Protein AF-0000000078445622 (afdb_homodimer)

Solvent-accessible surface area (backbone atoms only — not comparable to full-atom values): 24844 Å² total; per-residue (Å²): 116,81,70,74,83,64,74,78,65,43,43,39,70,50,73,40,59,38,67,41,79,63,67,77,79,57,74,56,74,80,61,60,66,52,62,42,64,60,40,79,42,28,37,35,41,32,41,44,65,86,71,59,53,62,67,59,52,44,52,42,26,67,37,76,79,29,70,64,46,72,61,64,56,69,71,56,43,52,44,37,54,70,38,30,54,37,38,38,28,18,38,26,93,38,89,82,48,63,80,60,54,72,48,28,37,32,33,27,36,30,30,76,33,41,42,31,38,48,48,78,62,47,58,42,74,82,55,51,95,49,54,55,68,46,49,52,38,39,54,48,41,32,57,44,65,24,42,66,87,78,70,83,65,60,54,72,74,43,75,36,29,72,54,17,26,37,35,37,34,74,26,85,42,70,68,55,38,50,48,50,24,64,41,48,68,30,42,82,34,29,45,38,57,47,47,87,96,40,84,85,35,46,29,37,27,34,34,28,75,29,82,43,36,35,63,66,47,47,54,47,47,51,50,50,48,48,55,51,66,74,92,117,82,70,74,80,64,72,78,64,45,43,36,66,49,74,41,60,37,67,41,80,60,67,78,77,58,74,56,74,78,63,60,68,53,61,43,64,61,41,80,40,28,36,35,38,32,42,44,66,87,70,61,54,63,66,60,52,43,51,42,26,67,36,77,83,30,71,64,46,75,63,62,57,67,70,56,44,51,43,36,56,68,38,29,54,37,38,36,29,19,37,25,92,38,90,83,47,62,78,61,55,72,49,27,36,33,33,26,36,31,29,77,34,41,42,31,39,48,47,77,62,48,58,42,74,84,55,52,95,48,54,55,68,46,49,52,38,38,55,49,43,32,58,43,64,24,43,67,88,78,70,78,63,58,57,73,75,45,78,35,30,71,53,18,26,38,35,38,34,74,27,86,42,71,68,57,38,51,47,49,24,63,41,49,67,29,40,81,35,31,44,38,57,47,44,86,96,39,85,85,35,46,29,38,28,35,33,27,74,30,82,44,37,35,62,66,48,47,53,47,46,50,51,51,47,48,55,51,65,74,93

Secondary structure (DSSP, 8-state):
-----S----EEEEEEEE-----TT--STTGGGS----EEEEEEEE--GGG--HHHHHHHHTSGGGTT-PPPPHHHHHHHHHTSEEEEEEEESSTT----SEEEEEEEEE-SSSEEEEEEEEE-GGGTTSSHHHHHHHHHHHHHH---TTSS--BSP----TT--EEEEEESSHHHHHHHHHHHT-EEEEEESPPTT-TT-SEEEEEEE-TT-HHHHHHHHHHHHHHHHT-/-----S-PPPEEEEEEEE-----TT--STTGGGS----EEEEEEEE--GGG--HHHHHHHHTSGGGTT-PPPPHHHHHHHHHTSEEEEEEEESSTT----SEEEEEEEEE-SSSEEEEEEEEE-GGGTTSSHHHHHHHHHHHHHH---TTSS--BS-----TT--EEEEEESSHHHHHHHHHHHT-EEEEEESPPTT-TT-SEEEEEEE-TT-HHHHHHHHHHHHHHHHT-

Sequence (462 aa):
MAAPTGSPPLTWRTSVSVPVPVPTDAKDTADINAAATPSEQHFICSSDSALIQLDALHDAMSSDLMWWAKPLSRPQLVAMVTNSLCLGVYTTDSADGAPQSMVGFGRLVTDRVTFAYLTDVYILPAYQRCGLGAWMMRCLRELCHGSEPGRTGSVPSTDGWPNLRSLWLVASTESAARMYMGALDAEEAARYRPQPGVPGSGMLLVEMPGPANSIRNHAKRNEEAKAAAGTMAAPTGSPPLTWRTSVSVPVPVPTDAKDTADINAAATPSEQHFICSSDSALIQLDALHDAMSSDLMWWAKPLSRPQLVAMVTNSLCLGVYTTDSADGAPQSMVGFGRLVTDRVTFAYLTDVYILPAYQRCGLGAWMMRCLRELCHGSEPGRTGSVPSTDGWPNLRSLWLVASTESAARMYMGALDAEEAARYRPQPGVPGSGMLLVEMPGPANSIRNHAKRNEEAKAAAGT

Nearest PDB structures (foldseek):
  6zqc-assembly1_JB  TM=6.398E-01  e=1.120E-03  Saccharomyces cerevisiae S288C
  5oql-assembly1_i  TM=5.569E-01  e=8.743E-03  Thermochaetoides thermophila DSM 1495
  9b0e-assembly1_A  TM=5.645E-01  e=8.743E-03  Thermochaetoides thermophila DSM 1495
  6rxt-assembly1_CR  TM=5.531E-01  e=5.358E-02  Thermochaetoides thermophila
  5wlc-assembly1_LX  TM=5.624E-01  e=1.168E+00  Saccharomyces cerevisiae BY4741

pLDDT: mean 83.36, std 19.72, range [19.7, 98.81]

InterPro domains:
  IPR000182 GNAT domain [PF00583] (101-144)
  IPR016181 Acyl-CoA N-acyltransferase [SSF55729] (56-146)
  IPR053144 Putative Acetyltransferase Butenolide Biosynthesis [PTHR43233] (41-144)

Organism: NCBI:txid1398154

Radius of gyration: 25.13 Å; Cα contacts (8 Å, |Δi|>4): 882; chains: 2; bounding box: 55×101×58 Å

Foldseek 3Di:
DPPPPDDDKWKAKDKFFFFDPDPPPPPPPVCVPVRRPGDIFMKMKMQDLVPDDLVVLQVCQVDVQCVVHHRDDPVVSVVVSVQWRKIWMATAPDRPGDGDDTQWIWIWNDPQAEETEIDDTGGHPSGPPGCVSLVNLLVVLCQACWDDPPDRPIPDTDNHHQNYAKYKYKAADPVVQVSNCVSNVKAFDDFAPADPPDPPRHITIIMRGHNNHCVVVVVVVVVVVVVVVVD/DPDPPDDDKWKAKDKFFFFDPDPPPPPPPVCVPVRSPGDIFMKMKMQDLVPDDLVVLQVCQVDVQCVVHHRDDPVVSVVVSVQWRKIWMATAPDRPGDGDDTQWIWIWNDPQAEETEIDDTGGHPSGPPGCVSLLNLLVVLCQACWDDPPDRRIPDTDNHHQNYAKYKYWAADPVVQVSNCVSNVKAFDDFAPADPPDPPRHITIIMRGHNNHCVVVVVVVVVVVVVVVVD

Structure (mmCIF, N/CA/C/O backbone):
data_AF-0000000078445622-model_v1
#
loop_
_entity.id
_entity.type
_entity.pdbx_description
1 polymer 'N-acetyltransferase domain-containing protein'
#
loop_
_atom_site.group_PDB
_atom_site.id
_atom_site.type_symbol
_atom_site.label_atom_id
_atom_site.label_alt_id
_atom_site.label_comp_id
_atom_site.label_asym_id
_atom_site.label_entity_id
_atom_site.label_seq_id
_atom_site.pdbx_PDB_ins_code
_atom_site.Cartn_x
_atom_site.Cartn_y
_atom_site.Cartn_z
_atom_site.occupancy
_atom_site.B_iso_or_equiv
_atom_site.auth_seq_id
_atom_site.auth_comp_id
_atom_site.auth_asym_id
_atom_site.auth_atom_id
_atom_site.pdbx_PDB_model_num
ATOM 1 N N . MET A 1 1 ? -26.484 -3.053 -2.352 1 20.03 1 MET A N 1
ATOM 2 C CA . MET A 1 1 ? -25.422 -2.098 -2.078 1 20.03 1 MET A CA 1
ATOM 3 C C . MET A 1 1 ? -24.391 -2.688 -1.114 1 20.03 1 MET A C 1
ATOM 5 O O . MET A 1 1 ? -24.75 -3.131 -0.021 1 20.03 1 MET A O 1
ATOM 9 N N . ALA A 1 2 ? -23.406 -3.398 -1.535 1 28.31 2 ALA A N 1
ATOM 10 C CA . ALA A 1 2 ? -22.484 -4.074 -0.625 1 28.31 2 ALA A CA 1
ATOM 11 C C . ALA A 1 2 ? -22.078 -3.152 0.518 1 28.31 2 ALA A C 1
ATOM 13 O O . ALA A 1 2 ? -21.781 -1.974 0.301 1 28.31 2 ALA A O 1
ATOM 14 N N . ALA A 1 3 ? -22.578 -3.277 1.639 1 32.19 3 ALA A N 1
ATOM 15 C CA . ALA A 1 3 ? -22.266 -2.514 2.844 1 32.19 3 ALA A CA 1
ATOM 16 C C . ALA A 1 3 ? -20.781 -2.182 2.914 1 32.19 3 ALA A C 1
ATOM 18 O O . ALA A 1 3 ? -19.938 -3.053 2.701 1 32.19 3 ALA A O 1
ATOM 19 N N . PRO A 1 4 ? -20.344 -0.931 2.686 1 39.84 4 PRO A N 1
ATOM 20 C CA . PRO A 1 4 ? -18.922 -0.578 2.793 1 39.84 4 PRO A CA 1
ATOM 21 C C . PRO A 1 4 ? -18.234 -1.229 3.996 1 39.84 4 PRO A C 1
ATOM 23 O O . PRO A 1 4 ? -18.75 -1.148 5.117 1 39.84 4 PRO A O 1
ATOM 26 N N . THR A 1 5 ? -17.828 -2.422 3.939 1 46.09 5 THR A N 1
ATOM 27 C CA . THR A 1 5 ? -17.141 -3.189 4.98 1 46.09 5 THR A CA 1
ATOM 28 C C . THR A 1 5 ? -16.312 -2.275 5.875 1 46.09 5 THR A C 1
ATOM 30 O O . THR A 1 5 ? -15.641 -2.742 6.793 1 46.09 5 THR A O 1
ATOM 33 N N . GLY A 1 6 ? -16.234 -1.034 5.469 1 58.5 6 GLY A N 1
ATOM 34 C CA . GLY A 1 6 ? -15.289 -0.307 6.305 1 58.5 6 GLY A CA 1
ATOM 35 C C . GLY A 1 6 ? -15.883 0.127 7.633 1 58.5 6 GLY A C 1
ATOM 36 O O . GLY A 1 6 ? -17.109 0.22 7.773 1 58.5 6 GLY A O 1
ATOM 37 N N . SER A 1 7 ? -15.227 -0.178 8.711 1 70.19 7 SER A N 1
ATOM 38 C CA . SER A 1 7 ? -15.523 0.306 10.055 1 70.19 7 SER A CA 1
ATOM 39 C C . SER A 1 7 ? -15.969 1.766 10.031 1 70.19 7 SER A C 1
ATOM 41 O O . SER A 1 7 ? -15.531 2.537 9.172 1 70.19 7 SER A O 1
ATOM 43 N N . PRO A 1 8 ? -17.016 2.105 10.852 1 82.12 8 PRO A N 1
ATOM 44 C CA . PRO A 1 8 ? -17.391 3.518 10.93 1 82.12 8 PRO A CA 1
ATOM 45 C C . PRO A 1 8 ? -16.188 4.438 11.141 1 82.12 8 PRO A C 1
ATOM 47 O O . PRO A 1 8 ? -15.195 4.031 11.742 1 82.12 8 PRO A O 1
ATOM 50 N N . PRO A 1 9 ? -16.406 5.633 10.641 1 88.69 9 PRO A N 1
ATOM 51 C CA . PRO A 1 9 ? -15.305 6.574 10.82 1 88.69 9 PRO A CA 1
ATOM 52 C C . PRO A 1 9 ? -15.031 6.906 12.281 1 88.69 9 PRO A C 1
ATOM 54 O O . PRO A 1 9 ? -15.961 6.914 13.102 1 88.69 9 PRO A O 1
ATOM 57 N N . LEU A 1 10 ? -13.797 7.18 12.586 1 89.19 10 LEU A N 1
ATOM 58 C CA . LEU A 1 10 ? -13.359 7.582 13.914 1 89.19 10 LEU A CA 1
ATOM 59 C C . LEU A 1 10 ? -13.078 9.078 13.961 1 89.19 10 LEU A C 1
ATOM 61 O O . LEU A 1 10 ? -12.719 9.68 12.945 1 89.19 10 LEU A O 1
ATOM 65 N N . THR A 1 11 ? -13.266 9.641 15.188 1 91.5 11 THR A N 1
ATOM 66 C CA . THR A 1 11 ? -12.992 11.055 15.43 1 91.5 11 THR A CA 1
ATOM 67 C C . THR A 1 11 ? -12.227 11.242 16.734 1 91.5 11 THR A C 1
ATOM 69 O O . THR A 1 11 ? -12.539 10.617 17.75 1 91.5 11 THR A O 1
ATOM 72 N N . TRP A 1 12 ? -11.203 12.109 16.656 1 91.5 12 TRP A N 1
ATOM 73 C CA . TRP A 1 12 ? -10.398 12.508 17.812 1 91.5 12 TRP A CA 1
ATOM 74 C C . TRP A 1 12 ? -10.406 14.016 17.984 1 91.5 12 TRP A C 1
ATOM 76 O O . TRP A 1 12 ? -10.594 14.766 17.016 1 91.5 12 TRP A O 1
ATOM 86 N N . ARG A 1 13 ? -10.211 14.445 19.219 1 92.81 13 ARG A N 1
ATOM 87 C CA . ARG A 1 13 ? -10.156 15.875 19.5 1 92.81 13 ARG A CA 1
ATOM 88 C C . ARG A 1 13 ? -8.961 16.219 20.391 1 92.81 13 ARG A C 1
ATOM 90 O O . ARG A 1 13 ? -8.547 15.398 21.219 1 92.81 13 ARG A O 1
ATOM 97 N N . THR A 1 14 ? -8.453 17.344 20.062 1 89.62 14 THR A N 1
ATOM 98 C CA . THR A 1 14 ? -7.363 17.828 20.906 1 89.62 14 THR A CA 1
ATOM 99 C C . THR A 1 14 ? -7.363 19.359 20.953 1 89.62 14 THR A C 1
ATOM 101 O O . THR A 1 14 ? -8.07 20.016 20.172 1 89.62 14 THR A O 1
ATOM 104 N N . SER A 1 15 ? -6.688 19.906 21.953 1 90.5 15 SER A N 1
ATOM 105 C CA . SER A 1 15 ? -6.426 21.328 22.078 1 90.5 15 SER A CA 1
ATOM 106 C C . SER A 1 15 ? -4.93 21.609 22.219 1 90.5 15 SER A C 1
ATOM 108 O O . SER A 1 15 ? -4.254 20.984 23.031 1 90.5 15 SER A O 1
ATOM 110 N N . VAL A 1 16 ? -4.52 22.453 21.281 1 88.5 16 VAL A N 1
ATOM 111 C CA . VAL A 1 16 ? -3.098 22.781 21.359 1 88.5 16 VAL A CA 1
ATOM 112 C C . VAL A 1 16 ? -2.904 24.297 21.266 1 88.5 16 VAL A C 1
ATOM 114 O O . VAL A 1 16 ? -3.789 25.016 20.797 1 88.5 16 VAL A O 1
ATOM 117 N N . SER A 1 17 ? -1.732 24.734 21.797 1 85 17 SER A N 1
ATOM 118 C CA . SER A 1 17 ? -1.34 26.141 21.656 1 85 17 SER A CA 1
ATOM 119 C C . SER A 1 17 ? -0.656 26.391 20.312 1 85 17 SER A C 1
ATOM 121 O O . SER A 1 17 ? 0.297 25.688 19.953 1 85 17 SER A O 1
ATOM 123 N N . VAL A 1 18 ? -1.195 27.312 19.516 1 82.12 18 VAL A N 1
ATOM 124 C CA . VAL A 1 18 ? -0.635 27.656 18.219 1 82.12 18 VAL A CA 1
ATOM 125 C C . VAL A 1 18 ? -0.08 29.078 18.266 1 82.12 18 VAL A C 1
ATOM 127 O O . VAL A 1 18 ? -0.711 29.984 18.812 1 82.12 18 VAL A O 1
ATOM 130 N N . PRO A 1 19 ? 1.238 29.188 17.703 1 74.25 19 PRO A N 1
ATOM 131 C CA . PRO A 1 19 ? 1.765 30.547 17.672 1 74.25 19 PRO A CA 1
ATOM 132 C C . PRO A 1 19 ? 0.974 31.453 16.734 1 74.25 19 PRO A C 1
ATOM 134 O O . PRO A 1 19 ? 0.541 31.016 15.664 1 74.25 19 PRO A O 1
ATOM 137 N N . VAL A 1 20 ? 0.354 32.469 17.109 1 59.59 20 VAL A N 1
ATOM 138 C CA . VAL A 1 20 ? -0.351 33.469 16.297 1 59.59 20 VAL A CA 1
ATOM 139 C C . VAL A 1 20 ? 0.657 34.312 15.531 1 59.59 20 VAL A C 1
ATOM 141 O O . VAL A 1 20 ? 1.602 34.844 16.125 1 59.59 20 VAL A O 1
ATOM 144 N N . PRO A 1 21 ? 0.614 34.062 14.211 1 55.78 21 PRO A N 1
ATOM 145 C CA . PRO A 1 21 ? 1.551 34.938 13.5 1 55.78 21 PRO A CA 1
ATOM 146 C C . PRO A 1 21 ? 1.381 36.406 13.875 1 55.78 21 PRO A C 1
ATOM 148 O O . PRO A 1 21 ? 0.253 36.875 14.047 1 55.78 21 PRO A O 1
ATOM 151 N N . VAL A 1 22 ? 2.451 37 14.32 1 49.94 22 VAL A N 1
ATOM 152 C CA . VAL A 1 22 ? 2.426 38.469 14.547 1 49.94 22 VAL A CA 1
ATOM 153 C C . VAL A 1 22 ? 2.197 39.188 13.227 1 49.94 22 VAL A C 1
ATOM 155 O O . VAL A 1 22 ? 2.898 38.938 12.242 1 49.94 22 VAL A O 1
ATOM 158 N N . PRO A 1 23 ? 1.017 39.688 13.062 1 48.44 23 PRO A N 1
ATOM 159 C CA . PRO A 1 23 ? 0.87 40.5 11.844 1 48.44 23 PRO A CA 1
ATOM 160 C C . PRO A 1 23 ? 2.016 41.5 11.648 1 48.44 23 PRO A C 1
ATOM 162 O O . PRO A 1 23 ? 2.441 42.156 12.609 1 48.44 23 PRO A O 1
ATOM 165 N N . THR A 1 24 ? 2.785 41.188 10.602 1 49.59 24 THR A N 1
ATOM 166 C CA . THR A 1 24 ? 3.932 42.031 10.258 1 49.59 24 THR A CA 1
ATOM 167 C C . THR A 1 24 ? 3.533 43.5 10.195 1 49.59 24 THR A C 1
ATOM 169 O O . THR A 1 24 ? 4.395 44.375 10.156 1 49.59 24 THR A O 1
ATOM 172 N N . ASP A 1 25 ? 2.324 43.656 9.812 1 48.09 25 ASP A N 1
ATOM 173 C CA . ASP A 1 25 ? 2.031 45.062 9.562 1 48.09 25 ASP A CA 1
ATOM 174 C C . ASP A 1 25 ? 1.999 45.875 10.859 1 48.09 25 ASP A C 1
ATOM 176 O O . ASP A 1 25 ? 1.513 47 10.891 1 48.09 25 ASP A O 1
ATOM 180 N N . ALA A 1 26 ? 2.383 45.25 12.023 1 49.47 26 ALA A N 1
ATOM 181 C CA . ALA A 1 26 ? 2.385 46.125 13.195 1 49.47 26 ALA A CA 1
ATOM 182 C C . ALA A 1 26 ? 3.49 47.188 13.102 1 49.47 26 ALA A C 1
ATOM 184 O O . ALA A 1 26 ? 4.676 46.844 13.055 1 49.47 26 ALA A O 1
ATOM 185 N N . LYS A 1 27 ? 3.24 48.281 12.484 1 50.56 27 LYS A N 1
ATOM 186 C CA . LYS A 1 27 ? 4.109 49.438 12.375 1 50.56 27 LYS A CA 1
ATOM 187 C C . LYS A 1 27 ? 4.789 49.75 13.703 1 50.56 27 LYS A C 1
ATOM 189 O O . LYS A 1 27 ? 5.75 50.531 13.758 1 50.56 27 LYS A O 1
ATOM 194 N N . ASP A 1 28 ? 3.977 49.938 14.789 1 45.69 28 ASP A N 1
ATOM 195 C CA . ASP A 1 28 ? 4.578 50.5 15.992 1 45.69 28 ASP A CA 1
ATOM 196 C C . ASP A 1 28 ? 5.484 49.5 16.688 1 45.69 28 ASP A C 1
ATOM 198 O O . ASP A 1 28 ? 5.102 48.344 16.859 1 45.69 28 ASP A O 1
ATOM 202 N N . THR A 1 29 ? 6.875 49.656 16.703 1 49.22 29 THR A N 1
ATOM 203 C CA . THR A 1 29 ? 8 48.938 17.297 1 49.22 29 THR A CA 1
ATOM 204 C C . THR A 1 29 ? 7.594 48.281 18.609 1 49.22 29 THR A C 1
ATOM 206 O O . THR A 1 29 ? 8.211 47.312 19.031 1 49.22 29 THR A O 1
ATOM 209 N N . ALA A 1 30 ? 6.914 49 19.484 1 48.5 30 ALA A N 1
ATOM 210 C CA . ALA A 1 30 ? 6.586 48.562 20.844 1 48.5 30 ALA A CA 1
ATOM 211 C C . ALA A 1 30 ? 5.711 47.312 20.812 1 48.5 30 ALA A C 1
ATOM 213 O O . ALA A 1 30 ? 5.793 46.469 21.703 1 48.5 30 ALA A O 1
ATOM 214 N N . ASP A 1 31 ? 4.84 47.219 19.812 1 44.5 31 ASP A N 1
ATOM 215 C CA . ASP A 1 31 ? 3.879 46.125 19.734 1 44.5 31 ASP A CA 1
ATOM 216 C C . ASP A 1 31 ? 4.5 44.906 19.078 1 44.5 31 ASP A C 1
ATOM 218 O O . ASP A 1 31 ? 3.828 43.875 18.875 1 44.5 31 ASP A O 1
ATOM 222 N N . ILE A 1 32 ? 5.613 45.094 18.453 1 46.06 32 ILE A N 1
ATOM 223 C CA . ILE A 1 32 ? 6.285 43.969 17.828 1 46.06 32 ILE A CA 1
ATOM 224 C C . ILE A 1 32 ? 6.613 42.906 18.891 1 46.06 32 ILE A C 1
ATOM 226 O O . ILE A 1 32 ? 6.973 41.781 18.562 1 46.06 32 ILE A O 1
ATOM 230 N N . ASN A 1 33 ? 7.055 43.438 20.016 1 45.03 33 ASN A N 1
ATOM 231 C CA . ASN A 1 33 ? 7.418 42.5 21.078 1 45.03 33 ASN A CA 1
ATOM 232 C C . ASN A 1 33 ? 6.215 41.688 21.531 1 45.03 33 ASN A C 1
ATOM 234 O O . ASN A 1 33 ? 6.305 40.938 22.516 1 45.03 33 ASN A O 1
ATOM 238 N N . ALA A 1 34 ? 5.031 42.188 21.25 1 42.41 34 ALA A N 1
ATOM 239 C CA . ALA A 1 34 ? 3.953 41.312 21.75 1 42.41 34 ALA A CA 1
ATOM 240 C C . ALA A 1 34 ? 4.066 39.906 21.172 1 42.41 34 ALA A C 1
ATOM 242 O O . ALA A 1 34 ? 3.91 39.719 19.969 1 42.41 34 ALA A O 1
ATOM 243 N N . ALA A 1 35 ? 4.98 39.219 21.516 1 47.94 35 ALA A N 1
ATOM 244 C CA . ALA A 1 35 ? 4.992 37.781 21.328 1 47.94 35 ALA A CA 1
ATOM 245 C C . ALA A 1 35 ? 3.58 37.25 21.094 1 47.94 35 ALA A C 1
ATOM 247 O O . ALA A 1 35 ? 2.676 37.5 21.906 1 47.94 35 ALA A O 1
ATOM 248 N N . ALA A 1 36 ? 3.096 37.188 19.891 1 52.59 36 ALA A N 1
ATOM 249 C CA . ALA A 1 36 ? 1.786 36.594 19.641 1 52.59 36 ALA A CA 1
ATOM 250 C C . ALA A 1 36 ? 1.465 35.531 20.672 1 52.59 36 ALA A C 1
ATOM 252 O O . ALA A 1 36 ? 2.279 34.625 20.922 1 52.59 36 ALA A O 1
ATOM 253 N N . THR A 1 37 ? 0.877 36 21.75 1 59.97 37 THR A N 1
ATOM 254 C CA . THR A 1 37 ? 0.436 35.094 22.797 1 59.97 37 THR A CA 1
ATOM 255 C C . THR A 1 37 ? -0.15 33.812 22.219 1 59.97 37 THR A C 1
ATOM 257 O O . THR A 1 37 ? -1.076 33.875 21.406 1 59.97 37 THR A O 1
ATOM 260 N N . PRO A 1 38 ? 0.609 32.75 22.328 1 68.19 38 PRO A N 1
ATOM 261 C CA . PRO A 1 38 ? 0.003 31.469 21.953 1 68.19 38 PRO A CA 1
ATOM 262 C C . PRO A 1 38 ? -1.448 31.344 22.422 1 68.19 38 PRO A C 1
ATOM 264 O O . PRO A 1 38 ? -1.807 31.859 23.484 1 68.19 38 PRO A O 1
ATOM 267 N N . SER A 1 39 ? -2.324 31.25 21.406 1 79.88 39 SER A N 1
ATOM 268 C CA . SER A 1 39 ? -3.717 31 21.75 1 79.88 39 SER A CA 1
ATOM 269 C C . SER A 1 39 ? -4.059 29.516 21.641 1 79.88 39 SER A C 1
ATOM 271 O O . SER A 1 39 ? -3.551 28.828 20.766 1 79.88 39 SER A O 1
ATOM 273 N N . GLU A 1 40 ? -4.758 29.094 22.625 1 87.31 40 GLU A N 1
ATOM 274 C CA . GLU A 1 40 ? -5.242 27.719 22.578 1 87.31 40 GLU A CA 1
ATOM 275 C C . GLU A 1 40 ? -6.277 27.516 21.484 1 87.31 40 GLU A C 1
ATOM 277 O O . GLU A 1 40 ? -7.238 28.297 21.391 1 87.31 40 GLU A O 1
ATOM 282 N N . GLN A 1 41 ? -5.957 26.609 20.625 1 92.25 41 GLN A N 1
ATOM 283 C CA . GLN A 1 41 ? -6.879 26.281 19.547 1 92.25 41 GLN A CA 1
ATOM 284 C C . GLN A 1 41 ? -7.293 24.812 19.609 1 92.25 41 GLN A C 1
ATOM 286 O O . GLN A 1 41 ? -6.543 23.969 20.109 1 92.25 41 GLN A O 1
ATOM 291 N N . HIS A 1 42 ? -8.586 24.609 19.156 1 94.62 42 HIS A N 1
ATOM 292 C CA . HIS A 1 42 ? -9.133 23.25 19.156 1 94.62 42 HIS A CA 1
ATOM 293 C C . HIS A 1 42 ? -9.062 22.641 17.766 1 94.62 42 HIS A C 1
ATOM 295 O O . HIS A 1 42 ? -9.281 23.312 16.766 1 94.62 42 HIS A O 1
ATOM 301 N N . PHE A 1 43 ? -8.805 21.297 17.812 1 95.69 43 PHE A N 1
ATOM 302 C CA . PHE A 1 43 ? -8.672 20.594 16.531 1 95.69 43 PHE A CA 1
ATOM 303 C C . PHE A 1 43 ? -9.406 19.266 16.578 1 95.69 43 PHE A C 1
ATOM 305 O O . PHE A 1 43 ? -9.594 18.688 17.641 1 95.69 43 PHE A O 1
ATOM 312 N N . ILE A 1 44 ? -9.828 18.844 15.352 1 95.81 44 ILE A N 1
ATOM 313 C CA . ILE A 1 44 ? -10.461 17.531 15.141 1 95.81 44 ILE A CA 1
ATOM 314 C C . ILE A 1 44 ? -9.633 16.719 14.141 1 95.81 44 ILE A C 1
ATOM 316 O O . ILE A 1 44 ? -9.172 17.25 13.125 1 95.81 44 ILE A O 1
ATOM 320 N N . CYS A 1 45 ? -9.336 15.5 14.5 1 96 45 CYS A N 1
ATOM 321 C CA . CYS A 1 45 ? -8.867 14.508 13.539 1 96 45 CYS A CA 1
ATOM 322 C C . CYS A 1 45 ? -9.969 13.523 13.18 1 96 45 CYS A C 1
ATOM 324 O O . CYS A 1 45 ? -10.641 12.992 14.07 1 96 45 CYS A O 1
ATOM 326 N N . SER A 1 46 ? -10.195 13.328 11.891 1 95.62 46 SER A N 1
ATOM 327 C CA . SER A 1 46 ? -11.297 12.453 11.5 1 95.62 46 SER A CA 1
ATOM 328 C C . SER A 1 46 ? -10.891 11.539 10.352 1 95.62 46 SER A C 1
ATOM 330 O O . SER A 1 46 ? -10.203 11.961 9.422 1 95.62 46 SER A O 1
ATOM 332 N N . SER A 1 47 ? -11.398 10.289 10.414 1 94.75 47 SER A N 1
ATOM 333 C CA . SER A 1 47 ? -11.188 9.344 9.32 1 94.75 47 SER A CA 1
ATOM 334 C C . SER A 1 47 ? -12.391 9.297 8.383 1 94.75 47 SER A C 1
ATOM 336 O O . SER A 1 47 ? -12.508 8.398 7.555 1 94.75 47 SER A O 1
ATOM 338 N N . ASP A 1 48 ? -13.32 10.242 8.539 1 94.44 48 ASP A N 1
ATOM 339 C CA . ASP A 1 48 ? -14.484 10.336 7.664 1 94.44 48 ASP A CA 1
ATOM 340 C C . ASP A 1 48 ? -14.125 10.953 6.32 1 94.44 48 ASP A C 1
ATOM 342 O O . ASP A 1 48 ? -13.875 12.156 6.23 1 94.44 48 ASP A O 1
ATOM 346 N N . SER A 1 49 ? -14.18 10.141 5.293 1 94.5 49 SER A N 1
ATOM 347 C CA . SER A 1 49 ? -13.773 10.594 3.967 1 94.5 49 SER A CA 1
ATOM 348 C C . SER A 1 49 ? -14.695 11.688 3.445 1 94.5 49 SER A C 1
ATOM 350 O O . SER A 1 49 ? -14.305 12.492 2.6 1 94.5 49 SER A O 1
ATOM 352 N N . ALA A 1 50 ? -15.859 11.75 3.939 1 94.75 50 ALA A N 1
ATOM 353 C CA . ALA A 1 50 ? -16.828 12.75 3.5 1 94.75 50 ALA A CA 1
ATOM 354 C C . ALA A 1 50 ? -16.406 14.148 3.936 1 94.75 50 ALA A C 1
ATOM 356 O O . ALA A 1 50 ? -16.875 15.148 3.389 1 94.75 50 ALA A O 1
ATOM 357 N N . LEU A 1 51 ? -15.562 14.227 4.93 1 97.06 51 LEU A N 1
ATOM 358 C CA . LEU A 1 51 ? -15.141 15.523 5.461 1 97.06 51 LEU A CA 1
ATOM 359 C C . LEU A 1 51 ? -13.945 16.062 4.684 1 97.06 51 LEU A C 1
ATOM 361 O O . LEU A 1 51 ? -13.586 17.234 4.816 1 97.06 51 LEU A O 1
ATOM 365 N N . ILE A 1 52 ? -13.328 15.242 3.814 1 98.5 52 ILE A N 1
ATOM 366 C CA . ILE A 1 52 ? -12.133 15.672 3.104 1 98.5 52 ILE A CA 1
ATOM 367 C C . ILE A 1 52 ? -12.469 16.828 2.162 1 98.5 52 ILE A C 1
ATOM 369 O O . ILE A 1 52 ? -13.406 16.719 1.362 1 98.5 52 ILE A O 1
ATOM 373 N N . GLN A 1 53 ? -11.766 17.875 2.359 1 98.69 53 GLN A N 1
ATOM 374 C CA . GLN A 1 53 ? -11.93 19.047 1.506 1 98.69 53 GLN A CA 1
ATOM 375 C C . GLN A 1 53 ? -11.031 18.969 0.276 1 98.69 53 GLN A C 1
ATOM 377 O O . GLN A 1 53 ? -9.875 19.375 0.318 1 98.69 53 GLN A O 1
ATOM 382 N N . LEU A 1 54 ? -11.633 18.578 -0.819 1 98.44 54 LEU A N 1
ATOM 383 C CA . LEU A 1 54 ? -10.898 18.219 -2.027 1 98.44 54 LEU A CA 1
ATOM 384 C C . LEU A 1 54 ? -10.141 19.422 -2.578 1 98.44 54 LEU A C 1
ATOM 386 O O . LEU A 1 54 ? -9.016 19.281 -3.078 1 98.44 54 LEU A O 1
ATOM 390 N N . ASP A 1 55 ? -10.727 20.594 -2.494 1 98.19 55 ASP A N 1
ATOM 391 C CA . ASP A 1 55 ? -10.047 21.781 -2.99 1 98.19 55 ASP A CA 1
ATOM 392 C C . ASP A 1 55 ? -8.789 22.078 -2.17 1 98.19 55 ASP A C 1
ATOM 394 O O . ASP A 1 55 ? -7.754 22.438 -2.725 1 98.19 55 ASP A O 1
ATOM 398 N N . ALA A 1 56 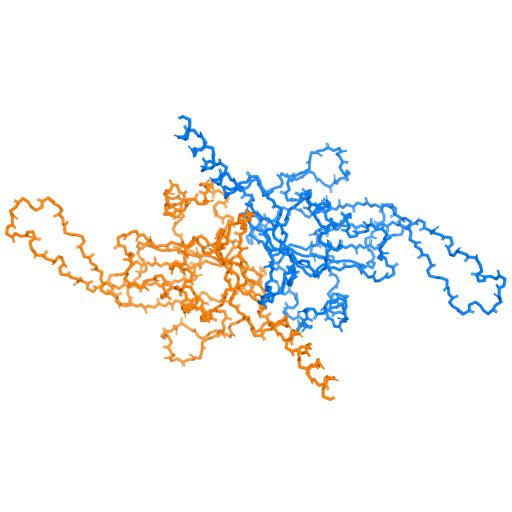? -8.891 21.938 -0.847 1 98 56 ALA A N 1
ATOM 399 C CA . ALA A 1 56 ? -7.738 22.141 0.021 1 98 56 ALA A CA 1
ATOM 400 C C . ALA A 1 56 ? -6.637 21.125 -0.276 1 98 56 ALA A C 1
ATOM 402 O O . ALA A 1 56 ? -5.453 21.469 -0.29 1 98 56 ALA A O 1
ATOM 403 N N . LEU A 1 57 ? -7.059 19.906 -0.489 1 98.25 57 LEU A N 1
ATOM 404 C CA . LEU A 1 57 ? -6.098 18.859 -0.824 1 98.25 57 LEU A CA 1
ATOM 405 C C . LEU A 1 57 ? -5.43 19.156 -2.166 1 98.25 57 LEU A C 1
ATOM 407 O O . LEU A 1 57 ? -4.211 19.016 -2.297 1 98.25 57 LEU A O 1
ATOM 411 N N . HIS A 1 58 ? -6.195 19.531 -3.121 1 98.06 58 HIS A N 1
ATOM 412 C CA . HIS A 1 58 ? -5.656 19.906 -4.426 1 98.06 58 HIS A CA 1
ATOM 413 C C . HIS A 1 58 ? -4.66 21.047 -4.305 1 98.06 58 HIS A C 1
ATOM 415 O O . HIS A 1 58 ? -3.598 21.031 -4.93 1 98.06 58 HIS A O 1
ATOM 421 N N . ASP A 1 59 ? -4.98 22.047 -3.535 1 97.38 59 ASP A N 1
ATOM 422 C CA . ASP A 1 59 ? -4.098 23.188 -3.311 1 97.38 59 ASP A CA 1
ATOM 423 C C . ASP A 1 59 ? -2.773 22.734 -2.693 1 97.38 59 ASP A C 1
ATOM 425 O O . ASP A 1 59 ? -1.708 23.219 -3.082 1 97.38 59 ASP A O 1
ATOM 429 N N . ALA A 1 60 ? -2.877 21.875 -1.712 1 96.81 60 ALA A N 1
ATOM 430 C CA . ALA A 1 60 ? -1.661 21.344 -1.094 1 96.81 60 ALA A CA 1
ATOM 431 C C . ALA A 1 60 ? -0.792 20.625 -2.117 1 96.81 60 ALA A C 1
ATOM 433 O O . ALA A 1 60 ? 0.422 20.828 -2.172 1 96.81 60 ALA A O 1
ATOM 434 N N . MET A 1 61 ? -1.438 19.828 -2.984 1 95.5 61 MET A N 1
ATOM 435 C CA . MET A 1 61 ? -0.713 19.078 -4.008 1 95.5 61 MET A CA 1
ATOM 436 C C . MET A 1 61 ? -0.088 20.016 -5.031 1 95.5 61 MET A C 1
ATOM 438 O O . MET A 1 61 ? 0.885 19.656 -5.695 1 95.5 61 MET A O 1
ATOM 442 N N . SER A 1 62 ? -0.601 21.172 -5.117 1 94.75 62 SER A N 1
ATOM 443 C CA . SER A 1 62 ? -0.125 22.156 -6.082 1 94.75 62 SER A CA 1
ATOM 444 C C . SER A 1 62 ? 0.945 23.062 -5.469 1 94.75 62 SER A C 1
ATOM 446 O O . SER A 1 62 ? 1.382 24.031 -6.094 1 94.75 62 SER A O 1
ATOM 448 N N . SER A 1 63 ? 1.354 22.781 -4.258 1 93.69 63 SER A N 1
ATOM 449 C CA . SER A 1 63 ? 2.322 23.609 -3.549 1 93.69 63 SER A CA 1
ATOM 450 C C . SER A 1 63 ? 3.59 22.828 -3.223 1 93.69 63 SER A C 1
ATOM 452 O O . SER A 1 63 ? 3.678 21.641 -3.512 1 93.69 63 SER A O 1
ATOM 454 N N . ASP A 1 64 ? 4.504 23.484 -2.568 1 91.25 64 ASP A N 1
ATOM 455 C CA . ASP A 1 64 ? 5.773 22.859 -2.197 1 91.25 64 ASP A CA 1
ATOM 456 C C . ASP A 1 64 ? 5.609 21.984 -0.958 1 91.25 64 ASP A C 1
ATOM 458 O O . ASP A 1 64 ? 6.516 21.219 -0.604 1 91.25 64 ASP A O 1
ATOM 462 N N . LEU A 1 65 ? 4.418 22.062 -0.362 1 90.88 65 LEU A N 1
ATOM 463 C CA . LEU A 1 65 ? 4.152 21.234 0.806 1 90.88 65 LEU A CA 1
ATOM 464 C C . LEU A 1 65 ? 4.254 19.75 0.454 1 90.88 65 LEU A C 1
ATOM 466 O O . LEU A 1 65 ? 4.688 18.953 1.277 1 90.88 65 LEU A O 1
ATOM 470 N N . MET A 1 66 ? 3.84 19.5 -0.823 1 92.75 66 MET A N 1
ATOM 471 C CA . MET A 1 66 ? 3.879 18.125 -1.325 1 92.75 66 MET A CA 1
ATOM 472 C C . MET A 1 66 ? 4.742 18.031 -2.58 1 92.75 66 MET A C 1
ATOM 474 O O . MET A 1 66 ? 4.246 17.672 -3.65 1 92.75 66 MET A O 1
ATOM 478 N N . TRP A 1 67 ? 5.977 18.266 -2.365 1 86.94 67 TRP A N 1
ATOM 479 C CA . TRP A 1 67 ? 6.934 18.375 -3.459 1 86.94 67 TRP A CA 1
ATOM 480 C C . TRP A 1 67 ? 6.98 17.078 -4.266 1 86.94 67 TRP A C 1
ATOM 482 O O . TRP A 1 67 ? 7.363 17.078 -5.438 1 86.94 67 TRP A O 1
ATOM 492 N N . TRP A 1 68 ? 6.574 16 -3.727 1 88.19 68 TRP A N 1
ATOM 493 C CA . TRP A 1 68 ? 6.664 14.703 -4.387 1 88.19 68 TRP A CA 1
ATOM 494 C C . TRP A 1 68 ? 5.438 14.445 -5.254 1 88.19 68 TRP A C 1
ATOM 496 O O . TRP A 1 68 ? 5.414 13.5 -6.047 1 88.19 68 TRP A O 1
ATOM 506 N N . ALA A 1 69 ? 4.434 15.258 -5.031 1 89.5 69 ALA A N 1
ATOM 507 C CA . ALA A 1 69 ? 3.15 14.977 -5.664 1 89.5 69 ALA A CA 1
ATOM 508 C C . ALA A 1 69 ? 2.855 15.977 -6.781 1 89.5 69 ALA A C 1
ATOM 510 O O . ALA A 1 69 ? 3.197 17.156 -6.672 1 89.5 69 ALA A O 1
ATOM 511 N N . LYS A 1 70 ? 2.191 15.484 -7.848 1 90.44 70 LYS A N 1
ATOM 512 C CA . LYS A 1 70 ? 1.57 16.344 -8.859 1 90.44 70 LYS A CA 1
ATOM 513 C C . LYS A 1 70 ? 0.068 16.469 -8.617 1 90.44 70 LYS A C 1
ATOM 515 O O . LYS A 1 70 ? -0.583 15.508 -8.195 1 90.44 70 LYS A O 1
ATOM 520 N N . PRO A 1 71 ? -0.401 17.688 -8.898 1 94.31 71 PRO A N 1
ATOM 521 C CA . PRO A 1 71 ? -1.852 17.812 -8.75 1 94.31 71 PRO A CA 1
ATOM 522 C C . PRO A 1 71 ? -2.625 16.859 -9.648 1 94.31 71 PRO A C 1
ATOM 524 O O . PRO A 1 71 ? -2.211 16.594 -10.781 1 94.31 71 PRO A O 1
ATOM 527 N N . LEU A 1 72 ? -3.697 16.406 -9.125 1 96.44 72 LEU A N 1
ATOM 528 C CA . LEU A 1 72 ? -4.547 15.453 -9.836 1 96.44 72 LEU A CA 1
ATOM 529 C C . LEU A 1 72 ? -5.789 16.141 -10.391 1 96.44 72 LEU A C 1
ATOM 531 O O . LEU A 1 72 ? -6.25 17.141 -9.828 1 96.44 72 LEU A O 1
ATOM 535 N N . SER A 1 73 ? -6.27 15.586 -11.547 1 96.5 73 SER A N 1
ATOM 536 C CA . SER A 1 73 ? -7.609 16 -11.953 1 96.5 73 SER A CA 1
ATOM 537 C C . SER A 1 73 ? -8.641 15.688 -10.875 1 96.5 73 SER A C 1
ATOM 539 O O . SER A 1 73 ? -8.406 14.836 -10.016 1 96.5 73 SER A O 1
ATOM 541 N N . ARG A 1 74 ? -9.75 16.359 -10.906 1 96.31 74 ARG A N 1
ATOM 542 C CA . ARG A 1 74 ? -10.75 16.203 -9.859 1 96.31 74 ARG A CA 1
ATOM 543 C C . ARG A 1 74 ? -11.234 14.758 -9.789 1 96.31 74 ARG A C 1
ATOM 545 O O . ARG A 1 74 ? -11.281 14.164 -8.703 1 96.31 74 ARG A O 1
ATOM 552 N N . PRO A 1 75 ? -11.539 14.094 -10.945 1 95.81 75 PRO A N 1
ATOM 553 C CA . PRO A 1 75 ? -11.977 12.703 -10.852 1 95.81 75 PRO A CA 1
ATOM 554 C C . PRO A 1 75 ? -10.914 11.789 -10.242 1 95.81 75 PRO A C 1
ATOM 556 O O . PRO A 1 75 ? -11.234 10.891 -9.469 1 95.81 75 PRO A O 1
ATOM 559 N N . GLN A 1 76 ? -9.672 12.023 -10.555 1 96.19 76 GLN A N 1
ATOM 560 C CA . GLN A 1 76 ? -8.586 11.219 -10.016 1 96.19 76 GLN A CA 1
ATOM 561 C C . GLN A 1 76 ? -8.383 11.492 -8.523 1 96.19 76 GLN A C 1
ATOM 563 O O . GLN A 1 76 ? -8.039 10.594 -7.762 1 96.19 76 GLN A O 1
ATOM 568 N N . LEU A 1 77 ? -8.562 12.742 -8.188 1 97.06 77 LEU A N 1
ATOM 569 C CA . LEU A 1 77 ? -8.469 13.109 -6.777 1 97.06 77 LEU A CA 1
ATOM 570 C C . LEU A 1 77 ? -9.562 12.422 -5.961 1 97.06 77 LEU A C 1
ATOM 572 O O . LEU A 1 77 ? -9.289 11.883 -4.883 1 97.06 77 LEU A O 1
ATOM 576 N N . VAL A 1 78 ? -10.758 12.406 -6.465 1 97.12 78 VAL A N 1
ATOM 577 C CA . VAL A 1 78 ? -11.875 11.727 -5.812 1 97.12 78 VAL A CA 1
ATOM 578 C C . VAL A 1 78 ? -11.578 10.234 -5.695 1 97.12 78 VAL A C 1
ATOM 580 O O . VAL A 1 78 ? -11.781 9.641 -4.637 1 97.12 78 VAL A O 1
ATOM 583 N N . ALA A 1 79 ? -11.062 9.625 -6.766 1 95.88 79 ALA A N 1
ATOM 584 C CA . ALA A 1 79 ? -10.727 8.203 -6.754 1 95.88 79 ALA A CA 1
ATOM 585 C C . ALA A 1 79 ? -9.664 7.895 -5.703 1 95.88 79 ALA A C 1
ATOM 587 O O . ALA A 1 79 ? -9.773 6.91 -4.969 1 95.88 79 ALA A O 1
ATOM 588 N N . MET A 1 80 ? -8.688 8.75 -5.656 1 96.94 80 MET A N 1
ATOM 589 C CA . MET A 1 80 ? -7.605 8.562 -4.695 1 96.94 80 MET A CA 1
ATOM 590 C C . MET A 1 80 ? -8.133 8.578 -3.266 1 96.94 80 MET A C 1
ATOM 592 O O . MET A 1 80 ? -7.809 7.699 -2.467 1 96.94 80 MET A O 1
ATOM 596 N N . VAL A 1 81 ? -8.984 9.562 -2.969 1 97.38 81 VAL A N 1
ATOM 597 C CA . VAL A 1 81 ? -9.539 9.711 -1.627 1 97.38 81 VAL A CA 1
ATOM 598 C C . VAL A 1 81 ? -10.461 8.539 -1.315 1 97.38 81 VAL A C 1
ATOM 600 O O . VAL A 1 81 ? -10.422 7.98 -0.216 1 97.38 81 VAL A O 1
ATOM 603 N N . THR A 1 82 ? -11.211 8.094 -2.285 1 95.38 82 THR A N 1
ATOM 604 C CA . THR A 1 82 ? -12.188 7.02 -2.113 1 95.38 82 THR A CA 1
ATOM 605 C C . THR A 1 82 ? -11.492 5.684 -1.878 1 95.38 82 THR A C 1
ATOM 607 O O . THR A 1 82 ? -11.969 4.855 -1.1 1 95.38 82 THR A O 1
ATOM 610 N N . ASN A 1 83 ? -10.391 5.48 -2.508 1 95.69 83 ASN A N 1
ATOM 611 C CA . ASN A 1 83 ? -9.711 4.188 -2.467 1 95.69 83 ASN A CA 1
ATOM 612 C C . ASN A 1 83 ? -8.664 4.141 -1.363 1 95.69 83 ASN A C 1
ATOM 614 O O . ASN A 1 83 ? -7.887 3.184 -1.278 1 95.69 83 ASN A O 1
ATOM 618 N N . SER A 1 84 ? -8.656 5.16 -0.546 1 97.56 84 SER A N 1
ATOM 619 C CA . SER A 1 84 ? -7.723 5.234 0.574 1 97.56 84 SER A CA 1
ATOM 620 C C . SER A 1 84 ? -8.461 5.387 1.898 1 97.56 84 SER A C 1
ATOM 622 O O . SER A 1 84 ? -9.672 5.629 1.917 1 97.56 84 SER A O 1
ATOM 624 N N . LEU A 1 85 ? -7.805 5.047 2.941 1 97.12 85 LEU A N 1
ATOM 625 C CA . LEU A 1 85 ? -8.234 5.5 4.258 1 97.12 85 LEU A CA 1
ATOM 626 C C . LEU A 1 85 ? -7.586 6.832 4.613 1 97.12 85 LEU A C 1
ATOM 628 O O . LEU A 1 85 ? -6.367 6.906 4.785 1 97.12 85 LEU A O 1
ATOM 632 N N . CYS A 1 86 ? -8.391 7.859 4.75 1 98.06 86 CYS A N 1
ATOM 633 C CA . CYS A 1 86 ? -7.859 9.211 4.906 1 98.06 86 CYS A CA 1
ATOM 634 C C . CYS A 1 86 ? -8.07 9.719 6.328 1 98.06 86 CYS A C 1
ATOM 636 O O . CYS A 1 86 ? -9.078 9.391 6.965 1 98.06 86 CYS A O 1
ATOM 638 N N . LEU A 1 87 ? -7.141 10.5 6.75 1 97.75 87 LEU A N 1
ATOM 639 C CA . LEU A 1 87 ? -7.281 11.32 7.949 1 97.75 87 LEU A CA 1
ATOM 640 C C . LEU A 1 87 ? -7.16 12.797 7.617 1 97.75 87 LEU A C 1
ATOM 642 O O . LEU A 1 87 ? -6.227 13.211 6.926 1 97.75 87 LEU A O 1
ATOM 646 N N . GLY A 1 88 ? -8.109 13.508 8.055 1 98.38 88 GLY A N 1
ATOM 647 C CA . GLY A 1 88 ? -8.062 14.961 8 1 98.38 88 GLY A CA 1
ATOM 648 C C . GLY A 1 88 ? -7.957 15.609 9.375 1 98.38 88 GLY A C 1
ATOM 649 O O . GLY A 1 88 ? -8.57 15.141 10.328 1 98.38 88 GLY A O 1
ATOM 650 N N . VAL A 1 89 ? -7.168 16.641 9.445 1 98.19 89 VAL A N 1
ATOM 651 C CA . VAL A 1 89 ? -7.102 17.484 10.633 1 98.19 89 VAL A CA 1
ATOM 652 C C . VAL A 1 89 ? -7.793 18.812 10.367 1 98.19 89 VAL A C 1
ATOM 654 O O . VAL A 1 89 ? -7.5 19.484 9.375 1 98.19 89 VAL A O 1
ATOM 657 N N . TYR A 1 90 ? -8.688 19.188 11.289 1 98.25 90 TYR A N 1
ATOM 658 C CA . TYR A 1 90 ? -9.539 20.359 11.07 1 98.25 90 TYR A CA 1
ATOM 659 C C . TYR A 1 90 ? -9.492 21.297 12.258 1 98.25 90 TYR A C 1
ATOM 661 O O . TYR A 1 90 ? -9.414 20.859 13.406 1 98.25 90 TYR A O 1
ATOM 669 N N . THR A 1 91 ? -9.609 22.578 11.938 1 97.06 91 THR A N 1
ATOM 670 C CA . THR A 1 91 ? -9.906 23.531 13 1 97.06 91 THR A CA 1
ATOM 671 C C . THR A 1 91 ? -11.359 23.422 13.438 1 97.06 91 THR A C 1
ATOM 673 O O . THR A 1 91 ? -12.195 22.891 12.703 1 97.06 91 THR A O 1
ATOM 676 N N . THR A 1 92 ? -11.578 23.734 14.672 1 96.12 92 THR A N 1
ATOM 677 C CA . THR A 1 92 ? -12.93 23.828 15.203 1 96.12 92 THR A CA 1
ATOM 678 C C . THR A 1 92 ? -13.031 24.953 16.234 1 96.12 92 THR A C 1
ATOM 680 O O . THR A 1 92 ? -12.031 25.312 16.859 1 96.12 92 THR A O 1
ATOM 683 N N . ASP A 1 93 ? -14.203 25.547 16.359 1 92.88 93 ASP A N 1
ATOM 684 C CA . ASP A 1 93 ? -14.398 26.75 17.172 1 92.88 93 ASP A CA 1
ATOM 685 C C . ASP A 1 93 ? -14.406 26.406 18.656 1 92.88 93 ASP A C 1
ATOM 687 O O . ASP A 1 93 ? -14.234 27.297 19.5 1 92.88 93 ASP A O 1
ATOM 691 N N . SER A 1 94 ? -14.695 25.219 18.969 1 90.56 94 SER A N 1
ATOM 692 C CA . SER A 1 94 ? -14.742 24.797 20.375 1 90.56 94 SER A CA 1
ATOM 693 C C . SER A 1 94 ? -14.375 23.328 20.516 1 90.56 94 SER A C 1
ATOM 695 O O . SER A 1 94 ? -14.242 22.609 19.516 1 90.56 94 SER A O 1
ATOM 697 N N . ALA A 1 95 ? -14.242 22.875 21.734 1 87.31 95 ALA A N 1
ATOM 698 C CA . ALA A 1 95 ? -13.852 21.516 22.047 1 87.31 95 ALA A CA 1
ATOM 699 C C . ALA A 1 95 ? -14.867 20.516 21.5 1 87.31 95 ALA A C 1
ATOM 701 O O . ALA A 1 95 ? -14.516 19.391 21.125 1 87.31 95 ALA A O 1
ATOM 702 N N . ASP A 1 96 ? -16.125 20.938 21.328 1 90 96 ASP A N 1
ATOM 703 C CA . ASP A 1 96 ? -17.172 20.047 20.844 1 90 96 ASP A CA 1
ATOM 704 C C . ASP A 1 96 ? -17.734 20.531 19.5 1 90 96 ASP A C 1
ATOM 706 O O . ASP A 1 96 ? -18.812 20.109 19.094 1 90 96 ASP A O 1
ATOM 710 N N . GLY A 1 97 ? -17 21.422 18.953 1 92.94 97 GLY A N 1
ATOM 711 C CA . GLY A 1 97 ? -17.469 22.016 17.719 1 92.94 97 GLY A CA 1
ATOM 712 C C . GLY A 1 97 ? -17.328 21.094 16.516 1 92.94 97 GLY A C 1
ATOM 713 O O . GLY A 1 97 ? -16.797 20 16.625 1 92.94 97 GLY A O 1
ATOM 714 N N . ALA A 1 98 ? -17.859 21.594 15.375 1 95.31 98 ALA A N 1
ATOM 715 C CA . ALA A 1 98 ? -17.812 20.859 14.109 1 95.31 98 ALA A CA 1
ATOM 716 C C . ALA A 1 98 ? -16.531 21.172 13.352 1 95.31 98 ALA A C 1
ATOM 718 O O . ALA A 1 98 ? -15.914 22.219 13.562 1 95.31 98 ALA A O 1
ATOM 719 N N . PRO A 1 99 ? -16.125 20.188 12.445 1 96.38 99 PRO A N 1
ATOM 720 C CA . PRO A 1 99 ? -14.961 20.484 11.609 1 96.38 99 PRO A CA 1
ATOM 721 C C . PRO A 1 99 ? -15.156 21.719 10.727 1 96.38 99 PRO A C 1
ATOM 723 O O . PRO A 1 99 ? -16.234 21.906 10.172 1 96.38 99 PRO A O 1
ATOM 726 N N . GLN A 1 100 ? -14.148 22.5 10.672 1 97.19 100 GLN A N 1
ATOM 727 C CA . GLN A 1 100 ? -14.148 23.672 9.805 1 97.19 100 GLN A CA 1
ATOM 728 C C . GLN A 1 100 ? -13.086 23.562 8.719 1 97.19 100 GLN A C 1
ATOM 730 O O . GLN A 1 100 ? -13.156 22.672 7.863 1 97.19 100 GLN A O 1
ATOM 735 N N . SER A 1 101 ? -11.984 24.266 8.812 1 97.81 101 SER A N 1
ATOM 736 C CA . SER A 1 101 ? -10.961 24.25 7.773 1 97.81 101 SER A CA 1
ATOM 737 C C . SER A 1 101 ? -10.023 23.062 7.949 1 97.81 101 SER A C 1
ATOM 739 O O . SER A 1 101 ? -9.57 22.781 9.062 1 97.81 101 SER A O 1
ATOM 741 N N . MET A 1 102 ? -9.773 22.359 6.812 1 98.62 102 MET A N 1
ATOM 742 C CA . MET A 1 102 ? -8.789 21.266 6.84 1 98.62 102 MET A CA 1
ATOM 743 C C . MET A 1 102 ? -7.371 21.828 6.832 1 98.62 102 MET A C 1
ATOM 745 O O . MET A 1 102 ? -6.961 22.484 5.871 1 98.62 102 MET A O 1
ATOM 749 N N . VAL A 1 103 ? -6.594 21.531 7.875 1 98 103 VAL A N 1
ATOM 750 C CA . VAL A 1 103 ? -5.266 22.125 8.016 1 98 103 VAL A CA 1
ATOM 751 C C . VAL A 1 103 ? -4.207 21.016 7.949 1 98 103 VAL A C 1
ATOM 753 O O . VAL A 1 103 ? -3.008 21.297 7.992 1 98 103 VAL A O 1
ATOM 756 N N . GLY A 1 104 ? -4.613 19.812 7.863 1 98.5 104 GLY A N 1
ATOM 757 C CA . GLY A 1 104 ? -3.742 18.656 7.746 1 98.5 104 GLY A CA 1
ATOM 758 C C . GLY A 1 104 ? -4.41 17.469 7.066 1 98.5 104 GLY A C 1
ATOM 759 O O . GLY A 1 104 ? -5.637 17.406 6.98 1 98.5 104 GLY A O 1
ATOM 760 N N . PHE A 1 105 ? -3.553 16.656 6.629 1 98.69 105 PHE A N 1
ATOM 761 C CA . PHE A 1 105 ? -4.027 15.508 5.871 1 98.69 105 PHE A CA 1
ATOM 762 C C . PHE A 1 105 ? -3.006 14.375 5.91 1 98.69 105 PHE A C 1
ATOM 764 O O . PHE A 1 105 ? -1.804 14.625 6.02 1 98.69 105 PHE A O 1
ATOM 771 N N . GLY A 1 106 ? -3.449 13.172 5.832 1 98.56 106 GLY A N 1
ATOM 772 C CA . GLY A 1 106 ? -2.711 11.945 5.602 1 98.56 106 GLY A CA 1
ATOM 773 C C . GLY A 1 106 ? -3.582 10.812 5.09 1 98.56 106 GLY A C 1
ATOM 774 O O . GLY A 1 106 ? -4.789 10.789 5.34 1 98.56 106 GLY A O 1
ATOM 775 N N . ARG A 1 107 ? -2.926 9.914 4.398 1 98.31 107 ARG A N 1
ATOM 776 C CA . ARG A 1 107 ? -3.754 8.812 3.926 1 98.31 107 ARG A CA 1
ATOM 777 C C . ARG A 1 107 ? -2.971 7.504 3.918 1 98.31 107 ARG A C 1
ATOM 779 O O . ARG A 1 107 ? -1.742 7.508 3.82 1 98.31 107 ARG A O 1
ATOM 786 N N . LEU A 1 108 ? -3.768 6.418 4.004 1 98.44 108 LEU A N 1
ATOM 787 C CA . LEU A 1 108 ? -3.26 5.055 3.9 1 98.44 108 LEU A CA 1
ATOM 788 C C . LEU A 1 108 ? -3.75 4.391 2.619 1 98.44 108 LEU A C 1
ATOM 790 O O . LEU A 1 108 ? -4.957 4.324 2.371 1 98.44 108 LEU A O 1
ATOM 794 N N . VAL A 1 109 ? -2.816 3.975 1.778 1 98.62 109 VAL A N 1
ATOM 795 C CA . VAL A 1 109 ? -3.139 2.936 0.805 1 98.62 109 VAL A CA 1
ATOM 796 C C . VAL A 1 109 ? -3.113 1.567 1.481 1 98.62 109 VAL A C 1
ATOM 798 O O . VAL A 1 109 ? -2.059 1.104 1.92 1 98.62 109 VAL A O 1
ATOM 801 N N . THR A 1 110 ? -4.277 0.94 1.58 1 98.25 110 THR A N 1
ATOM 802 C CA . THR A 1 110 ? -4.367 -0.195 2.492 1 98.25 110 THR A CA 1
ATOM 803 C C . THR A 1 110 ? -5.457 -1.164 2.045 1 98.25 110 THR A C 1
ATOM 805 O O . THR A 1 110 ? -6.406 -0.768 1.365 1 98.25 110 THR A O 1
ATOM 808 N N . ASP A 1 111 ? -5.242 -2.424 2.34 1 96.94 111 ASP A N 1
ATOM 809 C CA . ASP A 1 111 ? -6.301 -3.42 2.225 1 96.94 111 ASP A CA 1
ATOM 810 C C . ASP A 1 111 ? -7.098 -3.523 3.523 1 96.94 111 ASP A C 1
ATOM 812 O O . ASP A 1 111 ? -8.07 -4.281 3.604 1 96.94 111 ASP A O 1
ATOM 816 N N . ARG A 1 112 ? -6.664 -2.785 4.539 1 95.56 112 ARG A N 1
ATOM 817 C CA . ARG A 1 112 ? -7.305 -2.709 5.848 1 95.56 112 ARG A CA 1
ATOM 818 C C . ARG A 1 112 ? -7.227 -4.047 6.578 1 95.56 112 ARG A C 1
ATOM 820 O O . ARG A 1 112 ? -8.023 -4.32 7.477 1 95.56 112 ARG A O 1
ATOM 827 N N . VAL A 1 113 ? -6.324 -4.941 6.148 1 96.25 113 VAL A N 1
ATOM 828 C CA . VAL A 1 113 ? -6.176 -6.258 6.762 1 96.25 113 VAL A CA 1
ATOM 829 C C . VAL A 1 113 ? -4.707 -6.527 7.062 1 96.25 113 VAL A C 1
ATOM 831 O O . VAL A 1 113 ? -4.328 -6.719 8.219 1 96.25 113 VAL A O 1
ATOM 834 N N . THR A 1 114 ? -3.826 -6.391 6.031 1 97.12 114 THR A N 1
ATOM 835 C CA . THR A 1 114 ? -2.482 -6.93 6.195 1 97.12 114 THR A CA 1
ATOM 836 C C . THR A 1 114 ? -1.435 -5.832 6.035 1 97.12 114 THR A C 1
ATOM 838 O O . THR A 1 114 ? -0.324 -5.945 6.559 1 97.12 114 THR A O 1
ATOM 841 N N . PHE A 1 115 ? -1.778 -4.863 5.273 1 97.88 115 PHE A N 1
ATOM 842 C CA . PHE A 1 115 ? -0.739 -3.906 4.91 1 97.88 115 PHE A CA 1
ATOM 843 C C . PHE A 1 115 ? -1.318 -2.504 4.766 1 97.88 115 PHE A C 1
ATOM 845 O O . PHE A 1 115 ? -2.457 -2.34 4.324 1 97.88 115 PHE A O 1
ATOM 852 N N . ALA A 1 116 ? -0.482 -1.456 5.062 1 98.62 116 ALA A N 1
ATOM 853 C CA . ALA A 1 116 ? -0.812 -0.054 4.824 1 98.62 116 ALA A CA 1
ATOM 854 C C . ALA A 1 116 ? 0.433 0.744 4.441 1 98.62 116 ALA A C 1
ATOM 856 O O . ALA A 1 116 ? 1.508 0.537 5.012 1 98.62 116 ALA A O 1
ATOM 857 N N . TYR A 1 117 ? 0.277 1.561 3.492 1 98.81 117 TYR A N 1
ATOM 858 C CA . TYR A 1 117 ? 1.292 2.541 3.127 1 98.81 117 TYR A CA 1
ATOM 859 C C . TYR A 1 117 ? 0.818 3.957 3.432 1 98.81 117 TYR A C 1
ATOM 861 O O . TYR A 1 117 ? -0.15 4.438 2.834 1 98.81 117 TYR A O 1
ATOM 869 N N . LEU A 1 118 ? 1.461 4.613 4.371 1 98.75 118 LEU A N 1
ATOM 870 C CA . LEU A 1 118 ? 1.154 5.996 4.723 1 98.75 118 LEU A CA 1
ATOM 871 C C . LEU A 1 118 ? 1.869 6.965 3.787 1 98.75 118 LEU A C 1
ATOM 873 O O . LEU A 1 118 ? 3.09 6.891 3.621 1 98.75 118 LEU A O 1
ATOM 877 N N . THR A 1 119 ? 1.1 7.871 3.168 1 97.94 119 THR A N 1
ATOM 878 C CA . THR A 1 119 ? 1.674 8.828 2.225 1 97.94 119 THR A CA 1
ATOM 879 C C . THR A 1 119 ? 0.855 10.109 2.189 1 97.94 119 THR A C 1
ATOM 881 O O . THR A 1 119 ? -0.209 10.195 2.807 1 97.94 119 THR A O 1
ATOM 884 N N . ASP A 1 120 ? 1.43 11.172 1.666 1 97.69 120 ASP A N 1
ATOM 885 C CA . ASP A 1 120 ? 0.795 12.461 1.413 1 97.69 120 ASP A CA 1
ATOM 886 C C . ASP A 1 120 ? 0.431 13.156 2.721 1 97.69 120 ASP A C 1
ATOM 888 O O . ASP A 1 120 ? -0.645 13.75 2.836 1 97.69 120 ASP A O 1
ATOM 892 N N . VAL A 1 121 ? 1.271 13 3.646 1 98.12 121 VAL A N 1
ATOM 893 C CA . VAL A 1 121 ? 1.047 13.625 4.945 1 98.12 121 VAL A CA 1
ATOM 894 C C . VAL A 1 121 ? 1.499 15.086 4.906 1 98.12 121 VAL A C 1
ATOM 896 O O . VAL A 1 121 ? 2.607 15.383 4.453 1 98.12 121 VAL A O 1
ATOM 899 N N . TYR A 1 122 ? 0.616 15.992 5.395 1 97.62 122 TYR A N 1
ATOM 900 C CA . TYR A 1 122 ? 1.058 17.375 5.562 1 97.62 122 TYR A CA 1
ATOM 901 C C . TYR A 1 122 ? 0.281 18.062 6.68 1 97.62 122 TYR A C 1
ATOM 903 O O . TYR A 1 122 ? -0.803 17.609 7.059 1 97.62 122 TYR A O 1
ATOM 911 N N . ILE A 1 123 ? 0.85 19.031 7.273 1 97.31 123 ILE A N 1
ATOM 912 C CA . ILE A 1 123 ? 0.252 20.078 8.102 1 97.31 123 ILE A CA 1
ATOM 913 C C . ILE A 1 123 ? 0.558 21.453 7.508 1 97.31 123 ILE A C 1
ATOM 915 O O . ILE A 1 123 ? 1.692 21.719 7.105 1 97.31 123 ILE A O 1
ATOM 919 N N . LEU A 1 124 ? -0.446 22.297 7.41 1 96.88 124 LEU A N 1
ATOM 920 C CA . LEU A 1 124 ? -0.203 23.641 6.879 1 96.88 124 LEU A CA 1
ATOM 921 C C . LEU A 1 124 ? 0.852 24.359 7.707 1 96.88 124 LEU A C 1
ATOM 923 O O . LEU A 1 124 ? 0.894 24.219 8.93 1 96.88 124 LEU A O 1
ATOM 927 N N . PRO A 1 125 ? 1.563 25.188 7.07 1 94.69 125 PRO A N 1
ATOM 928 C CA . PRO A 1 125 ? 2.703 25.828 7.73 1 94.69 125 PRO A CA 1
ATOM 929 C C . PRO A 1 125 ? 2.303 26.578 9 1 94.69 125 PRO A C 1
ATOM 931 O O . PRO A 1 125 ? 3.002 26.5 10.008 1 94.69 125 PRO A O 1
ATOM 934 N N . ALA A 1 126 ? 1.218 27.266 9.023 1 91.81 126 ALA A N 1
ATOM 935 C CA . ALA A 1 126 ? 0.765 28.062 10.164 1 91.81 126 ALA A CA 1
ATOM 936 C C . ALA A 1 126 ? 0.521 27.188 11.383 1 91.81 126 ALA A C 1
ATOM 938 O O . ALA A 1 126 ? 0.485 27.688 12.516 1 91.81 126 ALA A O 1
ATOM 939 N N . TYR A 1 127 ? 0.418 25.875 11.148 1 94.25 127 TYR A N 1
ATOM 940 C CA . TYR A 1 127 ? 0.05 24.984 12.242 1 94.25 127 TYR A CA 1
ATOM 941 C C . TYR A 1 127 ? 1.151 23.969 12.5 1 94.25 127 TYR A C 1
ATOM 943 O O . TYR A 1 127 ? 0.936 22.969 13.211 1 94.25 127 TYR A O 1
ATOM 951 N N . GLN A 1 128 ? 2.266 24.109 11.891 1 92.69 128 GLN A N 1
ATOM 952 C CA . GLN A 1 128 ? 3.385 23.188 12.094 1 92.69 128 GLN A CA 1
ATOM 953 C C . GLN A 1 128 ? 4.121 23.516 13.391 1 92.69 128 GLN A C 1
ATOM 955 O O . GLN A 1 128 ? 3.955 24.594 13.961 1 92.69 128 GLN A O 1
ATOM 960 N N . ARG A 1 129 ? 4.805 22.5 13.875 1 90.12 129 ARG A N 1
ATOM 961 C CA . ARG A 1 129 ? 5.617 22.578 15.086 1 90.12 129 ARG A CA 1
ATOM 962 C C . ARG A 1 129 ? 4.75 22.812 16.312 1 90.12 129 ARG A C 1
ATOM 964 O O . ARG A 1 129 ? 5.188 23.438 17.281 1 90.12 129 ARG A O 1
ATOM 971 N N . CYS A 1 130 ? 3.486 22.438 16.219 1 91 130 CYS A N 1
ATOM 972 C CA . CYS A 1 130 ? 2.566 22.516 17.344 1 91 130 CYS A CA 1
ATOM 973 C C . CYS A 1 130 ? 2.141 21.125 17.812 1 91 130 CYS A C 1
ATOM 975 O O . CYS A 1 130 ? 1.237 20.984 18.641 1 91 130 CYS A O 1
ATOM 977 N N . GLY A 1 131 ? 2.686 20.109 17.188 1 93.75 131 GLY A N 1
ATOM 978 C CA . GLY A 1 131 ? 2.438 18.75 17.625 1 93.75 131 GLY A CA 1
ATOM 979 C C . GLY A 1 131 ? 1.313 18.078 16.859 1 93.75 131 GLY A C 1
ATOM 980 O O . GLY A 1 131 ? 0.98 16.922 17.125 1 93.75 131 GLY A O 1
ATOM 981 N N . LEU A 1 132 ? 0.718 18.734 15.906 1 95.94 132 LEU A N 1
ATOM 982 C CA . LEU A 1 132 ? -0.455 18.203 15.211 1 95.94 132 LEU A CA 1
ATOM 983 C C . LEU A 1 132 ? -0.086 17 14.352 1 95.94 132 LEU A C 1
ATOM 985 O O . LEU A 1 132 ? -0.878 16.062 14.211 1 95.94 132 LEU A O 1
ATOM 989 N N . GLY A 1 133 ? 1.098 17.047 13.781 1 96.69 133 GLY A N 1
ATOM 990 C CA . GLY A 1 133 ? 1.54 15.898 13 1 96.69 133 GLY A CA 1
ATOM 991 C C . GLY A 1 133 ? 1.693 14.633 13.82 1 96.69 133 GLY A C 1
ATOM 992 O O . GLY A 1 133 ? 1.178 13.578 13.453 1 96.69 133 GLY A O 1
ATOM 993 N N . ALA A 1 134 ? 2.363 14.773 14.898 1 95.81 134 ALA A N 1
ATOM 994 C CA . ALA A 1 134 ? 2.543 13.648 15.812 1 95.81 134 ALA A CA 1
ATOM 995 C C . ALA A 1 134 ? 1.201 13.156 16.344 1 95.81 134 ALA A C 1
ATOM 997 O O . ALA A 1 134 ? 0.98 11.953 16.469 1 95.81 134 ALA A O 1
ATOM 998 N N . TRP A 1 135 ? 0.386 14.078 16.672 1 94.62 135 TRP A N 1
ATOM 999 C CA . TRP A 1 135 ? -0.944 13.734 17.172 1 94.62 135 TRP A CA 1
ATOM 1000 C C . TRP A 1 135 ? -1.722 12.938 16.125 1 94.62 135 TRP A C 1
ATOM 1002 O O . TRP A 1 135 ? -2.35 11.93 16.438 1 94.62 135 TRP A O 1
ATOM 1012 N N . MET A 1 136 ? -1.689 13.352 14.867 1 96.38 136 MET A N 1
ATOM 1013 C CA . MET A 1 136 ? -2.344 12.625 13.781 1 96.38 136 MET A CA 1
ATOM 1014 C C . MET A 1 136 ? -1.829 11.195 13.688 1 96.38 136 MET A C 1
ATOM 1016 O O . MET A 1 136 ? -2.605 10.266 13.477 1 96.38 136 MET A O 1
ATOM 1020 N N . MET A 1 137 ? -0.529 11.016 13.883 1 96.5 137 MET A N 1
ATOM 1021 C CA . MET A 1 137 ? 0.066 9.68 13.844 1 96.5 137 MET A CA 1
ATOM 1022 C C . MET A 1 137 ? -0.435 8.82 15 1 96.5 137 MET A C 1
ATOM 1024 O O . MET A 1 137 ? -0.642 7.617 14.836 1 96.5 137 MET A O 1
ATOM 1028 N N . ARG A 1 138 ? -0.565 9.406 16.109 1 93 138 ARG A N 1
ATOM 1029 C CA . ARG A 1 138 ? -1.101 8.656 17.234 1 93 138 ARG A CA 1
ATOM 1030 C C . ARG A 1 138 ? -2.543 8.234 16.969 1 93 138 ARG A C 1
ATOM 1032 O O . ARG A 1 138 ? -2.947 7.129 17.344 1 93 138 ARG A O 1
ATOM 1039 N N . CYS A 1 139 ? -3.342 9.148 16.391 1 93.12 139 CYS A N 1
ATOM 1040 C CA . CYS A 1 139 ? -4.695 8.781 15.984 1 93.12 139 CYS A CA 1
ATOM 1041 C C . CYS A 1 139 ? -4.68 7.602 15.023 1 93.12 139 CYS A C 1
ATOM 1043 O O . CYS A 1 139 ? -5.445 6.652 15.188 1 93.12 139 CYS A O 1
ATOM 1045 N N . LEU A 1 140 ? -3.789 7.668 14.086 1 94.5 140 LEU A N 1
ATOM 1046 C CA . LEU A 1 140 ? -3.646 6.613 13.086 1 94.5 140 LEU A CA 1
ATOM 1047 C C . LEU A 1 140 ? -3.258 5.293 13.75 1 94.5 140 LEU A C 1
ATOM 1049 O O . LEU A 1 140 ? -3.785 4.238 13.391 1 94.5 140 LEU A O 1
ATOM 1053 N N . ARG A 1 141 ? -2.318 5.344 14.609 1 92.56 141 ARG A N 1
ATOM 1054 C CA . ARG A 1 141 ? -1.895 4.141 15.312 1 92.56 141 ARG A CA 1
ATOM 1055 C C . ARG A 1 141 ? -3.064 3.496 16.047 1 92.56 141 ARG A C 1
ATOM 1057 O O . ARG A 1 141 ? -3.203 2.271 16.047 1 92.56 141 ARG A O 1
ATOM 1064 N N . GLU A 1 142 ? -3.85 4.305 16.656 1 89.62 142 GLU A N 1
ATOM 1065 C CA . GLU A 1 142 ? -5.031 3.789 17.344 1 89.62 142 GLU A CA 1
ATOM 1066 C C . GLU A 1 142 ? -5.996 3.131 16.375 1 89.62 142 GLU A C 1
ATOM 1068 O O . GLU A 1 142 ? -6.602 2.102 16.672 1 89.62 142 GLU A O 1
ATOM 1073 N N . LEU A 1 143 ? -6.137 3.713 15.25 1 90.88 143 LEU A N 1
ATOM 1074 C CA . LEU A 1 143 ? -7.004 3.174 14.211 1 90.88 143 LEU A CA 1
ATOM 1075 C C . LEU A 1 143 ? -6.527 1.793 13.766 1 90.88 143 LEU A C 1
ATOM 1077 O O . LEU A 1 143 ? -7.336 0.876 13.602 1 90.88 143 LEU A O 1
ATOM 1081 N N . CYS A 1 144 ? -5.262 1.587 13.633 1 91.56 144 CYS A N 1
ATOM 1082 C CA . CYS A 1 144 ? -4.68 0.351 13.125 1 91.56 144 CYS A CA 1
ATOM 1083 C C . CYS A 1 144 ? -4.613 -0.712 14.211 1 91.56 144 CYS A C 1
ATOM 1085 O O . CYS A 1 144 ? -4.883 -1.887 13.961 1 91.56 144 CYS A O 1
ATOM 1087 N N . HIS A 1 145 ? -4.195 -0.333 15.391 1 88.06 145 HIS A N 1
ATOM 1088 C CA . HIS A 1 145 ? -3.912 -1.291 16.453 1 88.06 145 HIS A CA 1
ATOM 1089 C C . HIS A 1 145 ? -5.109 -1.458 17.375 1 88.06 145 HIS A C 1
ATOM 1091 O O . HIS A 1 145 ? -5.176 -2.418 18.156 1 88.06 145 HIS A O 1
ATOM 1097 N N . GLY A 1 146 ? -5.992 -0.697 17.203 1 81.12 146 GLY A N 1
ATOM 1098 C CA . GLY A 1 146 ? -7.102 -0.724 18.141 1 81.12 146 GLY A CA 1
ATOM 1099 C C . GLY A 1 146 ? -6.84 0.085 19.406 1 81.12 146 GLY A C 1
ATOM 1100 O O . GLY A 1 146 ? -5.699 0.472 19.672 1 81.12 146 GLY A O 1
ATOM 1101 N N . SER A 1 147 ? -7.852 0.705 19.938 1 67.19 147 SER A N 1
ATOM 1102 C CA . SER A 1 147 ? -7.754 1.474 21.172 1 67.19 147 SER A CA 1
ATOM 1103 C C . SER A 1 147 ? -8.609 0.859 22.281 1 67.19 147 SER A C 1
ATOM 1105 O O . SER A 1 147 ? -9.641 0.246 22 1 67.19 147 SER A O 1
ATOM 1107 N N . GLU A 1 148 ? -7.934 0.499 23.344 1 53.34 148 GLU A N 1
ATOM 1108 C CA . GLU A 1 148 ? -8.758 0.202 24.516 1 53.34 148 GLU A CA 1
ATOM 1109 C C . GLU A 1 148 ? -9.539 1.434 24.969 1 53.34 148 GLU A C 1
ATOM 1111 O O . GLU A 1 148 ? -9.062 2.562 24.828 1 53.34 148 GLU A O 1
ATOM 1116 N N . PRO A 1 149 ? -10.781 1.218 25.25 1 44.91 149 PRO A N 1
ATOM 1117 C CA . PRO A 1 149 ? -11.539 2.277 25.922 1 44.91 149 PRO A CA 1
ATOM 1118 C C . PRO A 1 149 ? -10.742 2.979 27.016 1 44.91 149 PRO A C 1
ATOM 1120 O O . PRO A 1 149 ? -10.039 2.322 27.781 1 44.91 149 PRO A O 1
ATOM 1123 N N . GLY A 1 150 ? -10.492 4.398 27.016 1 45.16 150 GLY A N 1
ATOM 1124 C CA . GLY A 1 150 ? -9.945 5.223 28.078 1 45.16 150 GLY A CA 1
ATOM 1125 C C . GLY A 1 150 ? -8.656 5.914 27.688 1 45.16 150 GLY A C 1
ATOM 1126 O O . GLY A 1 150 ? -8.195 6.82 28.391 1 45.16 150 GLY A O 1
ATOM 1127 N N . ARG A 1 151 ? -7.914 5.293 26.828 1 45.19 151 ARG A N 1
ATOM 1128 C CA . ARG A 1 151 ? -6.598 5.918 26.781 1 45.19 151 ARG A CA 1
ATOM 1129 C C . ARG A 1 151 ? -6.637 7.223 26 1 45.19 151 ARG A C 1
ATOM 1131 O O . ARG A 1 151 ? -6.086 8.234 26.438 1 45.19 151 ARG A O 1
ATOM 1138 N N . THR A 1 152 ? -6.707 7.18 24.672 1 49.72 152 THR A N 1
ATOM 1139 C CA . THR A 1 152 ? -6.434 8.398 23.922 1 49.72 152 THR A CA 1
ATOM 1140 C C . THR A 1 152 ? -7.727 9.164 23.641 1 49.72 152 THR A C 1
ATOM 1142 O O . THR A 1 152 ? -7.703 10.227 23.016 1 49.72 152 THR A O 1
ATOM 1145 N N . GLY A 1 153 ? -8.859 8.969 24.5 1 49.66 153 GLY A N 1
ATOM 1146 C CA . GLY A 1 153 ? -10.062 9.742 24.25 1 49.66 153 GLY A CA 1
ATOM 1147 C C . GLY A 1 153 ? -10.688 9.445 22.891 1 49.66 153 GLY A C 1
ATOM 1148 O O . GLY A 1 153 ? -11.43 10.273 22.359 1 49.66 153 GLY A O 1
ATOM 1149 N N . SER A 1 154 ? -10.117 8.5 22.234 1 52.22 154 SER A N 1
ATOM 1150 C CA . SER A 1 154 ? -10.773 8.195 20.969 1 52.22 154 SER A CA 1
ATOM 1151 C C . SER A 1 154 ? -12.203 7.715 21.188 1 52.22 154 SER A C 1
ATOM 1153 O O . SER A 1 154 ? -12.5 7.047 22.172 1 52.22 154 SER A O 1
ATOM 1155 N N . VAL A 1 155 ? -13.359 8.5 20.703 1 53.53 155 VAL A N 1
ATOM 1156 C CA . VAL A 1 155 ? -14.711 7.965 20.578 1 53.53 155 VAL A CA 1
ATOM 1157 C C . VAL A 1 155 ? -14.953 7.523 19.141 1 53.53 155 VAL A C 1
ATOM 1159 O O . VAL A 1 155 ? -14.773 8.312 18.203 1 53.53 155 VAL A O 1
ATOM 1162 N N . PRO A 1 156 ? -15.453 6.16 18.984 1 58.03 156 PRO A N 1
ATOM 1163 C CA . PRO A 1 156 ? -15.688 4.781 19.422 1 58.03 156 PRO A CA 1
ATOM 1164 C C . PRO A 1 156 ? -14.406 3.949 19.453 1 58.03 156 PRO A C 1
ATOM 1166 O O . PRO A 1 156 ? -13.383 4.367 18.906 1 58.03 156 PRO A O 1
ATOM 1169 N N . SER A 1 157 ? -14.602 2.879 20.156 1 58.44 157 SER A N 1
ATOM 1170 C CA . SER A 1 157 ? -13.594 1.82 20.234 1 58.44 157 SER A CA 1
ATOM 1171 C C . SER A 1 157 ? -13.461 1.1 18.891 1 58.44 157 SER A C 1
ATOM 1173 O O . SER A 1 157 ? -14.398 1.091 18.094 1 58.44 157 SER A O 1
ATOM 1175 N N . THR A 1 158 ? -12.281 0.839 18.469 1 68.06 158 THR A N 1
ATOM 1176 C CA . THR A 1 158 ? -12.031 0.016 17.297 1 68.06 158 THR A CA 1
ATOM 1177 C C . THR A 1 158 ? -11.164 -1.188 17.641 1 68.06 158 THR A C 1
ATOM 1179 O O . THR A 1 158 ? -10.312 -1.107 18.531 1 68.06 158 THR A O 1
ATOM 1182 N N . ASP A 1 159 ? -11.391 -2.305 16.984 1 79.56 159 ASP A N 1
ATOM 1183 C CA . ASP A 1 159 ? -10.609 -3.523 17.172 1 79.56 159 ASP A CA 1
ATOM 1184 C C . ASP A 1 159 ? -9.281 -3.451 16.406 1 79.56 159 ASP A C 1
ATOM 1186 O O . ASP A 1 159 ? -8.383 -4.266 16.641 1 79.56 159 ASP A O 1
ATOM 1190 N N . GLY A 1 160 ? -9.141 -2.387 15.625 1 88.69 160 GLY A N 1
ATOM 1191 C CA . GLY A 1 160 ? -7.938 -2.316 14.812 1 88.69 160 GLY A CA 1
ATOM 1192 C C . GLY A 1 160 ? -7.852 -3.422 13.781 1 88.69 160 GLY A C 1
ATOM 1193 O O . GLY A 1 160 ? -8.875 -3.939 13.328 1 88.69 160 GLY A O 1
ATOM 1194 N N . TRP A 1 161 ? -6.684 -3.658 13.289 1 93.31 161 TRP A N 1
ATOM 1195 C CA . TRP A 1 161 ? -6.414 -4.672 12.273 1 93.31 161 TRP A CA 1
ATOM 1196 C C . TRP A 1 161 ? -5.508 -5.766 12.828 1 93.31 161 TRP A C 1
ATOM 1198 O O . TRP A 1 161 ? -4.281 -5.684 12.711 1 93.31 161 TRP A O 1
ATOM 1208 N N . PRO A 1 162 ? -6.086 -6.801 13.367 1 92.56 162 PRO A N 1
ATOM 1209 C CA . PRO A 1 162 ? -5.293 -7.824 14.055 1 92.56 162 PRO A CA 1
ATOM 1210 C C . PRO A 1 162 ? -4.328 -8.547 13.117 1 92.56 162 PRO A C 1
ATOM 1212 O O . PRO A 1 162 ? -3.354 -9.148 13.57 1 92.56 162 PRO A O 1
ATOM 1215 N N . ASN A 1 163 ? -4.574 -8.539 11.781 1 95.19 163 ASN A N 1
ATOM 1216 C CA . ASN A 1 163 ? -3.736 -9.273 10.836 1 95.19 163 ASN A CA 1
ATOM 1217 C C . ASN A 1 163 ? -2.807 -8.336 10.07 1 95.19 163 ASN A C 1
ATOM 1219 O O . ASN A 1 163 ? -2.23 -8.719 9.047 1 95.19 163 ASN A O 1
ATOM 1223 N N . LEU A 1 164 ? -2.705 -7.055 10.594 1 96.06 164 LEU A N 1
ATOM 1224 C CA . LEU A 1 164 ? -1.765 -6.125 9.977 1 96.06 164 LEU A CA 1
ATOM 1225 C C . LEU A 1 164 ? -0.336 -6.648 10.086 1 96.06 164 LEU A C 1
ATOM 1227 O O . LEU A 1 164 ? 0.124 -6.996 11.172 1 96.06 164 LEU A O 1
ATOM 1231 N N . ARG A 1 165 ? 0.321 -6.746 8.945 1 96.38 165 ARG A N 1
ATOM 1232 C CA . ARG A 1 165 ? 1.718 -7.164 8.922 1 96.38 165 ARG A CA 1
ATOM 1233 C C . ARG A 1 165 ? 2.65 -5.977 9.109 1 96.38 165 ARG A C 1
ATOM 1235 O O . ARG A 1 165 ? 3.572 -6.027 9.93 1 96.38 165 ARG A O 1
ATOM 1242 N N . SER A 1 166 ? 2.389 -4.957 8.336 1 96.62 166 SER A N 1
ATOM 1243 C CA . SER A 1 166 ? 3.266 -3.793 8.398 1 96.62 166 SER A CA 1
ATOM 1244 C C . SER A 1 166 ? 2.562 -2.541 7.883 1 96.62 166 SER A C 1
ATOM 1246 O O . SER A 1 166 ? 1.695 -2.623 7.012 1 96.62 166 SER A O 1
ATOM 1248 N N . LEU A 1 167 ? 2.852 -1.437 8.461 1 98.12 167 LEU A N 1
ATOM 1249 C CA . LEU A 1 167 ? 2.602 -0.113 7.906 1 98.12 167 LEU A CA 1
ATOM 1250 C C . LEU A 1 167 ? 3.91 0.576 7.527 1 98.12 167 LEU A C 1
ATOM 1252 O O . LEU A 1 167 ? 4.832 0.652 8.344 1 98.12 167 LEU A O 1
ATOM 1256 N N . TRP A 1 168 ? 4.02 0.992 6.262 1 98.69 168 TRP A N 1
ATOM 1257 C CA . TRP A 1 168 ? 5.23 1.612 5.734 1 98.69 168 TRP A CA 1
ATOM 1258 C C . TRP A 1 168 ? 5.016 3.102 5.488 1 98.69 168 TRP A C 1
ATOM 1260 O O . TRP A 1 168 ? 3.889 3.545 5.266 1 98.69 168 TRP A O 1
ATOM 1270 N N . LEU A 1 169 ? 6.008 3.859 5.594 1 98.44 169 LEU A N 1
ATOM 1271 C CA . LEU A 1 169 ? 6.082 5.23 5.102 1 98.44 169 LEU A CA 1
ATOM 1272 C C . LEU A 1 169 ? 7.516 5.594 4.715 1 98.44 169 LEU A C 1
ATOM 1274 O O . LEU A 1 169 ? 8.461 4.934 5.148 1 98.44 169 LEU A O 1
ATOM 1278 N N . VAL A 1 170 ? 7.664 6.594 3.877 1 97.5 170 VAL A N 1
ATOM 1279 C CA . VAL A 1 170 ? 8.969 7.141 3.527 1 97.5 170 VAL A CA 1
ATOM 1280 C C . VAL A 1 170 ? 9.086 8.57 4.047 1 97.5 170 VAL A C 1
ATOM 1282 O O . VAL A 1 170 ? 8.211 9.406 3.799 1 97.5 170 VAL A O 1
ATOM 1285 N N . ALA A 1 171 ? 10.125 8.82 4.805 1 96.44 171 ALA A N 1
ATOM 1286 C CA . ALA A 1 171 ? 10.422 10.156 5.324 1 96.44 171 ALA A CA 1
ATOM 1287 C C . ALA A 1 171 ? 11.609 10.773 4.594 1 96.44 171 ALA A C 1
ATOM 1289 O O . ALA A 1 171 ? 12.641 10.117 4.406 1 96.44 171 ALA A O 1
ATOM 1290 N N . SER A 1 172 ? 11.523 12.023 4.258 1 92 172 SER A N 1
ATOM 1291 C CA . SER A 1 172 ? 12.547 12.688 3.449 1 92 172 SER A CA 1
ATOM 1292 C C . SER A 1 172 ? 13.688 13.195 4.32 1 92 172 SER A C 1
ATOM 1294 O O . SER A 1 172 ? 14.781 13.461 3.82 1 92 172 SER A O 1
ATOM 1296 N N . THR A 1 173 ? 13.414 13.422 5.609 1 92.75 173 THR A N 1
ATOM 1297 C CA . THR A 1 173 ? 14.438 13.938 6.516 1 92.75 173 THR A CA 1
ATOM 1298 C C . THR A 1 173 ? 14.547 13.062 7.762 1 92.75 173 THR A C 1
ATOM 1300 O O . THR A 1 173 ? 13.586 12.383 8.133 1 92.75 173 THR A O 1
ATOM 1303 N N . GLU A 1 174 ? 15.656 13.141 8.359 1 93.81 174 GLU A N 1
ATOM 1304 C CA . GLU A 1 174 ? 15.883 12.406 9.602 1 93.81 174 GLU A CA 1
ATOM 1305 C C . GLU A 1 174 ? 14.938 12.883 10.703 1 93.81 174 GLU A C 1
ATOM 1307 O O . GLU A 1 174 ? 14.453 12.078 11.508 1 93.81 174 GLU A O 1
ATOM 1312 N N . SER A 1 175 ? 14.766 14.164 10.734 1 93.38 175 SER A N 1
ATOM 1313 C CA . SER A 1 175 ? 13.883 14.727 11.742 1 93.38 175 SER A CA 1
ATOM 1314 C C . SER A 1 175 ? 12.461 14.219 11.586 1 93.38 175 SER A C 1
ATOM 1316 O O . SER A 1 175 ? 11.812 13.836 12.562 1 93.38 175 SER A O 1
ATOM 1318 N N . ALA A 1 176 ? 11.977 14.219 10.375 1 94.25 176 ALA A N 1
ATOM 1319 C CA . ALA A 1 176 ? 10.648 13.664 10.109 1 94.25 176 ALA A CA 1
ATOM 1320 C C . ALA A 1 176 ? 10.578 12.195 10.5 1 94.25 176 ALA A C 1
ATOM 1322 O O . ALA A 1 176 ? 9.617 11.758 11.133 1 94.25 176 ALA A O 1
ATOM 1323 N N . ALA A 1 177 ? 11.594 11.484 10.141 1 96.88 177 ALA A N 1
ATOM 1324 C CA . ALA A 1 177 ? 11.648 10.062 10.461 1 96.88 177 ALA A CA 1
ATOM 1325 C C . ALA A 1 177 ? 11.555 9.836 11.969 1 96.88 177 ALA A C 1
ATOM 1327 O O . ALA A 1 177 ? 10.828 8.945 12.43 1 96.88 177 ALA A O 1
ATOM 1328 N N . ARG A 1 178 ? 12.258 10.586 12.68 1 96.44 178 ARG A N 1
ATOM 1329 C CA . ARG A 1 178 ? 12.242 10.461 14.133 1 96.44 178 ARG A CA 1
ATOM 1330 C C . ARG A 1 178 ? 10.852 10.719 14.688 1 96.44 178 ARG A C 1
ATOM 1332 O O . ARG A 1 178 ? 10.391 10.008 15.586 1 96.44 178 ARG A O 1
ATOM 1339 N N . MET A 1 179 ? 10.211 11.656 14.188 1 95.94 179 MET A N 1
ATOM 1340 C CA . MET A 1 179 ? 8.852 11.961 14.625 1 95.94 179 MET A CA 1
ATOM 1341 C C . MET A 1 179 ? 7.918 10.781 14.359 1 95.94 179 MET A C 1
ATOM 1343 O O . MET A 1 179 ? 7.164 10.375 15.242 1 95.94 179 MET A O 1
ATOM 1347 N N . TYR A 1 180 ? 7.965 10.258 13.156 1 97.81 180 TYR A N 1
ATOM 1348 C CA . TYR A 1 180 ? 7.109 9.141 12.789 1 97.81 180 TYR A CA 1
ATOM 1349 C C . TYR A 1 180 ? 7.418 7.914 13.641 1 97.81 180 TYR A C 1
ATOM 1351 O O . TYR A 1 180 ? 6.504 7.238 14.125 1 97.81 180 TYR A O 1
ATOM 1359 N N . MET A 1 181 ? 8.695 7.676 13.805 1 97.75 181 MET A N 1
ATOM 1360 C CA . MET A 1 181 ? 9.102 6.508 14.578 1 97.75 181 MET A CA 1
ATOM 1361 C C . MET A 1 181 ? 8.625 6.621 16.031 1 97.75 181 MET A C 1
ATOM 1363 O O . MET A 1 181 ? 8.148 5.645 16.609 1 97.75 181 MET A O 1
ATOM 1367 N N . GLY A 1 182 ? 8.742 7.781 16.562 1 96.31 182 GLY A N 1
ATOM 1368 C CA . GLY A 1 182 ? 8.258 8 17.922 1 96.31 182 GLY A CA 1
ATOM 1369 C C . GLY A 1 182 ? 6.75 7.891 18.031 1 96.31 182 GLY A C 1
ATOM 1370 O O . GLY A 1 182 ? 6.242 7.172 18.906 1 96.31 182 GLY A O 1
ATOM 1371 N N . ALA A 1 183 ? 5.996 8.531 17.203 1 95.81 183 ALA A N 1
ATOM 1372 C CA . ALA A 1 183 ? 4.543 8.633 17.297 1 95.81 183 ALA A CA 1
ATOM 1373 C C . ALA A 1 183 ? 3.871 7.312 16.938 1 95.81 183 ALA A C 1
ATOM 1375 O O . ALA A 1 183 ? 2.809 6.984 17.469 1 95.81 183 ALA A O 1
ATOM 1376 N N . LEU A 1 184 ? 4.516 6.477 16.078 1 96 184 LEU A N 1
ATOM 1377 C CA . LEU A 1 184 ? 3.916 5.242 15.578 1 96 184 LEU A CA 1
ATOM 1378 C C . LEU A 1 184 ? 4.555 4.027 16.234 1 96 184 LEU A C 1
ATOM 1380 O O . LEU A 1 184 ? 4.148 2.891 15.977 1 96 184 LEU A O 1
ATOM 1384 N N . ASP A 1 185 ? 5.566 4.273 17.125 1 94.38 185 ASP A N 1
ATOM 1385 C CA . ASP A 1 185 ? 6.367 3.168 17.641 1 94.38 185 ASP A CA 1
ATOM 1386 C C . ASP A 1 185 ? 6.922 2.312 16.5 1 94.38 185 ASP A C 1
ATOM 1388 O O . ASP A 1 185 ? 6.75 1.091 16.5 1 94.38 185 ASP A O 1
ATOM 1392 N N . ALA A 1 186 ? 7.527 3.025 15.547 1 96.88 186 ALA A N 1
ATOM 1393 C CA . ALA A 1 186 ? 8.047 2.418 14.328 1 96.88 186 ALA A CA 1
ATOM 1394 C C . ALA A 1 186 ? 9.57 2.398 14.328 1 96.88 186 ALA A C 1
ATOM 1396 O O . ALA A 1 186 ? 10.203 2.867 15.273 1 96.88 186 ALA A O 1
ATOM 1397 N N . GLU A 1 187 ? 10.148 1.736 13.32 1 96.38 187 GLU A N 1
ATOM 1398 C CA . GLU A 1 187 ? 11.594 1.624 13.188 1 96.38 187 GLU A CA 1
ATOM 1399 C C . GLU A 1 187 ? 12.031 1.842 11.742 1 96.38 187 GLU A C 1
ATOM 1401 O O . GLU A 1 187 ? 11.227 1.712 10.812 1 96.38 187 GLU A O 1
ATOM 1406 N N . GLU A 1 188 ? 13.266 2.209 11.617 1 95.38 188 GLU A N 1
ATOM 1407 C CA . GLU A 1 188 ? 13.828 2.291 10.273 1 95.38 188 GLU A CA 1
ATOM 1408 C C . GLU A 1 188 ? 13.961 0.908 9.648 1 95.38 188 GLU A C 1
ATOM 1410 O O . GLU A 1 188 ? 14.492 -0.016 10.273 1 95.38 188 GLU A O 1
ATOM 1415 N N . ALA A 1 189 ? 13.477 0.782 8.43 1 95.88 189 ALA A N 1
ATOM 1416 C CA . ALA A 1 189 ? 13.5 -0.526 7.781 1 95.88 189 ALA A CA 1
ATOM 1417 C C . ALA A 1 189 ? 14.5 -0.553 6.629 1 95.88 189 ALA A C 1
ATOM 1419 O O . ALA A 1 189 ? 14.969 -1.622 6.234 1 95.88 189 ALA A O 1
ATOM 1420 N N . ALA A 1 190 ? 14.789 0.595 6.055 1 95.06 190 ALA A N 1
ATOM 1421 C CA . ALA A 1 190 ? 15.695 0.672 4.91 1 95.06 190 ALA A CA 1
ATOM 1422 C C . ALA A 1 190 ? 16.016 2.123 4.566 1 95.06 190 ALA A C 1
ATOM 1424 O O . ALA A 1 190 ? 15.32 3.043 4.996 1 95.06 190 ALA A O 1
ATOM 1425 N N . ARG A 1 191 ? 17.156 2.24 3.875 1 93.5 191 ARG A N 1
ATOM 1426 C CA . ARG A 1 191 ? 17.375 3.471 3.121 1 93.5 191 ARG A CA 1
ATOM 1427 C C . ARG A 1 191 ? 16.812 3.355 1.711 1 93.5 191 ARG A C 1
ATOM 1429 O O . ARG A 1 191 ? 17.172 2.451 0.959 1 93.5 191 ARG A O 1
ATOM 1436 N N . TYR A 1 192 ? 15.906 4.25 1.468 1 95.12 192 TYR A N 1
ATOM 1437 C CA . TYR A 1 192 ? 15.188 4.223 0.201 1 95.12 192 TYR A CA 1
ATOM 1438 C C . TYR A 1 192 ? 15.906 5.051 -0.856 1 95.12 192 TYR A C 1
ATOM 1440 O O . TYR A 1 192 ? 16.109 6.254 -0.683 1 95.12 192 TYR A O 1
ATOM 1448 N N . ARG A 1 193 ? 16.328 4.434 -1.996 1 91.62 193 ARG A N 1
ATOM 1449 C CA . ARG A 1 193 ? 17.047 5.004 -3.127 1 91.62 193 ARG A CA 1
ATOM 1450 C C . ARG A 1 193 ? 18.328 5.68 -2.666 1 91.62 193 ARG A C 1
ATOM 1452 O O . ARG A 1 193 ? 18.594 6.84 -3.002 1 91.62 193 ARG A O 1
ATOM 1459 N N . PRO A 1 194 ? 19.109 4.93 -1.992 1 88.56 194 PRO A N 1
ATOM 1460 C CA . PRO A 1 194 ? 20.406 5.496 -1.589 1 88.56 194 PRO A CA 1
ATOM 1461 C C . PRO A 1 194 ? 21.328 5.75 -2.771 1 88.56 194 PRO A C 1
ATOM 1463 O O . PRO A 1 194 ? 21.25 5.051 -3.787 1 88.56 194 PRO A O 1
ATOM 1466 N N . GLN A 1 195 ? 22.125 6.758 -2.654 1 86.06 195 GLN A N 1
ATOM 1467 C CA . GLN A 1 195 ? 23.141 7.012 -3.666 1 86.06 195 GLN A CA 1
ATOM 1468 C C . GLN A 1 195 ? 24.344 6.09 -3.477 1 86.06 195 GLN A C 1
ATOM 1470 O O . GLN A 1 195 ? 24.891 5.992 -2.377 1 86.06 195 GLN A O 1
ATOM 1475 N N . PRO A 1 196 ? 24.625 5.488 -4.586 1 82.06 196 PRO A N 1
ATOM 1476 C CA . PRO A 1 196 ? 25.766 4.59 -4.453 1 82.06 196 PRO A CA 1
ATOM 1477 C C . PRO A 1 196 ? 27.016 5.297 -3.916 1 82.06 196 PRO A C 1
ATOM 1479 O O . PRO A 1 196 ? 27.344 6.398 -4.367 1 82.06 196 PRO A O 1
ATOM 1482 N N . GLY A 1 197 ? 27.656 4.688 -2.914 1 79.69 197 GLY A N 1
ATOM 1483 C CA . GLY A 1 197 ? 28.906 5.195 -2.391 1 79.69 197 GLY A CA 1
ATOM 1484 C C . GLY A 1 197 ? 28.734 6.32 -1.389 1 79.69 197 GLY A C 1
ATOM 1485 O O . GLY A 1 197 ? 29.703 6.867 -0.875 1 79.69 197 GLY A O 1
ATOM 1486 N N . VAL A 1 198 ? 27.531 6.75 -1.174 1 86.38 198 VAL A N 1
ATOM 1487 C CA . VAL A 1 198 ? 27.266 7.84 -0.24 1 86.38 198 VAL A CA 1
ATOM 1488 C C . VAL A 1 198 ? 26.5 7.309 0.965 1 86.38 198 VAL A C 1
ATOM 1490 O O . VAL A 1 198 ? 25.266 7.176 0.914 1 86.38 198 VAL A O 1
ATOM 1493 N N . PRO A 1 199 ? 27.188 7.109 2.023 1 79.69 199 PRO A N 1
ATOM 1494 C CA . PRO A 1 199 ? 26.5 6.574 3.207 1 79.69 199 PRO A CA 1
ATOM 1495 C C . PRO A 1 199 ? 25.406 7.5 3.729 1 79.69 199 PRO A C 1
ATOM 1497 O O . PRO A 1 199 ? 25.562 8.719 3.717 1 79.69 199 PRO A O 1
ATOM 1500 N N . GLY A 1 200 ? 24.422 6.91 4.129 1 81.31 200 GLY A N 1
ATOM 1501 C CA . GLY A 1 200 ? 23.344 7.672 4.73 1 81.31 200 GLY A CA 1
ATOM 1502 C C . GLY A 1 200 ? 22.469 8.375 3.709 1 81.31 200 GLY A C 1
ATOM 1503 O O . GLY A 1 200 ? 21.531 9.078 4.07 1 81.31 200 GLY A O 1
ATOM 1504 N N . SER A 1 201 ? 22.891 8.219 2.447 1 88.06 201 SER A N 1
ATOM 1505 C CA . SER A 1 201 ? 22.078 8.852 1.406 1 88.06 201 SER A CA 1
ATOM 1506 C C . SER A 1 201 ? 20.75 8.141 1.229 1 88.06 201 SER A C 1
ATOM 1508 O O . SER A 1 201 ? 20.547 7.051 1.771 1 88.06 201 SER A O 1
ATOM 1510 N N . GLY A 1 202 ? 19.812 8.898 0.575 1 91.25 202 GLY A N 1
ATOM 1511 C CA . GLY A 1 202 ? 18.484 8.352 0.357 1 91.25 202 GLY A CA 1
ATOM 1512 C C . GLY A 1 202 ? 17.484 8.742 1.437 1 91.25 202 GLY A C 1
ATOM 1513 O O . GLY A 1 202 ? 17.875 9.305 2.463 1 91.25 202 GLY A O 1
ATOM 1514 N N . MET A 1 203 ? 16.297 8.414 1.223 1 95.25 203 MET A N 1
ATOM 1515 C CA . MET A 1 203 ? 15.242 8.664 2.199 1 95.25 203 MET A CA 1
ATOM 1516 C C . MET A 1 203 ? 15.078 7.477 3.143 1 95.25 203 MET A C 1
ATOM 1518 O O . MET A 1 203 ? 15.75 6.457 2.988 1 95.25 203 MET A O 1
ATOM 1522 N N . LEU A 1 204 ? 14.289 7.707 4.199 1 96.5 204 LEU A N 1
ATOM 1523 C CA . LEU A 1 204 ? 14.156 6.66 5.207 1 96.5 204 LEU A CA 1
ATOM 1524 C C . LEU A 1 204 ? 12.82 5.934 5.055 1 96.5 204 LEU A C 1
ATOM 1526 O O . LEU A 1 204 ? 11.758 6.547 5.164 1 96.5 204 LEU A O 1
ATOM 1530 N N . LEU A 1 205 ? 12.93 4.66 4.703 1 97.81 205 LEU A N 1
ATOM 1531 C CA . LEU A 1 205 ? 11.758 3.803 4.828 1 97.81 205 LEU A CA 1
ATOM 1532 C C . LEU A 1 205 ? 11.531 3.396 6.281 1 97.81 205 LEU A C 1
ATOM 1534 O O . LEU A 1 205 ? 12.383 2.738 6.883 1 97.81 205 LEU A O 1
ATOM 1538 N N . VAL A 1 206 ? 10.391 3.828 6.805 1 97.94 206 VAL A N 1
ATOM 1539 C CA . VAL A 1 206 ? 10.016 3.57 8.188 1 97.94 206 VAL A CA 1
ATOM 1540 C C . VAL A 1 206 ? 8.891 2.539 8.234 1 97.94 206 VAL A C 1
ATOM 1542 O O . VAL A 1 206 ? 7.957 2.592 7.426 1 97.94 206 VAL A O 1
ATOM 1545 N N . GLU A 1 207 ? 8.992 1.607 9.203 1 97.75 207 GLU A N 1
ATOM 1546 C CA . GLU A 1 207 ? 8.008 0.534 9.312 1 97.75 207 GLU A CA 1
ATOM 1547 C C . GLU A 1 207 ? 7.449 0.451 10.734 1 97.75 207 GLU A C 1
ATOM 1549 O O . GLU A 1 207 ? 8.203 0.4 11.703 1 97.75 207 GLU A O 1
ATOM 1554 N N . MET A 1 208 ? 6.141 0.51 10.82 1 96.81 208 MET A N 1
ATOM 1555 C CA . MET A 1 208 ? 5.434 0.075 12.023 1 96.81 208 MET A CA 1
ATOM 1556 C C . MET A 1 208 ? 5.016 -1.388 11.906 1 96.81 208 MET A C 1
ATOM 1558 O O . MET A 1 208 ? 4.105 -1.72 11.148 1 96.81 208 MET A O 1
ATOM 1562 N N . PRO A 1 209 ? 5.664 -2.254 12.703 1 94.12 209 PRO A N 1
ATOM 1563 C CA . PRO A 1 209 ? 5.23 -3.652 12.656 1 94.12 209 PRO A CA 1
ATOM 1564 C C . PRO A 1 209 ? 3.822 -3.854 13.211 1 94.12 209 PRO A C 1
ATOM 1566 O O . PRO A 1 209 ? 3.459 -3.242 14.219 1 94.12 209 PRO A O 1
ATOM 1569 N N . GLY A 1 210 ? 3.084 -4.664 12.398 1 92.75 210 GLY A N 1
ATOM 1570 C CA . GLY A 1 210 ? 1.766 -5.031 12.891 1 92.75 210 GLY A CA 1
ATOM 1571 C C . GLY A 1 210 ? 1.774 -6.285 13.742 1 92.75 210 GLY A C 1
ATOM 1572 O O . GLY A 1 210 ? 2.818 -6.918 13.914 1 92.75 210 GLY A O 1
ATOM 1573 N N . PRO A 1 211 ? 0.625 -6.605 14.336 1 89.06 211 PRO A N 1
ATOM 1574 C CA . PRO A 1 211 ? 0.52 -7.789 15.188 1 89.06 211 PRO A CA 1
ATOM 1575 C C . PRO A 1 211 ? 0.835 -9.086 14.445 1 89.06 211 PRO A C 1
ATOM 1577 O O . PRO A 1 211 ? 1.211 -10.086 15.062 1 89.06 211 PRO A O 1
ATOM 1580 N N . ALA A 1 212 ? 0.752 -9.125 13.109 1 89.94 212 ALA A N 1
ATOM 1581 C CA . ALA A 1 212 ? 0.945 -10.344 12.328 1 89.94 212 ALA A CA 1
ATOM 1582 C C . ALA A 1 212 ? 2.24 -10.273 11.523 1 89.94 212 ALA A C 1
ATOM 1584 O O . ALA A 1 212 ? 2.385 -10.969 10.516 1 89.94 212 ALA A O 1
ATOM 1585 N N . ASN A 1 213 ? 3.092 -9.43 11.945 1 87.56 213 ASN A N 1
ATOM 1586 C CA . ASN A 1 213 ? 4.363 -9.328 11.234 1 87.56 213 ASN A CA 1
ATOM 1587 C C . ASN A 1 213 ? 5.223 -10.57 11.438 1 87.56 213 ASN A C 1
ATOM 1589 O O . ASN A 1 213 ? 5.734 -10.805 12.531 1 87.56 213 ASN A O 1
ATOM 1593 N N . SER A 1 214 ? 5.348 -11.438 10.5 1 74.31 214 SER A N 1
ATOM 1594 C CA . SER A 1 214 ? 6.066 -12.703 10.609 1 74.31 214 SER A CA 1
ATOM 1595 C C . SER A 1 214 ? 7.539 -12.531 10.242 1 74.31 214 SER A C 1
ATOM 1597 O O . SER A 1 214 ? 8.391 -13.297 10.703 1 74.31 214 SER A O 1
ATOM 1599 N N . ILE A 1 215 ? 7.812 -11.617 9.383 1 65.56 215 ILE A N 1
ATOM 1600 C CA . ILE A 1 215 ? 9.195 -11.438 8.953 1 65.56 215 ILE A CA 1
ATOM 1601 C C . ILE A 1 215 ? 10.07 -11.109 10.164 1 65.56 215 ILE A C 1
ATOM 1603 O O . ILE A 1 215 ? 11.188 -11.625 10.281 1 65.56 215 ILE A O 1
ATOM 1607 N N . ARG A 1 216 ? 9.516 -10.383 11.016 1 59.12 216 ARG A N 1
ATOM 1608 C CA . ARG A 1 216 ? 10.219 -10.086 12.258 1 59.12 216 ARG A CA 1
ATOM 1609 C C . ARG A 1 216 ? 10.367 -11.336 13.117 1 59.12 216 ARG A C 1
ATOM 1611 O O . ARG A 1 216 ? 11.422 -11.57 13.703 1 59.12 216 ARG A O 1
ATOM 1618 N N . ASN A 1 217 ? 9.32 -12.109 12.906 1 55.41 217 ASN A N 1
ATOM 1619 C CA . ASN A 1 217 ? 9.32 -13.312 13.734 1 55.41 217 ASN A CA 1
ATOM 1620 C C . ASN A 1 217 ? 10.227 -14.398 13.156 1 55.41 217 ASN A C 1
ATOM 1622 O O . ASN A 1 217 ? 10.844 -15.156 13.906 1 55.41 217 ASN A O 1
ATOM 1626 N N . HIS A 1 218 ? 10.281 -14.406 11.867 1 53.88 218 HIS A N 1
ATOM 1627 C CA . HIS A 1 218 ? 11.141 -15.398 11.219 1 53.88 218 HIS A CA 1
ATOM 1628 C C . HIS A 1 218 ? 12.617 -15.078 11.445 1 53.88 218 HIS A C 1
ATOM 1630 O O . HIS A 1 218 ? 13.414 -15.977 11.734 1 53.88 218 HIS A O 1
ATOM 1636 N N . ALA A 1 219 ? 12.969 -13.859 11.297 1 50.38 219 ALA A N 1
ATOM 1637 C CA . ALA A 1 219 ? 14.344 -13.445 11.578 1 50.38 219 ALA A CA 1
ATOM 1638 C C . ALA A 1 219 ? 14.734 -13.797 13.016 1 50.38 219 ALA A C 1
ATOM 1640 O O . ALA A 1 219 ? 15.836 -14.289 13.266 1 50.38 219 ALA A O 1
ATOM 1641 N N . LYS A 1 220 ? 13.781 -13.594 13.891 1 49.25 220 LYS A N 1
ATOM 1642 C CA . LYS A 1 220 ? 14.055 -13.938 15.281 1 49.25 220 LYS A CA 1
ATOM 1643 C C . LYS A 1 220 ? 14.211 -15.445 15.461 1 49.25 220 LYS A C 1
ATOM 1645 O O . LYS A 1 220 ? 15.094 -15.898 16.203 1 49.25 220 LYS A O 1
ATOM 1650 N N . ARG A 1 221 ? 13.32 -16.094 14.688 1 47 221 ARG A N 1
ATOM 1651 C CA . ARG A 1 221 ? 13.367 -17.547 14.789 1 47 221 ARG A CA 1
ATOM 1652 C C . ARG A 1 221 ? 14.664 -18.094 14.219 1 47 221 ARG A C 1
ATOM 1654 O O . ARG A 1 221 ? 15.242 -19.031 14.766 1 47 221 ARG A O 1
ATOM 1661 N N . ASN A 1 222 ? 15.031 -17.484 13.156 1 48.62 222 ASN A N 1
ATOM 1662 C CA . ASN A 1 222 ? 16.297 -17.938 12.57 1 48.62 222 ASN A CA 1
ATOM 1663 C C . ASN A 1 222 ? 17.484 -17.594 13.477 1 48.62 222 ASN A C 1
ATOM 1665 O O . ASN A 1 222 ? 18.406 -18.391 13.609 1 48.62 222 ASN A O 1
ATOM 1669 N N . GLU A 1 223 ? 17.438 -16.438 14.023 1 48.06 223 GLU A N 1
ATOM 1670 C CA . GLU A 1 223 ? 18.484 -16.062 14.984 1 48.06 223 GLU A CA 1
ATOM 1671 C C . GLU A 1 223 ? 18.469 -17 16.188 1 48.06 223 GLU A C 1
ATOM 1673 O O . GLU A 1 223 ? 19.531 -17.406 16.672 1 48.06 223 GLU A O 1
ATOM 1678 N N . GLU A 1 224 ? 17.297 -17.203 16.641 1 46.69 224 GLU A N 1
ATOM 1679 C CA . GLU A 1 224 ? 17.156 -18.078 17.797 1 46.69 224 GLU A CA 1
ATOM 1680 C C . GLU A 1 224 ? 17.578 -19.5 17.469 1 46.69 224 GLU A C 1
ATOM 1682 O O . GLU A 1 224 ? 18.219 -20.172 18.266 1 46.69 224 GLU A O 1
ATOM 1687 N N . ALA A 1 225 ? 17.281 -19.984 16.344 1 45.34 225 ALA A N 1
ATOM 1688 C CA . ALA A 1 225 ? 17.688 -21.312 15.883 1 45.34 225 ALA A CA 1
ATOM 1689 C C . ALA A 1 225 ? 19.188 -21.391 15.703 1 45.34 225 ALA A C 1
ATOM 1691 O O . ALA A 1 225 ? 19.812 -22.391 16.078 1 45.34 225 ALA A O 1
ATOM 1692 N N . LYS A 1 226 ? 19.797 -20.453 15.141 1 46.84 226 LYS A N 1
ATOM 1693 C CA . LYS A 1 226 ? 21.266 -20.422 15.039 1 46.84 226 LYS A CA 1
ATOM 1694 C C . LYS A 1 226 ? 21.906 -20.406 16.422 1 46.84 226 LYS A C 1
ATOM 1696 O O . LYS A 1 226 ? 22.906 -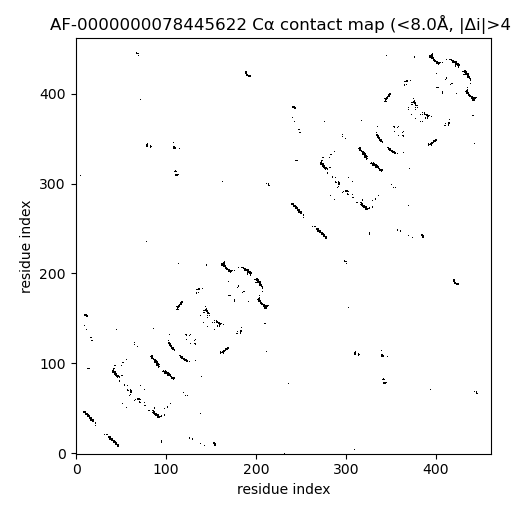21.094 16.641 1 46.84 226 LYS A O 1
ATOM 1701 N N . ALA A 1 227 ? 21.344 -19.562 17.234 1 48.5 227 ALA A N 1
ATOM 1702 C CA . ALA A 1 227 ? 21.875 -19.5 18.594 1 48.5 227 ALA A CA 1
ATOM 1703 C C . ALA A 1 227 ? 21.766 -20.859 19.297 1 48.5 227 ALA A C 1
ATOM 1705 O O . ALA A 1 227 ? 22.672 -21.281 20 1 48.5 227 ALA A O 1
ATOM 1706 N N . ALA A 1 228 ? 20.812 -21.531 18.984 1 45.47 228 ALA A N 1
ATOM 1707 C CA . ALA A 1 228 ? 20.578 -22.859 19.578 1 45.47 228 ALA A CA 1
ATOM 1708 C C . ALA A 1 228 ? 21.484 -23.906 18.922 1 45.47 228 ALA A C 1
ATOM 1710 O O . ALA A 1 228 ? 21.953 -24.828 19.578 1 45.47 228 ALA A O 1
ATOM 1711 N N . ALA A 1 229 ? 21.641 -23.797 17.719 1 47.94 229 ALA A N 1
ATOM 1712 C CA . ALA A 1 229 ? 22.516 -24.75 17.047 1 47.94 229 ALA A CA 1
ATOM 1713 C C . ALA A 1 229 ? 23.969 -24.5 17.406 1 47.94 229 ALA A C 1
ATOM 1715 O O . ALA A 1 229 ? 24.812 -25.406 17.297 1 47.94 229 ALA A O 1
ATOM 1716 N N . GLY A 1 230 ? 24.25 -23.234 17.531 1 44.5 230 GLY A N 1
ATOM 1717 C CA . GLY A 1 230 ? 25.594 -22.938 17.984 1 44.5 230 GLY A CA 1
ATOM 1718 C C . GLY A 1 230 ? 25.859 -23.359 19.422 1 44.5 230 GLY A C 1
ATOM 1719 O O . GLY A 1 230 ? 26.969 -23.172 19.938 1 44.5 230 GLY A O 1
ATOM 1720 N N . THR A 1 231 ? 24.828 -23.594 20.141 1 38.88 231 THR A N 1
ATOM 1721 C CA . THR A 1 231 ? 25.125 -24.172 21.438 1 38.88 231 THR A CA 1
ATOM 1722 C C . THR A 1 231 ? 25.156 -25.688 21.359 1 38.88 231 THR A C 1
ATOM 1724 O O . THR A 1 231 ? 24.391 -26.297 20.609 1 38.88 231 THR A O 1
ATOM 1727 N N . MET B 1 1 ? -26.453 3.059 -6.156 1 19.7 1 MET B N 1
ATOM 1728 C CA . MET B 1 1 ? -25.359 2.096 -6.023 1 19.7 1 MET B CA 1
ATOM 1729 C C . MET B 1 1 ? -24.078 2.646 -6.617 1 19.7 1 MET B C 1
ATOM 1731 O O . MET B 1 1 ? -24.047 3.043 -7.785 1 19.7 1 MET B O 1
ATOM 1735 N N . ALA B 1 2 ? -23.234 3.291 -5.863 1 27.52 2 ALA B N 1
ATOM 1736 C CA . ALA B 1 2 ? -22.047 3.93 -6.441 1 27.52 2 ALA B CA 1
ATOM 1737 C C . ALA B 1 2 ? -21.344 2.996 -7.418 1 27.52 2 ALA B C 1
ATOM 1739 O O . ALA B 1 2 ? -21.188 1.805 -7.141 1 27.52 2 ALA B O 1
ATOM 1740 N N . ALA B 1 3 ? -21.453 3.129 -8.625 1 32.22 3 ALA B N 1
ATOM 1741 C CA . ALA B 1 3 ? -20.812 2.35 -9.68 1 32.22 3 ALA 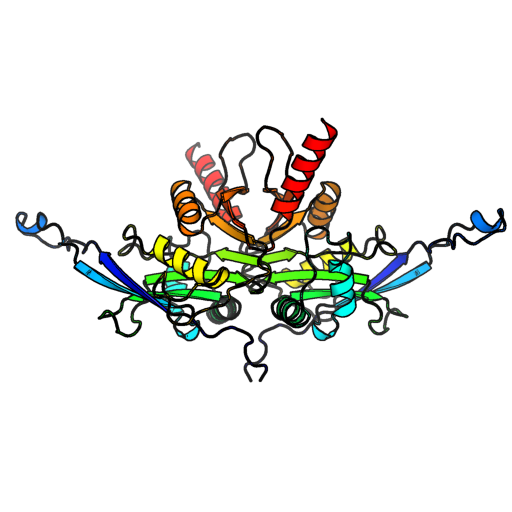B CA 1
ATOM 1742 C C . ALA B 1 3 ? -19.391 1.959 -9.281 1 32.22 3 ALA B C 1
ATOM 1744 O O . ALA B 1 3 ? -18.609 2.801 -8.828 1 32.22 3 ALA B O 1
ATOM 1745 N N . PRO B 1 4 ? -19.094 0.684 -8.945 1 39.28 4 PRO B N 1
ATOM 1746 C CA . PRO B 1 4 ? -17.734 0.283 -8.586 1 39.28 4 PRO B CA 1
ATOM 1747 C C . PRO B 1 4 ? -16.672 0.881 -9.516 1 39.28 4 PRO B C 1
ATOM 1749 O O . PRO B 1 4 ? -16.797 0.774 -10.734 1 39.28 4 PRO B O 1
ATOM 1752 N N . THR B 1 5 ? -16.219 2.029 -9.328 1 45.41 5 THR B N 1
ATOM 1753 C CA . THR B 1 5 ? -15.25 2.781 -10.125 1 45.41 5 THR B CA 1
ATOM 1754 C C . THR B 1 5 ? -14.211 1.85 -10.727 1 45.41 5 THR B C 1
ATOM 1756 O O . THR B 1 5 ? -13.289 2.303 -11.406 1 45.41 5 THR B O 1
ATOM 1759 N N . GLY B 1 6 ? -14.234 0.613 -10.305 1 57.75 6 GLY B N 1
ATOM 1760 C CA . GLY B 1 6 ? -13.094 -0.113 -10.828 1 57.75 6 GLY B CA 1
ATOM 1761 C C . GLY B 1 6 ? -13.281 -0.562 -12.266 1 57.75 6 GLY B C 1
ATOM 1762 O O . GLY B 1 6 ? -14.414 -0.677 -12.742 1 57.75 6 GLY B O 1
ATOM 1763 N N . SER B 1 7 ? -12.352 -0.233 -13.117 1 69.88 7 SER B N 1
ATOM 1764 C CA . SER B 1 7 ? -12.258 -0.728 -14.484 1 69.88 7 SER B CA 1
ATOM 1765 C C . SER B 1 7 ? -12.664 -2.197 -14.57 1 69.88 7 SER B C 1
ATOM 1767 O O . SER B 1 7 ? -12.461 -2.957 -13.617 1 69.88 7 SER B O 1
ATOM 1769 N N . PRO B 1 8 ? -13.445 -2.551 -15.633 1 82.12 8 PRO B N 1
ATOM 1770 C CA . PRO B 1 8 ? -13.773 -3.971 -15.797 1 82.12 8 PRO B CA 1
ATOM 1771 C C . PRO B 1 8 ? -12.539 -4.871 -15.68 1 82.12 8 PRO B C 1
ATOM 1773 O O . PRO B 1 8 ? -11.43 -4.449 -16 1 82.12 8 PRO B O 1
ATOM 1776 N N . PRO B 1 9 ? -12.859 -6.066 -15.242 1 88.81 9 PRO B N 1
ATOM 1777 C CA . PRO B 1 9 ? -11.727 -6.992 -15.117 1 88.81 9 PRO B CA 1
ATOM 1778 C C . PRO B 1 9 ? -11.078 -7.32 -16.453 1 88.81 9 PRO B C 1
ATOM 1780 O O . PRO B 1 9 ? -11.758 -7.344 -17.484 1 88.81 9 PRO B O 1
ATOM 1783 N N . LEU B 1 10 ? -9.805 -7.551 -16.438 1 89.38 10 LEU B N 1
ATOM 1784 C CA . LEU B 1 10 ? -9.023 -7.941 -17.594 1 89.38 10 LEU B CA 1
ATOM 1785 C C . LEU B 1 10 ? -8.719 -9.438 -17.562 1 89.38 10 LEU B C 1
ATOM 1787 O O . LEU B 1 10 ? -8.633 -10.039 -16.5 1 89.38 10 LEU B O 1
ATOM 1791 N N . THR B 1 11 ? -8.57 -10.008 -18.797 1 91.69 11 THR B N 1
ATOM 1792 C CA . THR B 1 11 ? -8.219 -11.414 -18.953 1 91.69 11 THR B CA 1
ATOM 1793 C C . THR B 1 11 ? -7.133 -11.594 -20 1 91.69 11 THR B C 1
ATOM 1795 O O . THR B 1 11 ? -7.18 -10.969 -21.062 1 91.69 11 THR B O 1
ATOM 1798 N N . TRP B 1 12 ? -6.16 -12.438 -19.656 1 91.62 12 TRP B N 1
ATOM 1799 C CA . TRP B 1 12 ? -5.074 -12.82 -20.562 1 91.62 12 TRP B CA 1
ATOM 1800 C C . TRP B 1 12 ? -5.012 -14.336 -20.719 1 91.62 12 TRP B C 1
ATOM 1802 O O . TRP B 1 12 ? -5.434 -15.078 -19.844 1 91.62 12 TRP B O 1
ATOM 1812 N N . ARG B 1 13 ? -4.492 -14.758 -21.859 1 93.06 13 ARG B N 1
ATOM 1813 C CA . ARG B 1 13 ? -4.344 -16.188 -22.125 1 93.06 13 ARG B CA 1
ATOM 1814 C C . ARG B 1 13 ? -2.951 -16.5 -22.656 1 93.06 13 ARG B C 1
ATOM 1816 O O . ARG B 1 13 ? -2.344 -15.68 -23.344 1 93.06 13 ARG B O 1
ATOM 1823 N N . THR B 1 14 ? -2.531 -17.641 -22.219 1 89.94 14 THR B N 1
ATOM 1824 C CA . THR B 1 14 ? -1.251 -18.109 -22.734 1 89.94 14 THR B CA 1
ATOM 1825 C C . THR B 1 14 ? -1.218 -19.641 -22.781 1 89.94 14 THR B C 1
ATOM 1827 O O . THR B 1 14 ? -2.086 -20.297 -22.203 1 89.94 14 THR B O 1
ATOM 1830 N N . SER B 1 15 ? -0.299 -20.172 -23.562 1 90.75 15 SER B N 1
ATOM 1831 C CA . SER B 1 15 ? 0.008 -21.594 -23.609 1 90.75 15 SER B CA 1
ATOM 1832 C C . SER B 1 15 ? 1.491 -21.859 -23.359 1 90.75 15 SER B C 1
ATOM 1834 O O . SER B 1 15 ? 2.348 -21.219 -23.969 1 90.75 15 SER B O 1
ATOM 1836 N N . VAL B 1 16 ? 1.666 -22.703 -22.344 1 88.69 16 VAL B N 1
ATOM 1837 C CA . VAL B 1 16 ? 3.061 -23 -22.031 1 88.69 16 VAL B CA 1
ATOM 1838 C C . VAL B 1 16 ? 3.246 -24.516 -21.891 1 88.69 16 VAL B C 1
ATOM 1840 O O . VAL B 1 16 ? 2.279 -25.25 -21.656 1 88.69 16 VAL B O 1
ATOM 1843 N N . SER B 1 17 ? 4.523 -24.938 -22.094 1 85.31 17 SER B N 1
ATOM 1844 C CA . SER B 1 17 ? 4.887 -26.328 -21.844 1 85.31 17 SER B CA 1
ATOM 1845 C C . SER B 1 17 ? 5.199 -26.578 -20.375 1 85.31 17 SER B C 1
ATOM 1847 O O . SER B 1 17 ? 6.02 -25.859 -19.781 1 85.31 17 SER B O 1
ATOM 1849 N N . VAL B 1 18 ? 4.469 -27.5 -19.75 1 82.38 18 VAL B N 1
ATOM 1850 C CA . VAL B 1 18 ? 4.676 -27.844 -18.344 1 82.38 18 VAL B CA 1
ATOM 1851 C C . VAL B 1 18 ? 5.234 -29.25 -18.234 1 82.38 18 VAL B C 1
ATOM 1853 O O . VAL B 1 18 ? 4.777 -30.172 -18.922 1 82.38 18 VAL B O 1
ATOM 1856 N N . PRO B 1 19 ? 6.363 -29.344 -17.359 1 74.31 19 PRO B N 1
ATOM 1857 C CA . PRO B 1 19 ? 6.875 -30.703 -17.172 1 74.31 19 PRO B CA 1
ATOM 1858 C C . PRO B 1 19 ? 5.875 -31.625 -16.453 1 74.31 19 PRO B C 1
ATOM 1860 O O . PRO B 1 19 ? 5.18 -31.188 -15.539 1 74.31 19 PRO B O 1
ATOM 1863 N N . VAL B 1 20 ? 5.375 -32.656 -16.984 1 59.53 20 VAL B N 1
ATOM 1864 C CA . VAL B 1 20 ? 4.492 -33.625 -16.359 1 59.53 20 VAL B CA 1
ATOM 1865 C C . VAL B 1 20 ? 5.285 -34.469 -15.367 1 59.53 20 VAL B C 1
ATOM 1867 O O . VAL B 1 20 ? 6.352 -35 -15.703 1 59.53 20 VAL B O 1
ATOM 1870 N N . PRO B 1 21 ? 4.906 -34.219 -14.094 1 55.62 21 PRO B N 1
ATOM 1871 C CA . PRO B 1 21 ? 5.645 -35.094 -13.164 1 55.62 21 PRO B CA 1
ATOM 1872 C C . PRO B 1 21 ? 5.598 -36.562 -13.57 1 55.62 21 PRO B C 1
ATOM 1874 O O . PRO B 1 21 ? 4.559 -37.031 -14.016 1 55.62 21 PRO B O 1
ATOM 1877 N N . VAL B 1 22 ? 6.746 -37.156 -13.727 1 50.03 22 VAL B N 1
ATOM 1878 C CA . VAL B 1 22 ? 6.801 -38.594 -13.961 1 50.03 22 VAL B CA 1
ATOM 1879 C C . VAL B 1 22 ? 6.25 -39.344 -12.742 1 50.03 22 VAL B C 1
ATOM 1881 O O . VAL B 1 22 ? 6.66 -39.094 -11.609 1 50.03 22 VAL B O 1
ATOM 1884 N N . PRO B 1 23 ? 5.078 -39.875 -12.875 1 48.72 23 PRO B N 1
ATOM 1885 C CA . PRO B 1 23 ? 4.633 -40.688 -11.734 1 48.72 23 PRO B CA 1
ATOM 1886 C C . PRO B 1 23 ? 5.707 -41.625 -11.242 1 48.72 23 PRO B C 1
ATOM 1888 O O . PRO B 1 23 ? 6.379 -42.281 -12.047 1 48.72 23 PRO B O 1
ATOM 1891 N N . THR B 1 24 ? 6.18 -41.344 -10.039 1 49.69 24 THR B N 1
ATOM 1892 C CA . THR B 1 24 ? 7.211 -42.125 -9.398 1 49.69 24 THR B CA 1
ATOM 1893 C C . THR B 1 24 ? 6.84 -43.625 -9.43 1 49.69 24 THR B C 1
ATOM 1895 O O . THR B 1 24 ? 7.684 -44.469 -9.18 1 49.69 24 THR B O 1
ATOM 1898 N N . ASP B 1 25 ? 5.586 -43.844 -9.375 1 48.47 25 ASP B N 1
ATOM 1899 C CA . ASP B 1 25 ? 5.258 -45.25 -9.203 1 48.47 25 ASP B CA 1
ATOM 1900 C C . ASP B 1 25 ? 5.578 -46.062 -10.461 1 48.47 25 ASP B C 1
ATOM 1902 O O . ASP B 1 25 ? 5.141 -47.219 -10.609 1 48.47 25 ASP B O 1
ATOM 1906 N N . ALA B 1 26 ? 6.215 -45.438 -11.469 1 49.88 26 ALA B N 1
ATOM 1907 C CA . ALA B 1 26 ? 6.531 -46.312 -12.602 1 49.88 26 ALA B CA 1
ATOM 1908 C C . ALA B 1 26 ? 7.59 -47.344 -12.227 1 49.88 26 ALA B C 1
ATOM 1910 O O . ALA B 1 26 ? 8.719 -47 -11.875 1 49.88 26 ALA B O 1
ATOM 1911 N N . LYS B 1 27 ? 7.191 -48.438 -11.68 1 50.84 27 LYS B N 1
ATOM 1912 C CA . LYS B 1 27 ? 8.016 -49.625 -11.344 1 50.84 27 LYS B CA 1
ATOM 1913 C C . LYS B 1 27 ? 9.023 -49.906 -12.445 1 50.84 27 LYS B C 1
ATOM 1915 O O . LYS B 1 27 ? 9.969 -50.688 -12.234 1 50.84 27 LYS B O 1
ATOM 1920 N N . ASP B 1 28 ? 8.539 -50.094 -13.695 1 46.28 28 ASP B N 1
ATOM 1921 C CA . ASP B 1 28 ? 9.453 -50.656 -14.695 1 46.28 28 ASP B CA 1
ATOM 1922 C C . ASP B 1 28 ? 10.5 -49.625 -15.109 1 46.28 28 ASP B C 1
ATOM 1924 O O . ASP B 1 28 ? 10.164 -48.469 -15.391 1 46.28 28 ASP B O 1
ATOM 1928 N N . THR B 1 29 ? 11.828 -49.781 -14.758 1 49.19 29 THR B N 1
ATOM 1929 C CA . THR B 1 29 ? 13.062 -49.062 -15.023 1 49.19 29 THR B CA 1
ATOM 1930 C C . THR B 1 29 ? 13.008 -48.406 -16.391 1 49.19 29 THR B C 1
ATOM 1932 O O . THR B 1 29 ? 13.688 -47.406 -16.625 1 49.19 29 THR B O 1
ATOM 1935 N N . ALA B 1 30 ? 12.609 -49.156 -17.438 1 47.19 30 ALA B N 1
ATOM 1936 C CA . ALA B 1 30 ? 12.648 -48.688 -18.828 1 47.19 30 ALA B CA 1
ATOM 1937 C C . ALA B 1 30 ? 11.781 -47.438 -19.016 1 47.19 30 ALA B C 1
ATOM 1939 O O . ALA B 1 30 ? 12.094 -46.562 -19.828 1 47.19 30 ALA B O 1
ATOM 1940 N N . ASP B 1 31 ? 10.672 -47.375 -18.281 1 44.56 31 ASP B N 1
ATOM 1941 C CA . ASP B 1 31 ? 9.719 -46.281 -18.469 1 44.56 31 ASP B CA 1
ATOM 1942 C C . ASP B 1 31 ? 10.133 -45.062 -17.688 1 44.56 31 ASP B C 1
ATOM 1944 O O . ASP B 1 31 ? 9.422 -44.031 -17.672 1 44.56 31 ASP B O 1
ATOM 1948 N N . ILE B 1 32 ? 11.055 -45.219 -16.797 1 46.22 32 ILE B N 1
ATOM 1949 C CA . ILE B 1 32 ? 11.523 -44.062 -16.031 1 46.22 32 ILE B CA 1
ATOM 1950 C C . ILE B 1 32 ? 12.102 -43.031 -16.984 1 46.22 32 ILE B C 1
ATOM 1952 O O . ILE B 1 32 ? 12.32 -41.875 -16.578 1 46.22 32 ILE B O 1
ATOM 1956 N N . ASN B 1 33 ? 12.812 -43.531 -17.969 1 45.22 33 ASN B N 1
ATOM 1957 C CA . ASN B 1 33 ? 13.43 -42.594 -18.891 1 45.22 33 ASN B CA 1
ATOM 1958 C C . ASN B 1 33 ? 12.383 -41.781 -19.656 1 45.22 33 ASN B C 1
ATOM 1960 O O . ASN B 1 33 ? 12.711 -41.062 -20.594 1 45.22 33 ASN B O 1
ATOM 1964 N N . ALA B 1 34 ? 11.141 -42.281 -19.688 1 43.28 34 ALA B N 1
ATOM 1965 C CA . ALA B 1 34 ? 10.203 -41.438 -20.422 1 43.28 34 ALA B CA 1
ATOM 1966 C C . ALA B 1 34 ? 10.141 -40.031 -19.828 1 43.28 34 ALA B C 1
ATOM 1968 O O . ALA B 1 34 ? 9.641 -39.844 -18.703 1 43.28 34 ALA B O 1
ATOM 1969 N N . ALA B 1 35 ? 11.141 -39.312 -19.938 1 47.56 35 ALA B N 1
ATOM 1970 C CA . ALA B 1 35 ? 11.078 -37.875 -19.734 1 47.56 35 ALA B CA 1
ATOM 1971 C C . ALA B 1 35 ? 9.656 -37.344 -19.891 1 47.56 35 ALA B C 1
ATOM 1973 O O . ALA B 1 35 ? 8.992 -37.625 -20.891 1 47.56 35 ALA B O 1
ATOM 1974 N N . ALA B 1 36 ? 8.852 -37.281 -18.844 1 52.75 36 ALA B N 1
ATOM 1975 C CA . ALA B 1 36 ? 7.512 -36.719 -18.938 1 52.75 36 ALA B CA 1
ATOM 1976 C C . ALA B 1 36 ? 7.441 -35.688 -20.062 1 52.75 36 ALA B C 1
ATOM 1978 O O . ALA B 1 36 ? 8.281 -34.781 -20.125 1 52.75 36 ALA B O 1
ATOM 1979 N N . THR B 1 37 ? 7.191 -36.156 -21.234 1 60.53 37 THR B N 1
ATOM 1980 C CA . THR B 1 37 ? 7.023 -35.281 -22.391 1 60.53 37 THR B CA 1
ATOM 1981 C C . THR B 1 37 ? 6.289 -34 -21.984 1 60.53 37 THR B C 1
ATOM 1983 O O . THR B 1 37 ? 5.184 -34.062 -21.453 1 60.53 37 THR B O 1
ATOM 1986 N N . PRO B 1 38 ? 7.027 -32.906 -21.922 1 68.62 38 PRO B N 1
ATOM 1987 C CA . PRO B 1 38 ? 6.324 -31.641 -21.734 1 68.62 38 PRO B CA 1
ATOM 1988 C C . PRO B 1 38 ? 5.043 -31.547 -22.562 1 68.62 38 PRO B C 1
ATOM 1990 O O . PRO B 1 38 ? 4.988 -32.062 -23.688 1 68.62 38 PRO B O 1
ATOM 1993 N N . SER B 1 39 ? 3.939 -31.469 -21.828 1 80.25 39 SER B N 1
ATOM 1994 C CA . SER B 1 39 ? 2.686 -31.234 -22.531 1 80.25 39 SER B CA 1
ATOM 1995 C C . SER B 1 39 ? 2.303 -29.766 -22.516 1 80.25 39 SER B C 1
ATOM 1997 O O . SER B 1 39 ? 2.551 -29.062 -21.531 1 80.25 39 SER B O 1
ATOM 1999 N N . GLU B 1 40 ? 1.89 -29.344 -23.656 1 87.56 40 GLU B N 1
ATOM 2000 C CA . GLU B 1 40 ? 1.39 -27.969 -23.75 1 87.56 40 GLU B CA 1
ATOM 2001 C C . GLU B 1 40 ? 0.099 -27.797 -22.953 1 87.56 40 GLU B C 1
ATOM 2003 O O . GLU B 1 40 ? -0.84 -28.578 -23.109 1 87.56 40 GLU B O 1
ATOM 2008 N N . GLN B 1 41 ? 0.173 -26.875 -22.047 1 92.38 41 GLN B N 1
ATOM 2009 C CA . GLN B 1 41 ? -1.005 -26.562 -21.25 1 92.38 41 GLN B CA 1
ATOM 2010 C C . GLN B 1 41 ? -1.413 -25.109 -21.422 1 92.38 41 GLN B C 1
ATOM 2012 O O . GLN B 1 41 ? -0.575 -24.25 -21.734 1 92.38 41 GLN B O 1
ATOM 2017 N N . HIS B 1 42 ? -2.781 -24.906 -21.328 1 94.69 42 HIS B N 1
ATOM 2018 C CA . HIS B 1 42 ? -3.334 -23.562 -21.484 1 94.69 42 HIS B CA 1
ATOM 2019 C C . HIS B 1 42 ? -3.645 -22.938 -20.125 1 94.69 42 HIS B C 1
ATOM 2021 O O . HIS B 1 42 ? -4.113 -23.625 -19.203 1 94.69 42 HIS B O 1
ATOM 2027 N N . PHE B 1 43 ? -3.404 -21.594 -20.109 1 95.75 43 PHE B N 1
ATOM 2028 C CA . PHE B 1 43 ? -3.619 -20.891 -18.844 1 95.75 43 PHE B CA 1
ATOM 2029 C C . PHE B 1 43 ? -4.336 -19.578 -19.078 1 95.75 43 PHE B C 1
ATOM 2031 O O . PHE B 1 43 ? -4.246 -19 -20.156 1 95.75 43 PHE B O 1
ATOM 2038 N N . ILE B 1 44 ? -5.078 -19.156 -18.016 1 95.81 44 ILE B N 1
ATOM 2039 C CA . ILE B 1 44 ? -5.758 -17.859 -17.984 1 95.81 44 ILE B CA 1
ATOM 2040 C C . ILE B 1 44 ? -5.234 -17.031 -16.812 1 95.81 44 ILE B C 1
ATOM 2042 O O . ILE B 1 44 ? -5.047 -17.562 -15.703 1 95.81 44 ILE B O 1
ATOM 2046 N N . CYS B 1 45 ? -4.879 -15.812 -17.078 1 96.06 45 CYS B N 1
ATOM 2047 C CA . CYS B 1 45 ? -4.684 -14.812 -16.031 1 96.06 45 CYS B CA 1
ATOM 2048 C C . CYS B 1 45 ? -5.855 -13.844 -15.977 1 96.06 45 CYS B C 1
ATOM 2050 O O . CYS B 1 45 ? -6.277 -13.32 -17 1 96.06 45 CYS B O 1
ATOM 2052 N N . SER B 1 46 ? -6.414 -13.648 -14.789 1 95.62 46 SER B N 1
ATOM 2053 C CA . SER B 1 46 ? -7.594 -12.789 -14.703 1 95.62 46 SER B CA 1
ATOM 2054 C C . SER B 1 46 ? -7.516 -11.867 -13.484 1 95.62 46 SER B C 1
ATOM 2056 O O . SER B 1 46 ? -7.086 -12.289 -12.414 1 95.62 46 SER B O 1
ATOM 2058 N N . SER B 1 47 ? -8.016 -10.633 -13.68 1 94.88 47 SER B N 1
ATOM 2059 C CA . SER B 1 47 ? -8.109 -9.695 -12.57 1 94.88 47 SER B CA 1
ATOM 2060 C C . SER B 1 47 ? -9.516 -9.672 -11.992 1 94.88 47 SER B C 1
ATOM 2062 O O . SER B 1 47 ? -9.859 -8.773 -11.219 1 94.88 47 SER B O 1
ATOM 2064 N N . ASP B 1 48 ? -10.359 -10.617 -12.367 1 94.44 48 ASP B N 1
ATOM 2065 C CA . ASP B 1 48 ? -11.719 -10.727 -11.836 1 94.44 48 ASP B CA 1
ATOM 2066 C C . ASP B 1 48 ? -11.711 -11.344 -10.438 1 94.44 48 ASP B C 1
ATOM 2068 O O . ASP B 1 48 ? -11.477 -12.539 -10.281 1 94.44 48 ASP B O 1
ATOM 2072 N N . SER B 1 49 ? -12.047 -10.531 -9.477 1 94.44 49 SER B N 1
ATOM 2073 C CA . SER B 1 49 ? -11.992 -10.977 -8.094 1 94.44 49 SER B CA 1
ATOM 2074 C C . SER B 1 49 ? -13 -12.086 -7.828 1 94.44 49 SER B C 1
ATOM 2076 O O . SER B 1 49 ? -12.828 -12.883 -6.906 1 94.44 49 SER B O 1
ATOM 2078 N N . ALA B 1 50 ? -13.992 -12.164 -8.609 1 94.81 50 ALA B N 1
ATOM 2079 C CA . ALA B 1 50 ? -15.023 -13.188 -8.438 1 94.81 50 ALA B CA 1
ATOM 2080 C C . ALA B 1 50 ? -14.484 -14.578 -8.742 1 94.81 50 ALA B C 1
ATOM 2082 O O . ALA B 1 50 ? -15.07 -15.578 -8.328 1 94.81 50 ALA B O 1
ATOM 2083 N N . LEU B 1 51 ? -13.414 -14.641 -9.477 1 97.12 51 LEU B N 1
ATOM 2084 C CA . LEU B 1 51 ? -12.844 -15.922 -9.875 1 97.12 51 LEU B CA 1
ATOM 2085 C C . LEU B 1 51 ? -11.883 -16.453 -8.805 1 97.12 51 LEU B C 1
ATOM 2087 O O . LEU B 1 51 ? -11.492 -17.609 -8.844 1 97.12 51 LEU B O 1
ATOM 2091 N N . ILE B 1 52 ? -11.531 -15.625 -7.816 1 98.5 52 ILE B N 1
ATOM 2092 C CA . ILE B 1 52 ? -10.555 -16.031 -6.816 1 98.5 52 ILE B CA 1
ATOM 2093 C C . ILE B 1 52 ? -11.109 -17.203 -5.992 1 98.5 52 ILE B C 1
ATOM 2095 O O . ILE B 1 52 ? -12.219 -17.109 -5.465 1 98.5 52 ILE B O 1
ATOM 2099 N N . GLN B 1 53 ? -10.367 -18.219 -5.988 1 98.69 53 GLN B N 1
ATOM 2100 C CA . GLN B 1 53 ? -10.742 -19.391 -5.207 1 98.69 53 GLN B CA 1
ATOM 2101 C C . GLN B 1 53 ? -10.195 -19.297 -3.783 1 98.69 53 GLN B C 1
ATOM 2103 O O . GLN B 1 53 ? -9.062 -19.703 -3.52 1 98.69 53 GLN B O 1
ATOM 2108 N N . LEU B 1 54 ? -11.062 -18.938 -2.893 1 98.44 54 LEU B N 1
ATOM 2109 C CA . LEU B 1 54 ? -10.68 -18.562 -1.533 1 98.44 54 LEU B CA 1
ATOM 2110 C C . LEU B 1 54 ? -10.078 -19.766 -0.8 1 98.44 54 LEU B C 1
ATOM 2112 O O . LEU B 1 54 ? -9.133 -19.609 -0.022 1 98.44 54 LEU B O 1
ATOM 2116 N N . ASP B 1 55 ? -10.609 -20.938 -1.036 1 98.19 55 ASP B N 1
ATOM 2117 C CA . ASP B 1 55 ? -10.062 -22.125 -0.374 1 98.19 55 ASP B CA 1
ATOM 2118 C C . ASP B 1 55 ? -8.633 -22.406 -0.833 1 98.19 55 ASP B C 1
ATOM 2120 O O . ASP B 1 55 ? -7.773 -22.75 -0.022 1 98.19 55 ASP B O 1
ATOM 2124 N N . ALA B 1 56 ? -8.383 -22.266 -2.131 1 98 56 ALA B N 1
ATOM 2125 C CA . ALA B 1 56 ? -7.035 -22.453 -2.662 1 98 56 ALA B CA 1
ATOM 2126 C C . ALA B 1 56 ? -6.07 -21.422 -2.088 1 98 56 ALA B C 1
ATOM 2128 O O . ALA B 1 56 ? -4.926 -21.75 -1.765 1 98 56 ALA B O 1
ATOM 2129 N N . LEU B 1 57 ? -6.543 -20.219 -1.993 1 98.25 57 LEU B N 1
ATOM 2130 C CA . LEU B 1 57 ? -5.719 -19.156 -1.421 1 98.25 57 LEU B CA 1
ATOM 2131 C C . LEU B 1 57 ? -5.426 -19.422 0.051 1 98.25 57 LEU B C 1
ATOM 2133 O O . LEU B 1 57 ? -4.285 -19.281 0.499 1 98.25 57 LEU B O 1
ATOM 2137 N N . HIS B 1 58 ? -6.414 -19.828 0.777 1 98.12 58 HIS B N 1
ATOM 2138 C CA . HIS B 1 58 ? -6.23 -20.188 2.178 1 98.12 58 HIS B CA 1
ATOM 2139 C C . HIS B 1 58 ? -5.219 -21.328 2.322 1 98.12 58 HIS B C 1
ATOM 2141 O O . HIS B 1 58 ? -4.359 -21.281 3.207 1 98.12 58 HIS B O 1
ATOM 2147 N N . ASP B 1 59 ? -5.324 -22.312 1.491 1 97.38 59 ASP B N 1
ATOM 2148 C CA . ASP B 1 59 ? -4.395 -23.453 1.509 1 97.38 59 ASP B CA 1
ATOM 2149 C C . ASP B 1 59 ? -2.963 -22.984 1.26 1 97.38 59 ASP B C 1
ATOM 2151 O O . ASP B 1 59 ? -2.029 -23.453 1.916 1 97.38 59 ASP B O 1
ATOM 2155 N N . ALA B 1 60 ? -2.805 -22.125 0.29 1 96.88 60 ALA B N 1
ATOM 2156 C CA . ALA B 1 60 ? -1.477 -21.578 0.012 1 96.88 60 ALA B CA 1
ATOM 2157 C C . ALA B 1 60 ? -0.917 -20.844 1.227 1 96.88 60 ALA B C 1
ATOM 2159 O O . ALA B 1 60 ? 0.243 -21.047 1.598 1 96.88 60 ALA B O 1
ATOM 2160 N N . MET B 1 61 ? -1.778 -20.047 1.891 1 95.56 61 MET B N 1
ATOM 2161 C CA . MET B 1 61 ? -1.356 -19.297 3.064 1 95.56 61 MET B CA 1
ATOM 2162 C C . MET B 1 61 ? -1.01 -20.219 4.219 1 95.56 61 MET B C 1
ATOM 2164 O O . MET B 1 61 ? -0.248 -19.859 5.117 1 95.56 61 MET B O 1
ATOM 2168 N N . SER B 1 62 ? -1.515 -21.375 4.168 1 94.75 62 SER B N 1
ATOM 2169 C CA . SER B 1 62 ? -1.295 -22.359 5.227 1 94.75 62 SER B CA 1
ATOM 2170 C C . SER B 1 62 ? -0.086 -23.234 4.922 1 94.75 62 SER B C 1
ATOM 2172 O O . SER B 1 62 ? 0.193 -24.203 5.648 1 94.75 62 SER B O 1
ATOM 2174 N N . SER B 1 63 ? 0.618 -22.969 3.865 1 93.75 63 SER B N 1
ATOM 2175 C CA . SER B 1 63 ? 1.751 -23.781 3.438 1 93.75 63 SER B CA 1
ATOM 2176 C C . SER B 1 63 ? 3.047 -22.984 3.455 1 93.75 63 SER B C 1
ATOM 2178 O O . SER B 1 63 ? 3.037 -21.781 3.752 1 93.75 63 SER B O 1
ATOM 2180 N N . ASP B 1 64 ? 4.113 -23.609 3.07 1 91.25 64 ASP B N 1
ATOM 2181 C CA . ASP B 1 64 ? 5.426 -22.969 3.045 1 91.25 64 ASP B CA 1
ATOM 2182 C C . ASP B 1 64 ? 5.582 -22.094 1.802 1 91.25 64 ASP B C 1
ATOM 2184 O O . ASP B 1 64 ? 6.539 -21.328 1.697 1 91.25 64 ASP B O 1
ATOM 2188 N N . LEU B 1 65 ? 4.594 -22.203 0.913 1 90.94 65 LEU B N 1
ATOM 2189 C CA . LEU B 1 65 ? 4.637 -21.375 -0.289 1 90.94 65 LEU B CA 1
ATOM 2190 C C . LEU B 1 65 ? 4.621 -19.906 0.07 1 90.94 65 LEU B C 1
ATOM 2192 O O . LEU B 1 65 ? 5.242 -19.078 -0.616 1 90.94 65 LEU B O 1
ATOM 2196 N N . MET B 1 66 ? 3.883 -19.656 1.189 1 92.81 66 MET B N 1
ATOM 2197 C CA . MET B 1 66 ? 3.764 -18.281 1.675 1 92.81 66 MET B CA 1
ATOM 2198 C C . MET B 1 66 ? 4.262 -18.156 3.111 1 92.81 66 MET B C 1
ATOM 2200 O O . MET B 1 66 ? 3.5 -17.812 4.012 1 92.81 66 MET B O 1
ATOM 2204 N N . TRP B 1 67 ? 5.512 -18.391 3.232 1 86.94 67 TRP B N 1
ATOM 2205 C CA . TRP B 1 67 ? 6.148 -18.469 4.543 1 86.94 67 TRP B CA 1
ATOM 2206 C C . TRP B 1 67 ? 5.961 -17.172 5.324 1 86.94 67 TRP B C 1
ATOM 2208 O O . TRP B 1 67 ? 6.023 -17.172 6.555 1 86.94 67 TRP B O 1
ATOM 2218 N N . TRP B 1 68 ? 5.703 -16.094 4.699 1 87.94 68 TRP B N 1
ATOM 2219 C CA . TRP B 1 68 ? 5.598 -14.797 5.355 1 87.94 68 TRP B CA 1
ATOM 2220 C C . TRP B 1 68 ? 4.184 -14.555 5.867 1 87.94 68 TRP B C 1
ATOM 2222 O O . TRP B 1 68 ? 3.939 -13.617 6.625 1 87.94 68 TRP B O 1
ATOM 2232 N N . ALA B 1 69 ? 3.277 -15.398 5.398 1 89.5 69 ALA B N 1
ATOM 2233 C CA . ALA B 1 69 ? 1.868 -15.133 5.672 1 89.5 69 ALA B CA 1
ATOM 2234 C C . ALA B 1 69 ? 1.304 -16.141 6.668 1 89.5 69 ALA B C 1
ATOM 2236 O O . ALA B 1 69 ? 1.673 -17.312 6.645 1 89.5 69 ALA B O 1
ATOM 2237 N N . LYS B 1 70 ? 0.387 -15.664 7.52 1 90.44 70 LYS B N 1
ATOM 2238 C CA . LYS B 1 70 ? -0.468 -16.531 8.328 1 90.44 70 LYS B CA 1
ATOM 2239 C C . LYS B 1 70 ? -1.852 -16.672 7.703 1 90.44 70 LYS B C 1
ATOM 2241 O O . LYS B 1 70 ? -2.381 -15.719 7.125 1 90.44 70 LYS B O 1
ATOM 2246 N N . PRO B 1 71 ? -2.367 -17.906 7.859 1 94.38 71 PRO B N 1
ATOM 2247 C CA . PRO B 1 71 ? -3.725 -18.047 7.328 1 94.38 71 PRO B CA 1
ATOM 2248 C C . PRO B 1 71 ? -4.723 -17.109 7.992 1 94.38 71 PRO B C 1
ATOM 2250 O O . PRO B 1 71 ? -4.629 -16.844 9.195 1 94.38 71 PRO B O 1
ATOM 2253 N N . LEU B 1 72 ? -5.613 -16.656 7.207 1 96.5 72 LEU B N 1
ATOM 2254 C CA . LEU B 1 72 ? -6.637 -15.727 7.672 1 96.5 72 LEU B CA 1
ATOM 2255 C C . LEU B 1 72 ? -7.969 -16.438 7.879 1 96.5 72 LEU B C 1
ATOM 2257 O O . LEU B 1 72 ? -8.25 -17.438 7.219 1 96.5 72 LEU B O 1
ATOM 2261 N N . SER B 1 73 ? -8.758 -15.891 8.867 1 96.44 73 SER B N 1
ATOM 2262 C CA . SER B 1 73 ? -10.148 -16.328 8.906 1 96.44 73 SER B CA 1
ATOM 2263 C C . SER B 1 73 ? -10.859 -16.031 7.594 1 96.44 73 SER B C 1
ATOM 2265 O O . SER B 1 73 ? -10.422 -15.172 6.824 1 96.44 73 SER B O 1
ATOM 2267 N N . ARG B 1 74 ? -11.93 -16.719 7.328 1 96.31 74 ARG B N 1
ATOM 2268 C CA . ARG B 1 74 ? -12.625 -16.578 6.055 1 96.31 74 ARG B CA 1
ATOM 2269 C C . ARG B 1 74 ? -13.102 -15.133 5.859 1 96.31 74 ARG B C 1
ATOM 2271 O O . ARG B 1 74 ? -12.875 -14.547 4.801 1 96.31 74 ARG B O 1
ATOM 2278 N N . PRO B 1 75 ? -13.703 -14.484 6.898 1 95.81 75 PRO B N 1
ATOM 2279 C CA . PRO B 1 75 ? -14.117 -13.094 6.691 1 95.81 75 PRO B CA 1
ATOM 2280 C C . PRO B 1 75 ? -12.945 -12.164 6.387 1 95.81 75 PRO B C 1
ATOM 2282 O O . PRO B 1 75 ? -13.07 -11.266 5.551 1 95.81 75 PRO B O 1
ATOM 2285 N N . GLN B 1 76 ? -11.828 -12.383 7.016 1 96.12 76 GLN B N 1
ATOM 2286 C CA . GLN B 1 76 ? -10.648 -11.555 6.773 1 96.12 76 GLN B CA 1
ATOM 2287 C C . GLN B 1 76 ? -10.062 -11.82 5.391 1 96.12 76 GLN B C 1
ATOM 2289 O O . GLN B 1 76 ? -9.547 -10.906 4.742 1 96.12 76 GLN B O 1
ATOM 2294 N N . LEU B 1 77 ? -10.125 -13.07 5.016 1 97.06 77 LEU B N 1
ATOM 2295 C CA . LEU B 1 77 ? -9.656 -13.43 3.68 1 97.06 77 LEU B CA 1
ATOM 2296 C C . LEU B 1 77 ? -10.508 -12.758 2.607 1 97.06 77 LEU B C 1
ATOM 2298 O O . LEU B 1 77 ? -9.977 -12.219 1.635 1 97.06 77 LEU B O 1
ATOM 2302 N N . VAL B 1 78 ? -11.797 -12.766 2.773 1 97.12 78 VAL B N 1
ATOM 2303 C CA . VAL B 1 78 ? -12.711 -12.102 1.851 1 97.12 78 VAL B CA 1
ATOM 2304 C C . VAL B 1 78 ? -12.414 -10.609 1.812 1 97.12 78 VAL B C 1
ATOM 2306 O O . VAL B 1 78 ? -12.352 -10.008 0.736 1 97.12 78 VAL B O 1
ATOM 2309 N N . ALA B 1 79 ? -12.211 -9.984 2.982 1 95.75 79 ALA B N 1
ATOM 2310 C CA . ALA B 1 79 ? -11.906 -8.562 3.059 1 95.75 79 ALA B CA 1
ATOM 2311 C C . ALA B 1 79 ? -10.609 -8.234 2.322 1 95.75 79 ALA B C 1
ATOM 2313 O O . ALA B 1 79 ? -10.531 -7.254 1.585 1 95.75 79 ALA B O 1
ATOM 2314 N N . MET B 1 80 ? -9.641 -9.078 2.533 1 96.88 80 MET B N 1
ATOM 2315 C CA . MET B 1 80 ? -8.344 -8.875 1.892 1 96.88 80 MET B CA 1
ATOM 2316 C C . MET B 1 80 ? -8.484 -8.891 0.373 1 96.88 80 MET B C 1
ATOM 2318 O O . MET B 1 80 ? -7.969 -8.008 -0.312 1 96.88 80 MET B O 1
ATOM 2322 N N . VAL B 1 81 ? -9.203 -9.883 -0.132 1 97.38 81 VAL B N 1
ATOM 2323 C CA . VAL B 1 81 ? -9.383 -10.039 -1.571 1 97.38 81 VAL B CA 1
ATOM 2324 C C . VAL B 1 81 ? -10.203 -8.875 -2.117 1 97.38 81 VAL B C 1
ATOM 2326 O O . VAL B 1 81 ? -9.883 -8.32 -3.17 1 97.38 81 VAL B O 1
ATOM 2329 N N . THR B 1 82 ? -11.195 -8.445 -1.38 1 95.44 82 THR B N 1
ATOM 2330 C CA . THR B 1 82 ? -12.102 -7.391 -1.804 1 95.44 82 THR B CA 1
ATOM 2331 C C . THR B 1 82 ? -11.383 -6.043 -1.851 1 95.44 82 THR B C 1
ATOM 2333 O O . THR B 1 82 ? -11.648 -5.223 -2.73 1 95.44 82 THR B O 1
ATOM 2336 N N . ASN B 1 83 ? -10.5 -5.828 -0.952 1 95.69 83 ASN B N 1
ATOM 2337 C CA . ASN B 1 83 ? -9.859 -4.523 -0.816 1 95.69 83 ASN B CA 1
ATOM 2338 C C . ASN B 1 83 ? -8.555 -4.457 -1.604 1 95.69 83 ASN B C 1
ATOM 2340 O O . ASN B 1 83 ? -7.801 -3.488 -1.485 1 95.69 83 ASN B O 1
ATOM 2344 N N . SER B 1 84 ? -8.328 -5.48 -2.389 1 97.56 84 SER B N 1
ATOM 2345 C CA . SER B 1 84 ? -7.129 -5.539 -3.223 1 97.56 84 SER B CA 1
ATOM 2346 C C . SER B 1 84 ? -7.488 -5.703 -4.695 1 97.56 84 SER B C 1
ATOM 2348 O O . SER B 1 84 ? -8.648 -5.961 -5.031 1 97.56 84 SER B O 1
ATOM 2350 N N . LEU B 1 85 ? -6.582 -5.344 -5.535 1 97.12 85 LEU B N 1
ATOM 2351 C CA . LEU B 1 85 ? -6.648 -5.805 -6.918 1 97.12 85 LEU B CA 1
ATOM 2352 C C . LEU B 1 85 ? -5.906 -7.125 -7.086 1 97.12 85 LEU B C 1
ATOM 2354 O O . LEU B 1 85 ? -4.684 -7.18 -6.93 1 97.12 85 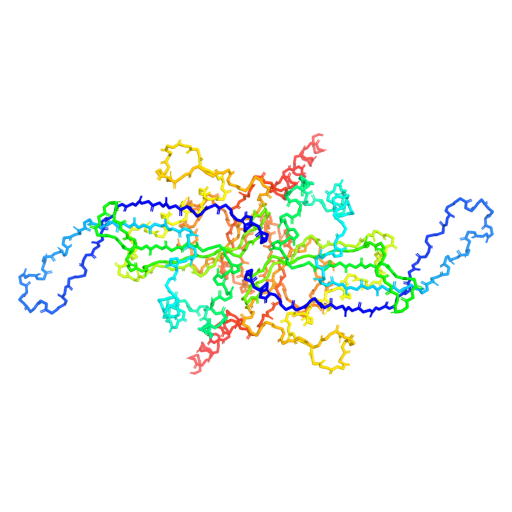LEU B O 1
ATOM 2358 N N . CYS B 1 86 ? -6.625 -8.164 -7.43 1 98.12 86 CYS B N 1
ATOM 2359 C CA . CYS B 1 86 ? -6.047 -9.508 -7.441 1 98.12 86 CYS B CA 1
ATOM 2360 C C . CYS B 1 86 ? -5.875 -10.016 -8.867 1 98.12 86 CYS B C 1
ATOM 2362 O O . CYS B 1 86 ? -6.68 -9.695 -9.742 1 98.12 86 CYS B O 1
ATOM 2364 N N . LEU B 1 87 ? -4.855 -10.781 -9.031 1 97.75 87 LEU B N 1
ATOM 2365 C CA . LEU B 1 87 ? -4.668 -11.594 -10.227 1 97.75 87 LEU B CA 1
ATOM 2366 C C . LEU B 1 87 ? -4.617 -13.078 -9.867 1 97.75 87 LEU B C 1
ATOM 2368 O O . LEU B 1 87 ? -3.889 -13.477 -8.953 1 97.75 87 LEU B O 1
ATOM 2372 N N . GLY B 1 88 ? -5.41 -13.812 -10.539 1 98.44 88 GLY B N 1
ATOM 2373 C CA . GLY B 1 88 ? -5.348 -15.266 -10.469 1 98.44 88 GLY B CA 1
ATOM 2374 C C . GLY B 1 88 ? -4.879 -15.906 -11.766 1 98.44 88 GLY B C 1
ATOM 2375 O O . GLY B 1 88 ? -5.227 -15.445 -12.852 1 98.44 88 GLY B O 1
ATOM 2376 N N . VAL B 1 89 ? -4.086 -16.922 -11.633 1 98.19 89 VAL B N 1
ATOM 2377 C CA . VAL B 1 89 ? -3.695 -17.75 -12.758 1 98.19 89 VAL B CA 1
ATOM 2378 C C . VAL B 1 89 ? -4.414 -19.094 -12.68 1 98.19 89 VAL B C 1
ATOM 2380 O O . VAL B 1 89 ? -4.379 -19.766 -11.641 1 98.19 89 VAL B O 1
ATOM 2383 N N . TYR B 1 90 ? -5.023 -19.5 -13.797 1 98.25 90 TYR B N 1
ATOM 2384 C CA . TYR B 1 90 ? -5.887 -20.672 -13.805 1 98.25 90 TYR B CA 1
ATOM 2385 C C . TYR B 1 90 ? -5.512 -21.609 -14.945 1 98.25 90 TYR B C 1
ATOM 2387 O O . TYR B 1 90 ? -5.141 -21.172 -16.031 1 98.25 90 TYR B O 1
ATOM 2395 N N . THR B 1 91 ? -5.684 -22.891 -14.656 1 97.06 91 THR B N 1
ATOM 2396 C CA . THR B 1 91 ? -5.68 -23.844 -15.758 1 97.06 91 THR B CA 1
ATOM 2397 C C . THR B 1 91 ? -6.969 -23.75 -16.562 1 97.06 91 THR B C 1
ATOM 2399 O O . THR B 1 91 ? -7.977 -23.234 -16.078 1 97.06 91 THR B O 1
ATOM 2402 N N . THR B 1 92 ? -6.859 -24.078 -17.812 1 96.12 92 THR B N 1
ATOM 2403 C CA . THR B 1 92 ? -8.023 -24.188 -18.672 1 96.12 92 THR B CA 1
ATOM 2404 C C . THR B 1 92 ? -7.832 -25.312 -19.688 1 96.12 92 THR B C 1
ATOM 2406 O O . THR B 1 92 ? -6.703 -25.656 -20.047 1 96.12 92 THR B O 1
ATOM 2409 N N . ASP B 1 93 ? -8.914 -25.922 -20.125 1 93 93 ASP B N 1
ATOM 2410 C CA . ASP B 1 93 ? -8.867 -27.125 -20.953 1 93 93 ASP B CA 1
ATOM 2411 C C . ASP B 1 93 ? -8.492 -26.797 -22.391 1 93 93 ASP B C 1
ATOM 2413 O O . ASP B 1 93 ? -8.094 -27.672 -23.156 1 93 93 ASP B O 1
ATOM 2417 N N . SER B 1 94 ? -8.703 -25.594 -22.766 1 90.69 94 SER B N 1
ATOM 2418 C CA . SER B 1 94 ? -8.391 -25.172 -24.125 1 90.69 94 SER B CA 1
ATOM 2419 C C . SER B 1 94 ? -8.023 -23.703 -24.172 1 90.69 94 SER B C 1
ATOM 2421 O O . SER B 1 94 ? -8.172 -22.984 -23.188 1 90.69 94 SER B O 1
ATOM 2423 N N . ALA B 1 95 ? -7.582 -23.25 -25.328 1 87.38 95 ALA B N 1
ATOM 2424 C CA . ALA B 1 95 ? -7.148 -21.875 -25.531 1 87.38 95 ALA B CA 1
ATOM 2425 C C . ALA B 1 95 ? -8.289 -20.891 -25.266 1 87.38 95 ALA B C 1
ATOM 2427 O O . ALA B 1 95 ? -8.055 -19.766 -24.844 1 87.38 95 ALA B O 1
ATOM 2428 N N . ASP B 1 96 ? -9.539 -21.344 -25.422 1 89.94 96 ASP B N 1
ATOM 2429 C CA . ASP B 1 96 ? -10.695 -20.469 -25.234 1 89.94 96 ASP B CA 1
ATOM 2430 C C . ASP B 1 96 ? -11.578 -20.953 -24.094 1 89.94 96 ASP B C 1
ATOM 2432 O O . ASP B 1 96 ? -12.734 -20.547 -23.969 1 89.94 96 ASP B O 1
ATOM 2436 N N . GLY B 1 97 ? -11 -21.844 -23.359 1 92.88 97 GLY B N 1
ATOM 2437 C CA . GLY B 1 97 ? -11.773 -22.453 -22.281 1 92.88 97 GLY B CA 1
ATOM 2438 C C . GLY B 1 97 ? -11.969 -21.531 -21.094 1 92.88 97 GLY B C 1
ATOM 2439 O O . GLY B 1 97 ? -11.43 -20.422 -21.062 1 92.88 97 GLY B O 1
ATOM 2440 N N . ALA B 1 98 ? -12.781 -22.031 -20.141 1 95.31 98 ALA B N 1
ATOM 2441 C CA . ALA B 1 98 ? -13.062 -21.297 -18.906 1 95.31 98 ALA B CA 1
ATOM 2442 C C . ALA B 1 98 ? -12.023 -21.594 -17.844 1 95.31 98 ALA B C 1
ATOM 2444 O O . ALA B 1 98 ? -11.359 -22.625 -17.891 1 95.31 98 ALA B O 1
ATOM 2445 N N . PRO B 1 99 ? -11.898 -20.609 -16.875 1 96.38 99 PRO B N 1
ATOM 2446 C CA . PRO B 1 99 ? -10.984 -20.875 -15.758 1 96.38 99 PRO B CA 1
ATOM 2447 C C . PRO B 1 99 ? -11.383 -22.109 -14.961 1 96.38 99 PRO B C 1
ATOM 2449 O O . PRO B 1 99 ? -12.57 -22.328 -14.703 1 96.38 99 PRO B O 1
ATOM 2452 N N . GLN B 1 100 ? -10.414 -22.891 -14.633 1 97.19 100 GLN B N 1
ATOM 2453 C CA . GLN B 1 100 ? -10.617 -24.062 -13.797 1 97.19 100 GLN B CA 1
ATOM 2454 C C . GLN B 1 100 ? -9.875 -23.922 -12.469 1 97.19 100 GLN B C 1
ATOM 2456 O O . GLN B 1 100 ? -10.18 -23.031 -11.672 1 97.19 100 GLN B O 1
ATOM 2461 N N . SER B 1 101 ? -8.797 -24.625 -12.266 1 97.81 101 SER B N 1
ATOM 2462 C CA . SER B 1 101 ? -8.086 -24.594 -10.992 1 97.81 101 SER B CA 1
ATOM 2463 C C . SER B 1 101 ? -7.148 -23.391 -10.914 1 97.81 101 SER B C 1
ATOM 2465 O O . SER B 1 101 ? -6.426 -23.094 -11.867 1 97.81 101 SER B O 1
ATOM 2467 N N . MET B 1 102 ? -7.211 -22.688 -9.758 1 98.62 102 MET B N 1
ATOM 2468 C CA . MET B 1 102 ? -6.27 -21.594 -9.531 1 98.62 102 MET B CA 1
ATOM 2469 C C . MET B 1 102 ? -4.895 -22.125 -9.148 1 98.62 102 MET B C 1
ATOM 2471 O O . MET B 1 102 ? -4.742 -22.781 -8.117 1 98.62 102 MET B O 1
ATOM 2475 N N . VAL B 1 103 ? -3.871 -21.812 -9.945 1 98 103 VAL B N 1
ATOM 2476 C CA . VAL B 1 103 ? -2.541 -22.375 -9.734 1 98 103 VAL B CA 1
ATOM 2477 C C . VAL B 1 103 ? -1.556 -21.266 -9.391 1 98 103 VAL B C 1
ATOM 2479 O O . VAL B 1 103 ? -0.383 -21.531 -9.109 1 98 103 VAL B O 1
ATOM 2482 N N . GLY B 1 104 ? -1.988 -20.062 -9.422 1 98.5 104 GLY B N 1
ATOM 2483 C CA . GLY B 1 104 ? -1.196 -18.891 -9.078 1 98.5 104 GLY B CA 1
ATOM 2484 C C . GLY B 1 104 ? -2.035 -17.734 -8.594 1 98.5 104 GLY B C 1
ATOM 2485 O O . GLY B 1 104 ? -3.242 -17.688 -8.844 1 98.5 104 GLY B O 1
ATOM 2486 N N . PHE B 1 105 ? -1.338 -16.906 -7.945 1 98.69 105 PHE B N 1
ATOM 2487 C CA . PHE B 1 105 ? -2.012 -15.758 -7.344 1 98.69 105 PHE B CA 1
ATOM 2488 C C . PHE B 1 105 ? -1.034 -14.609 -7.113 1 98.69 105 PHE B C 1
ATOM 2490 O O . PHE B 1 105 ? 0.158 -14.844 -6.898 1 98.69 105 PHE B O 1
ATOM 2497 N N . GLY B 1 106 ? -1.506 -13.414 -7.16 1 98.56 106 GLY B N 1
ATOM 2498 C CA . GLY B 1 106 ? -0.872 -12.172 -6.75 1 98.56 106 GLY B CA 1
ATOM 2499 C C . GLY B 1 106 ? -1.863 -11.055 -6.488 1 98.56 106 GLY B C 1
ATOM 2500 O O . GLY B 1 106 ? -2.963 -11.055 -7.047 1 98.56 106 GLY B O 1
ATOM 2501 N N . ARG B 1 107 ? -1.416 -10.141 -5.66 1 98.31 107 ARG B N 1
ATOM 2502 C CA . ARG B 1 107 ? -2.355 -9.055 -5.426 1 98.31 107 ARG B CA 1
ATOM 2503 C C . ARG B 1 107 ? -1.621 -7.73 -5.215 1 98.31 107 ARG B C 1
ATOM 2505 O O . ARG B 1 107 ? -0.461 -7.723 -4.801 1 98.31 107 ARG B O 1
ATOM 2512 N N . LEU B 1 108 ? -2.387 -6.656 -5.504 1 98.44 108 LEU B N 1
ATOM 2513 C CA . LEU B 1 108 ? -1.945 -5.285 -5.273 1 98.44 108 LEU B CA 1
ATOM 2514 C C . LEU B 1 108 ? -2.764 -4.633 -4.164 1 98.44 108 LEU B C 1
ATOM 2516 O O . LEU B 1 108 ? -3.994 -4.586 -4.238 1 98.44 108 LEU B O 1
ATOM 2520 N N . VAL B 1 109 ? -2.09 -4.203 -3.117 1 98.56 109 VAL B N 1
ATOM 2521 C CA . VAL B 1 109 ? -2.672 -3.174 -2.262 1 98.56 109 VAL B CA 1
ATOM 2522 C C . VAL B 1 109 ? -2.492 -1.802 -2.908 1 98.56 109 VAL B C 1
ATOM 2524 O O . VAL B 1 109 ? -1.367 -1.317 -3.049 1 98.56 109 VAL B O 1
ATOM 2527 N N . THR B 1 110 ? -3.6 -1.189 -3.307 1 98.25 110 THR B N 1
ATOM 2528 C CA . THR B 1 110 ? -3.463 -0.055 -4.211 1 98.25 110 THR B CA 1
ATOM 2529 C C . THR B 1 110 ? -4.648 0.895 -4.074 1 98.25 110 THR B C 1
ATOM 2531 O O . THR B 1 110 ? -5.738 0.482 -3.666 1 98.25 110 THR B O 1
ATOM 2534 N N . ASP B 1 111 ? -4.379 2.158 -4.301 1 96.94 111 ASP B N 1
ATOM 2535 C CA . ASP B 1 111 ? -5.449 3.135 -4.469 1 96.94 111 ASP B CA 1
ATOM 2536 C C . ASP B 1 111 ? -5.879 3.23 -5.934 1 96.94 111 ASP B C 1
ATOM 2538 O O . ASP B 1 111 ? -6.809 3.969 -6.266 1 96.94 111 ASP B O 1
ATOM 2542 N N . ARG B 1 112 ? -5.18 2.498 -6.797 1 95.62 112 ARG B N 1
ATOM 2543 C CA . ARG B 1 112 ? -5.449 2.416 -8.227 1 95.62 112 ARG B CA 1
ATOM 2544 C C . ARG B 1 112 ? -5.199 3.756 -8.914 1 95.62 112 ARG B C 1
ATOM 2546 O O . ARG B 1 112 ? -5.73 4.016 -9.992 1 95.62 112 ARG B O 1
ATOM 2553 N N . VAL B 1 113 ? -4.473 4.672 -8.258 1 96.31 113 VAL B N 1
ATOM 2554 C CA . VAL B 1 113 ? -4.195 5.992 -8.805 1 96.31 113 VAL B CA 1
ATOM 2555 C C . VAL B 1 113 ? -2.697 6.285 -8.711 1 96.31 113 VAL B C 1
ATOM 2557 O O . VAL B 1 113 ? -2.033 6.488 -9.734 1 96.31 113 VAL B O 1
ATOM 2560 N N . THR B 1 114 ? -2.119 6.152 -7.496 1 97.25 114 THR B N 1
ATOM 2561 C CA . THR B 1 114 ? -0.788 6.715 -7.301 1 97.25 114 THR B CA 1
ATOM 2562 C C . THR B 1 114 ? 0.199 5.633 -6.871 1 97.25 114 THR B C 1
ATOM 2564 O O . THR B 1 114 ? 1.404 5.762 -7.098 1 97.25 114 THR B O 1
ATOM 2567 N N . PHE B 1 115 ? -0.312 4.656 -6.211 1 97.94 115 PHE B N 1
ATOM 2568 C CA . PHE B 1 115 ? 0.61 3.717 -5.586 1 97.94 115 PHE B CA 1
ATOM 2569 C C . PHE B 1 115 ? 0.036 2.305 -5.602 1 97.94 115 PHE B C 1
ATOM 2571 O O . PHE B 1 115 ? -1.177 2.121 -5.477 1 97.94 115 PHE B O 1
ATOM 2578 N N . ALA B 1 116 ? 0.937 1.278 -5.676 1 98.62 116 ALA B N 1
ATOM 2579 C CA . ALA B 1 116 ? 0.578 -0.13 -5.527 1 98.62 116 ALA B CA 1
ATOM 2580 C C . ALA B 1 116 ? 1.69 -0.911 -4.836 1 98.62 116 ALA B C 1
ATOM 2582 O O . ALA B 1 116 ? 2.873 -0.685 -5.098 1 98.62 116 ALA B O 1
ATOM 2583 N N . TYR B 1 117 ? 1.301 -1.742 -3.953 1 98.81 117 TYR B N 1
ATOM 2584 C CA . TYR B 1 117 ? 2.197 -2.709 -3.33 1 98.81 117 TYR B CA 1
ATOM 2585 C C . TYR B 1 117 ? 1.843 -4.129 -3.746 1 98.81 117 TYR B C 1
ATOM 2587 O O . TYR B 1 117 ? 0.758 -4.625 -3.432 1 98.81 117 TYR B O 1
ATOM 2595 N N . LEU B 1 118 ? 2.727 -4.773 -4.477 1 98.75 118 LEU B N 1
ATOM 2596 C CA . LEU B 1 118 ? 2.543 -6.156 -4.895 1 98.75 118 LEU B CA 1
ATOM 2597 C C . LEU B 1 118 ? 3.002 -7.117 -3.803 1 98.75 118 LEU B C 1
ATOM 2599 O O . LEU B 1 118 ? 4.133 -7.02 -3.318 1 98.75 118 LEU B O 1
ATOM 2603 N N . THR B 1 119 ? 2.113 -8.047 -3.414 1 97.88 119 THR B N 1
ATOM 2604 C CA . THR B 1 119 ? 2.436 -8.992 -2.355 1 97.88 119 THR B CA 1
ATOM 2605 C C . THR B 1 119 ? 1.653 -10.297 -2.537 1 97.88 119 THR B C 1
ATOM 2607 O O . THR B 1 119 ? 0.792 -10.391 -3.412 1 97.88 119 THR B O 1
ATOM 2610 N N . ASP B 1 120 ? 2.078 -11.336 -1.874 1 97.69 120 ASP B N 1
ATOM 2611 C CA . ASP B 1 120 ? 1.416 -12.633 -1.794 1 97.69 120 ASP B CA 1
ATOM 2612 C C . ASP B 1 120 ? 1.42 -13.336 -3.148 1 97.69 120 ASP B C 1
ATOM 2614 O O . ASP B 1 120 ? 0.422 -13.945 -3.543 1 97.69 120 ASP B O 1
ATOM 2618 N N . VAL B 1 121 ? 2.469 -13.172 -3.818 1 98.12 121 VAL B N 1
ATOM 2619 C CA . VAL B 1 121 ? 2.605 -13.797 -5.129 1 98.12 121 VAL B CA 1
ATOM 2620 C C . VAL B 1 121 ? 3.055 -15.242 -4.969 1 98.12 121 VAL B C 1
ATOM 2622 O O . VAL B 1 121 ? 4.008 -15.523 -4.238 1 98.12 121 VAL B O 1
ATOM 2625 N N . TYR B 1 122 ? 2.35 -16.156 -5.668 1 97.62 122 TYR B N 1
ATOM 2626 C CA . TYR B 1 122 ? 2.844 -17.531 -5.715 1 97.62 122 TYR B CA 1
ATOM 2627 C C . TYR B 1 122 ? 2.396 -18.234 -6.992 1 97.62 122 TYR B C 1
ATOM 2629 O O . TYR B 1 122 ? 1.444 -17.797 -7.645 1 97.62 122 TYR B O 1
ATOM 2637 N N . ILE B 1 123 ? 3.119 -19.203 -7.41 1 97.31 123 ILE B N 1
ATOM 2638 C CA . ILE B 1 123 ? 2.777 -20.25 -8.367 1 97.31 123 ILE B CA 1
ATOM 2639 C C . ILE B 1 123 ? 2.938 -21.625 -7.711 1 97.31 123 ILE B C 1
ATOM 2641 O O . ILE B 1 123 ? 3.932 -21.875 -7.027 1 97.31 123 ILE B O 1
ATOM 2645 N N . LEU B 1 124 ? 1.944 -22.484 -7.871 1 96.94 124 LEU B N 1
ATOM 2646 C CA . LEU B 1 124 ? 2.062 -23.812 -7.297 1 96.94 124 LEU B CA 1
ATOM 2647 C C . LEU B 1 124 ? 3.307 -24.531 -7.82 1 96.94 124 LEU B C 1
ATOM 2649 O O . LEU B 1 124 ? 3.666 -24.375 -8.992 1 96.94 124 LEU B O 1
ATOM 2653 N N . PRO B 1 125 ? 3.842 -25.344 -7.008 1 94.75 125 PRO B N 1
ATOM 2654 C CA . PRO B 1 125 ? 5.125 -25.969 -7.348 1 94.75 125 PRO B CA 1
ATOM 2655 C C . PRO B 1 125 ? 5.082 -26.719 -8.672 1 94.75 125 PRO B C 1
ATOM 2657 O O . PRO B 1 125 ? 6.02 -26.625 -9.469 1 94.75 125 PRO B O 1
ATOM 2660 N N . ALA B 1 126 ? 4.055 -27.422 -8.977 1 91.88 126 ALA B N 1
ATOM 2661 C CA . ALA B 1 126 ? 3.926 -28.219 -10.195 1 91.88 126 ALA B CA 1
ATOM 2662 C C . ALA B 1 126 ? 3.996 -27.344 -11.438 1 91.88 126 ALA B C 1
ATOM 2664 O O . ALA B 1 126 ? 4.262 -27.844 -12.539 1 91.88 126 ALA B O 1
ATOM 2665 N N . TYR B 1 127 ? 3.818 -26.047 -11.242 1 94.31 127 TYR B N 1
ATOM 2666 C CA . TYR B 1 127 ? 3.736 -25.156 -12.398 1 94.31 127 TYR B CA 1
ATOM 2667 C C . TYR B 1 127 ? 4.855 -24.109 -12.367 1 94.31 127 TYR B C 1
ATOM 2669 O O . TYR B 1 127 ? 4.816 -23.125 -13.109 1 94.31 127 TYR B O 1
ATOM 2677 N N . GLN B 1 128 ? 5.773 -24.25 -11.477 1 92.75 128 GLN B N 1
ATOM 2678 C CA . GLN B 1 128 ? 6.891 -23.312 -11.383 1 92.75 128 GLN B CA 1
ATOM 2679 C C . GLN B 1 128 ? 7.949 -23.625 -12.438 1 92.75 128 GLN B C 1
ATOM 2681 O O . GLN B 1 128 ? 7.961 -24.703 -13.023 1 92.75 128 GLN B O 1
ATOM 2686 N N . ARG B 1 129 ? 8.719 -22.594 -12.734 1 90.19 129 ARG B N 1
ATOM 2687 C CA . ARG B 1 129 ? 9.828 -22.656 -13.68 1 90.19 129 ARG B CA 1
ATOM 2688 C C . ARG B 1 129 ? 9.32 -22.906 -15.102 1 90.19 129 ARG B C 1
ATOM 2690 O O . ARG B 1 129 ? 10.008 -23.516 -15.914 1 90.19 129 ARG B O 1
ATOM 2697 N N . CYS B 1 130 ? 8.062 -22.547 -15.336 1 91.19 130 CYS B N 1
ATOM 2698 C CA . CYS B 1 130 ? 7.477 -22.641 -16.672 1 91.19 130 CYS B CA 1
ATOM 2699 C C . CYS B 1 130 ? 7.164 -21.25 -17.219 1 91.19 130 CYS B C 1
ATOM 2701 O O . CYS B 1 130 ? 6.504 -21.125 -18.266 1 91.19 130 CYS B O 1
ATOM 2703 N N . GLY B 1 131 ? 7.512 -20.234 -16.5 1 93.88 131 GLY B N 1
ATOM 2704 C CA . GLY B 1 131 ? 7.367 -18.875 -16.984 1 93.88 131 GLY B CA 1
ATOM 2705 C C . GLY B 1 131 ? 6.07 -18.219 -16.531 1 93.88 131 GLY B C 1
ATOM 2706 O O . GLY B 1 131 ? 5.801 -17.062 -16.891 1 93.88 131 GLY B O 1
ATOM 2707 N N . LEU B 1 132 ? 5.254 -18.875 -15.773 1 96 132 LEU B N 1
ATOM 2708 C CA . LEU B 1 132 ? 3.934 -18.375 -15.414 1 96 132 LEU B CA 1
ATOM 2709 C C . LEU B 1 132 ? 4.043 -17.172 -14.492 1 96 132 LEU B C 1
ATOM 2711 O O . LEU B 1 132 ? 3.227 -16.25 -14.562 1 96 132 LEU B O 1
ATOM 2715 N N . GLY B 1 133 ? 5.039 -17.203 -13.625 1 96.75 133 GLY B N 1
ATOM 2716 C CA . GLY B 1 133 ? 5.242 -16.047 -12.758 1 96.75 133 GLY B CA 1
ATOM 2717 C C . GLY B 1 133 ? 5.59 -14.781 -13.516 1 96.75 133 GLY B C 1
ATOM 2718 O O . GLY B 1 133 ? 4.977 -13.734 -13.297 1 96.75 133 GLY B O 1
ATOM 2719 N N . ALA B 1 134 ? 6.52 -14.914 -14.383 1 95.94 134 ALA B N 1
ATOM 2720 C CA . ALA B 1 134 ? 6.914 -13.781 -15.211 1 95.94 134 ALA B CA 1
ATOM 2721 C C . ALA B 1 134 ? 5.754 -13.305 -16.078 1 95.94 134 ALA B C 1
ATOM 2723 O O . ALA B 1 134 ? 5.555 -12.102 -16.266 1 95.94 134 ALA B O 1
ATOM 2724 N N . TRP B 1 135 ? 5.059 -14.227 -16.609 1 94.75 135 TRP B N 1
ATOM 2725 C CA . TRP B 1 135 ? 3.9 -13.898 -17.438 1 94.75 135 TRP B CA 1
ATOM 2726 C C . TRP B 1 135 ? 2.863 -13.125 -16.641 1 94.75 135 TRP B C 1
ATOM 2728 O O . TRP B 1 135 ? 2.326 -12.125 -17.109 1 94.75 135 TRP B O 1
ATOM 2738 N N . MET B 1 136 ? 2.57 -13.531 -15.414 1 96.5 136 MET B N 1
ATOM 2739 C CA . MET B 1 136 ? 1.642 -12.82 -14.539 1 96.5 136 MET B CA 1
ATOM 2740 C C . MET B 1 136 ? 2.094 -11.383 -14.32 1 96.5 136 MET B C 1
ATOM 2742 O O . MET B 1 136 ? 1.274 -10.469 -14.32 1 96.5 136 MET B O 1
ATOM 2746 N N . MET B 1 137 ? 3.395 -11.188 -14.172 1 96.5 137 MET B N 1
ATOM 2747 C CA . MET B 1 137 ? 3.938 -9.844 -13.977 1 96.5 137 MET B CA 1
ATOM 2748 C C . MET B 1 137 ? 3.744 -8.992 -15.227 1 96.5 137 MET B C 1
ATOM 2750 O O . MET B 1 137 ? 3.486 -7.793 -15.133 1 96.5 137 MET B O 1
ATOM 2754 N N . ARG B 1 138 ? 3.924 -9.578 -16.328 1 93.19 138 ARG B N 1
ATOM 2755 C CA . ARG B 1 138 ? 3.691 -8.836 -17.562 1 93.19 138 ARG B CA 1
ATOM 2756 C C . ARG B 1 138 ? 2.225 -8.438 -17.688 1 93.19 138 ARG B C 1
ATOM 2758 O O . ARG B 1 138 ? 1.915 -7.34 -18.156 1 93.19 138 ARG B O 1
ATOM 2765 N N . CYS B 1 139 ? 1.306 -9.359 -17.328 1 93.25 139 CYS B N 1
ATOM 2766 C CA . CYS B 1 139 ? -0.112 -9.016 -17.297 1 93.25 139 CYS B CA 1
ATOM 2767 C C . CYS B 1 139 ? -0.366 -7.836 -16.359 1 93.25 139 CYS B C 1
ATOM 2769 O O . CYS B 1 139 ? -1.078 -6.898 -16.719 1 93.25 139 CYS B O 1
ATOM 2771 N N . LEU B 1 140 ? 0.256 -7.891 -15.227 1 94.56 140 LEU B N 1
ATOM 2772 C CA . LEU B 1 140 ? 0.113 -6.836 -14.227 1 94.56 140 LEU B CA 1
ATOM 2773 C C . LEU B 1 140 ? 0.644 -5.508 -14.766 1 94.56 140 LEU B C 1
ATOM 2775 O O . LEU B 1 140 ? 0.025 -4.461 -14.562 1 94.56 140 LEU B O 1
ATOM 2779 N N . ARG B 1 141 ? 1.774 -5.547 -15.352 1 92.69 141 ARG B N 1
ATOM 2780 C CA . ARG B 1 141 ? 2.354 -4.336 -15.922 1 92.69 141 ARG B CA 1
ATOM 2781 C C . ARG B 1 141 ? 1.41 -3.707 -16.938 1 92.69 141 ARG B C 1
ATOM 2783 O O . ARG B 1 141 ? 1.262 -2.482 -16.984 1 92.69 141 ARG B O 1
ATOM 2790 N N . GLU B 1 142 ? 0.824 -4.52 -17.75 1 89.88 142 GLU B N 1
ATOM 2791 C CA . GLU B 1 142 ? -0.143 -4.023 -18.719 1 89.88 142 GLU B CA 1
ATOM 2792 C C . GLU B 1 142 ? -1.341 -3.377 -18.031 1 89.88 142 GLU B C 1
ATOM 2794 O O . GLU B 1 142 ? -1.853 -2.354 -18.5 1 89.88 142 GLU B O 1
ATOM 2799 N N . LEU B 1 143 ? -1.763 -3.963 -16.984 1 91.06 143 LEU B N 1
ATOM 2800 C CA . LEU B 1 143 ? -2.881 -3.436 -16.219 1 91.06 143 LEU B CA 1
ATOM 2801 C C . LEU B 1 143 ? -2.559 -2.049 -15.664 1 91.06 143 LEU B C 1
ATOM 2803 O O . LEU B 1 143 ? -3.395 -1.144 -15.727 1 91.06 143 LEU B O 1
ATOM 2807 N N . CYS B 1 144 ? -1.378 -1.828 -15.203 1 91.75 144 CYS B N 1
ATOM 2808 C CA . CYS B 1 144 ? -0.97 -0.585 -14.562 1 91.75 144 CYS B CA 1
ATOM 2809 C C . CYS B 1 144 ? -0.625 0.479 -15.594 1 91.75 144 CYS B C 1
ATOM 2811 O O . CYS B 1 144 ? -0.969 1.65 -15.43 1 91.75 144 CYS B O 1
ATOM 2813 N N . HIS B 1 145 ? 0.096 0.108 -16.625 1 88.31 145 HIS B N 1
ATOM 2814 C CA . HIS B 1 145 ? 0.643 1.07 -17.578 1 88.31 145 HIS B CA 1
ATOM 2815 C C . HIS B 1 145 ? -0.264 1.219 -18.797 1 88.31 145 HIS B C 1
ATOM 2817 O O . HIS B 1 145 ? -0.129 2.176 -19.562 1 88.31 145 HIS B O 1
ATOM 2823 N N . GLY B 1 146 ? -1.147 0.442 -18.859 1 81.38 146 GLY B N 1
ATOM 2824 C CA . GLY B 1 146 ? -1.966 0.456 -20.062 1 81.38 146 GLY B CA 1
ATOM 2825 C C . GLY B 1 146 ? -1.373 -0.358 -21.188 1 81.38 146 GLY B C 1
ATOM 2826 O O . GLY B 1 146 ? -0.204 -0.747 -21.141 1 81.38 146 GLY B O 1
ATOM 2827 N N . SER B 1 147 ? -2.197 -0.98 -21.984 1 67.38 147 SER B N 1
ATOM 2828 C CA . SER B 1 147 ? -1.759 -1.763 -23.141 1 67.38 147 SER B CA 1
ATOM 2829 C C . SER B 1 147 ? -2.27 -1.16 -24.438 1 67.38 147 SER B C 1
ATOM 2831 O O . SER B 1 147 ? -3.332 -0.536 -24.469 1 67.38 147 SER B O 1
ATOM 2833 N N . GLU B 1 148 ? -1.307 -0.829 -25.297 1 53.44 148 GLU B N 1
ATOM 2834 C CA . GLU B 1 148 ? -1.776 -0.583 -26.656 1 53.44 148 GLU B CA 1
ATOM 2835 C C . GLU B 1 148 ? -2.391 -1.84 -27.266 1 53.44 148 GLU B C 1
ATOM 2837 O O . GLU B 1 148 ? -1.97 -2.955 -26.953 1 53.44 148 GLU B O 1
ATOM 2842 N N . PRO B 1 149 ? -3.482 -1.672 -27.922 1 45.72 149 PRO B N 1
ATOM 2843 C CA . PRO B 1 149 ? -4.039 -2.764 -28.719 1 45.72 149 PRO B CA 1
ATOM 2844 C C . PRO B 1 149 ? -2.967 -3.529 -29.5 1 45.72 149 PRO B C 1
ATOM 2846 O O . PRO B 1 149 ? -2.039 -2.922 -30.047 1 45.72 149 PRO B O 1
ATOM 2849 N N . GLY B 1 150 ? -2.727 -4.957 -29.344 1 45.31 150 GLY B N 1
ATOM 2850 C CA . GLY B 1 150 ? -1.934 -5.84 -30.188 1 45.31 150 GLY B CA 1
ATOM 2851 C C . GLY B 1 150 ? -0.819 -6.539 -29.438 1 45.31 150 GLY B C 1
ATOM 2852 O O . GLY B 1 150 ? -0.209 -7.48 -29.953 1 45.31 150 GLY B O 1
ATOM 2853 N N . ARG B 1 151 ? -0.355 -5.918 -28.422 1 45.59 151 ARG B N 1
ATOM 2854 C CA . ARG B 1 151 ? 0.907 -6.527 -28 1 45.59 151 ARG B CA 1
ATOM 2855 C C . ARG B 1 151 ? 0.669 -7.809 -27.219 1 45.59 151 ARG B C 1
ATOM 2857 O O . ARG B 1 151 ? 1.352 -8.812 -27.438 1 45.59 151 ARG B O 1
ATOM 2864 N N . THR B 1 152 ? 0.171 -7.719 -25.984 1 49.72 152 THR B N 1
ATOM 2865 C CA . THR B 1 152 ? 0.229 -8.914 -25.156 1 49.72 152 THR B CA 1
ATOM 2866 C C . THR B 1 152 ? -1.078 -9.695 -25.234 1 49.72 152 THR B C 1
ATOM 2868 O O . THR B 1 152 ? -1.258 -10.695 -24.531 1 49.72 152 THR B O 1
ATOM 2871 N N . GLY B 1 153 ? -1.889 -9.578 -26.406 1 49.28 153 GLY B N 1
ATOM 2872 C CA . GLY B 1 153 ? -3.113 -10.359 -26.5 1 49.28 153 GLY B CA 1
ATOM 2873 C C . GLY B 1 153 ? -4.125 -10.023 -25.422 1 49.28 153 GLY B C 1
ATOM 2874 O O . GLY B 1 153 ? -4.988 -10.844 -25.094 1 49.28 153 GLY B O 1
ATOM 2875 N N . SER B 1 154 ? -3.779 -9.031 -24.625 1 52.25 154 SER B N 1
ATOM 2876 C CA . SER B 1 154 ? -4.797 -8.68 -23.641 1 52.25 154 SER B CA 1
ATOM 2877 C C . SER B 1 154 ? -6.09 -8.242 -24.312 1 52.25 154 SER B C 1
ATOM 2879 O O . SER B 1 154 ? -6.066 -7.656 -25.391 1 52.25 154 SER B O 1
ATOM 2881 N N . VAL B 1 155 ? -7.293 -9.094 -24.094 1 53.47 155 VAL B N 1
ATOM 2882 C CA . VAL B 1 155 ? -8.602 -8.555 -24.453 1 53.47 155 VAL B CA 1
ATOM 2883 C C . VAL B 1 155 ? -9.227 -7.875 -23.234 1 53.47 155 VAL B C 1
ATOM 2885 O O . VAL B 1 155 ? -9.367 -8.492 -22.172 1 53.47 155 VAL B O 1
ATOM 2888 N N . PRO B 1 156 ? -9.648 -6.508 -23.422 1 59.16 156 PRO B N 1
ATOM 2889 C CA . PRO B 1 156 ? -9.875 -5.078 -23.672 1 59.16 156 PRO B CA 1
ATOM 2890 C C . PRO B 1 156 ? -8.656 -4.223 -23.328 1 59.16 156 PRO B C 1
ATOM 2892 O O . PRO B 1 156 ? -7.766 -4.668 -22.594 1 59.16 156 PRO B O 1
ATOM 2895 N N . SER B 1 157 ? -8.672 -3.162 -23.969 1 59.44 157 SER B N 1
ATOM 2896 C CA . SER B 1 157 ? -7.699 -2.098 -23.766 1 59.44 157 SER B CA 1
ATOM 2897 C C . SER B 1 157 ? -7.926 -1.389 -22.438 1 59.44 157 SER B C 1
ATOM 2899 O O . SER B 1 157 ? -9.039 -1.387 -21.906 1 59.44 157 SER B O 1
ATOM 2901 N N . THR B 1 158 ? -6.91 -1.157 -21.703 1 68.62 158 THR B N 1
ATOM 2902 C CA . THR B 1 158 ? -6.984 -0.331 -20.5 1 68.62 158 THR B CA 1
ATOM 2903 C C . THR B 1 158 ? -6.062 0.88 -20.625 1 68.62 158 THR B C 1
ATOM 2905 O O . THR B 1 158 ? -5.016 0.808 -21.266 1 68.62 158 THR B O 1
ATOM 2908 N N . ASP B 1 159 ? -6.457 1.982 -20.047 1 80.12 159 ASP B N 1
ATOM 2909 C CA . ASP B 1 159 ? -5.668 3.211 -20.031 1 80.12 159 ASP B CA 1
ATOM 2910 C C . ASP B 1 159 ? -4.59 3.16 -18.938 1 80.12 159 ASP B C 1
ATOM 2912 O O . ASP B 1 159 ? -3.691 4 -18.922 1 80.12 159 ASP B O 1
ATOM 2916 N N . GLY B 1 160 ? -4.645 2.086 -18.156 1 88.94 160 GLY B N 1
ATOM 2917 C CA . GLY B 1 160 ? -3.699 2.035 -17.047 1 88.94 160 GLY B CA 1
ATOM 2918 C C . GLY B 1 160 ? -3.91 3.137 -16.031 1 88.94 160 GLY B C 1
ATOM 2919 O O . GLY B 1 160 ? -5.027 3.635 -15.867 1 88.94 160 GLY B O 1
ATOM 2920 N N . TRP B 1 161 ? -2.916 3.393 -15.25 1 93.38 161 TRP B N 1
ATOM 2921 C CA . TRP B 1 161 ? -2.939 4.402 -14.203 1 93.38 161 TRP B CA 1
ATOM 2922 C C . TRP B 1 161 ? -1.938 5.516 -14.492 1 93.38 161 TRP B C 1
ATOM 2924 O O . TRP B 1 161 ? -0.786 5.453 -14.055 1 93.38 161 TRP B O 1
ATOM 2934 N N . PRO B 1 162 ? -2.379 6.547 -15.172 1 92.56 162 PRO B N 1
ATOM 2935 C CA . PRO B 1 162 ? -1.45 7.582 -15.625 1 92.56 162 PRO B CA 1
ATOM 2936 C C . PRO B 1 162 ? -0.777 8.32 -14.469 1 92.56 162 PRO B C 1
ATOM 2938 O O . PRO B 1 162 ? 0.28 8.93 -14.648 1 92.56 162 PRO B O 1
ATOM 2941 N N . ASN B 1 163 ? -1.361 8.297 -13.242 1 95.25 163 ASN B N 1
ATOM 2942 C CA . ASN B 1 163 ? -0.816 9.039 -12.109 1 95.25 163 ASN B CA 1
ATOM 2943 C C . ASN B 1 163 ? -0.099 8.117 -11.125 1 95.25 163 ASN B C 1
ATOM 2945 O O . ASN B 1 163 ? 0.188 8.516 -10 1 95.25 163 ASN B O 1
ATOM 2949 N N . LEU B 1 164 ? 0.146 6.844 -11.609 1 96.19 164 LEU B N 1
ATOM 2950 C CA . LEU B 1 164 ? 0.907 5.926 -10.766 1 96.19 164 LEU B CA 1
ATOM 2951 C C . LEU B 1 164 ? 2.305 6.473 -10.492 1 96.19 164 LEU B C 1
ATOM 2953 O O . LEU B 1 164 ? 3.027 6.836 -11.422 1 96.19 164 LEU B O 1
ATOM 2957 N N . ARG B 1 165 ? 2.643 6.578 -9.227 1 96.44 165 ARG B N 1
ATOM 2958 C CA . ARG B 1 165 ? 3.977 7.02 -8.836 1 96.44 165 ARG B CA 1
ATOM 2959 C C . ARG B 1 165 ? 4.945 5.844 -8.773 1 96.44 165 ARG B C 1
ATOM 2961 O O . ARG B 1 165 ? 6.047 5.91 -9.32 1 96.44 165 ARG B O 1
ATOM 2968 N N . SER B 1 166 ? 4.508 4.824 -8.086 1 96.69 166 SER B N 1
ATOM 2969 C CA . SER B 1 166 ? 5.387 3.676 -7.914 1 96.69 166 SER B CA 1
ATOM 2970 C C . SER B 1 166 ? 4.594 2.412 -7.602 1 96.69 166 SER B C 1
ATOM 2972 O O . SER B 1 166 ? 3.529 2.479 -6.984 1 96.69 166 SER B O 1
ATOM 2974 N N . LEU B 1 167 ? 5.039 1.302 -8.086 1 98.19 167 LEU B N 1
ATOM 2975 C CA . LEU B 1 167 ? 4.672 -0.027 -7.609 1 98.19 167 LEU B CA 1
ATOM 2976 C C . LEU B 1 167 ? 5.848 -0.692 -6.902 1 98.19 167 LEU B C 1
ATOM 2978 O O . LEU B 1 167 ? 6.953 -0.747 -7.441 1 98.19 167 LEU B O 1
ATOM 2982 N N . TRP B 1 168 ? 5.629 -1.101 -5.641 1 98.69 168 TRP B N 1
ATOM 2983 C CA . TRP B 1 168 ? 6.672 -1.702 -4.812 1 98.69 168 TRP B CA 1
ATOM 2984 C C . TRP B 1 168 ? 6.422 -3.195 -4.629 1 98.69 168 TRP B C 1
ATOM 2986 O O . TRP B 1 168 ? 5.281 -3.654 -4.699 1 98.69 168 TRP B O 1
ATOM 2996 N N . LEU B 1 169 ? 7.418 -3.945 -4.469 1 98.44 169 LEU B N 1
ATOM 2997 C CA . LEU B 1 169 ? 7.383 -5.316 -3.969 1 98.44 169 LEU B CA 1
ATOM 2998 C C . LEU B 1 169 ? 8.672 -5.656 -3.223 1 98.44 169 LEU B C 1
ATOM 3000 O O . LEU B 1 169 ? 9.688 -4.984 -3.395 1 98.44 169 LEU B O 1
ATOM 3004 N N . VAL B 1 170 ? 8.609 -6.648 -2.369 1 97.56 170 VAL B N 1
ATOM 3005 C CA . VAL B 1 170 ? 9.789 -7.176 -1.688 1 97.56 170 VAL B CA 1
ATOM 3006 C C . VAL B 1 170 ? 10.062 -8.602 -2.156 1 97.56 170 VAL B C 1
ATOM 3008 O O . VAL B 1 170 ? 9.164 -9.453 -2.143 1 97.56 170 VAL B O 1
ATOM 3011 N N . ALA B 1 171 ? 11.258 -8.844 -2.627 1 96.44 171 ALA B N 1
ATOM 3012 C CA . ALA B 1 171 ? 11.703 -10.164 -3.047 1 96.44 171 ALA B CA 1
ATOM 3013 C C . ALA B 1 171 ? 12.664 -10.773 -2.025 1 96.44 171 ALA B C 1
ATOM 3015 O O . ALA B 1 171 ? 13.602 -10.102 -1.572 1 96.44 171 ALA B O 1
ATOM 3016 N N . SER B 1 172 ? 12.5 -12.023 -1.724 1 91.94 172 SER B N 1
ATOM 3017 C CA . SER B 1 172 ? 13.281 -12.664 -0.672 1 91.94 172 SER B CA 1
ATOM 3018 C C . SER B 1 172 ? 14.617 -13.164 -1.202 1 91.94 172 SER B C 1
ATOM 3020 O O . SER B 1 172 ? 15.547 -13.406 -0.429 1 91.94 172 SER B O 1
ATOM 3022 N N . THR B 1 173 ? 14.703 -13.383 -2.521 1 92.75 173 THR B N 1
ATOM 3023 C CA . THR B 1 173 ? 15.945 -13.883 -3.119 1 92.75 173 THR B CA 1
ATOM 3024 C C . THR B 1 173 ? 16.359 -13.008 -4.301 1 92.75 173 THR B C 1
ATOM 3026 O O . THR B 1 173 ? 15.523 -12.344 -4.91 1 92.75 173 THR B O 1
ATOM 3029 N N . GLU B 1 174 ? 17.594 -13.078 -4.578 1 93.81 174 GLU B N 1
ATOM 3030 C CA . GLU B 1 174 ? 18.125 -12.336 -5.723 1 93.81 174 GLU B CA 1
ATOM 3031 C C . GLU B 1 174 ? 17.516 -12.828 -7.031 1 93.81 174 GLU B C 1
ATOM 3033 O O . GLU B 1 174 ? 17.25 -12.039 -7.934 1 93.81 174 GLU B O 1
ATOM 3038 N N . SER B 1 175 ? 17.375 -14.109 -7.09 1 93.44 175 SER B N 1
ATOM 3039 C CA . SER B 1 175 ? 16.797 -14.688 -8.297 1 93.44 175 SER B CA 1
ATOM 3040 C C . SER B 1 175 ? 15.375 -14.195 -8.523 1 93.44 175 SER B C 1
ATOM 3042 O O . SER B 1 175 ? 15.008 -13.828 -9.641 1 93.44 175 SER B O 1
ATOM 3044 N N . ALA B 1 176 ? 14.586 -14.211 -7.488 1 94.31 176 ALA B N 1
ATOM 3045 C CA . ALA B 1 176 ? 13.227 -13.68 -7.586 1 94.31 176 ALA B CA 1
ATOM 3046 C C . ALA B 1 176 ? 13.242 -12.203 -7.98 1 94.31 176 ALA B C 1
ATOM 3048 O O . ALA B 1 176 ? 12.469 -11.781 -8.852 1 94.31 176 ALA B O 1
ATOM 3049 N N . ALA B 1 177 ? 14.125 -11.477 -7.371 1 96.81 177 ALA B N 1
ATOM 3050 C CA . ALA B 1 177 ? 14.234 -10.055 -7.672 1 96.81 177 ALA B CA 1
ATOM 3051 C C . ALA B 1 177 ? 14.539 -9.828 -9.148 1 96.81 177 ALA B C 1
ATOM 3053 O O . ALA B 1 177 ? 13.945 -8.953 -9.781 1 96.81 177 ALA B O 1
ATOM 3054 N N . ARG B 1 178 ? 15.422 -10.57 -9.648 1 96.44 178 ARG B N 1
ATOM 3055 C CA . ARG B 1 178 ? 15.781 -10.438 -11.055 1 96.44 178 ARG B CA 1
ATOM 3056 C C . ARG B 1 178 ? 14.586 -10.719 -11.961 1 96.44 178 ARG B C 1
ATOM 3058 O O . ARG B 1 178 ? 14.375 -10.016 -12.953 1 96.44 178 ARG B O 1
ATOM 3065 N N . MET B 1 179 ? 13.852 -11.672 -11.641 1 96 179 MET B N 1
ATOM 3066 C CA . MET B 1 179 ? 12.656 -11.992 -12.422 1 96 179 MET B CA 1
ATOM 3067 C C . MET B 1 179 ? 11.672 -10.836 -12.414 1 96 179 MET B C 1
ATOM 3069 O O . MET B 1 179 ? 11.172 -10.43 -13.461 1 96 179 MET B O 1
ATOM 3073 N N . TYR B 1 180 ? 11.398 -10.312 -11.242 1 97.81 180 TYR B N 1
ATOM 3074 C CA . TYR B 1 180 ? 10.453 -9.203 -11.109 1 97.81 180 TYR B CA 1
ATOM 3075 C C . TYR B 1 180 ? 10.961 -7.973 -11.859 1 97.81 180 TYR B C 1
ATOM 3077 O O . TYR B 1 180 ? 10.195 -7.309 -12.562 1 97.81 180 TYR B O 1
ATOM 3085 N N . MET B 1 181 ? 12.227 -7.711 -11.68 1 97.75 181 MET B N 1
ATOM 3086 C CA . MET B 1 181 ? 12.805 -6.535 -12.32 1 97.75 181 MET B CA 1
ATOM 3087 C C . MET B 1 181 ? 12.727 -6.648 -13.836 1 97.75 181 MET B C 1
ATOM 3089 O O . MET B 1 181 ? 12.406 -5.68 -14.523 1 97.75 181 MET B O 1
ATOM 3093 N N . GLY B 1 182 ? 13 -7.809 -14.328 1 96.38 182 GLY B N 1
ATOM 3094 C CA . GLY B 1 182 ? 12.891 -8.031 -15.758 1 96.38 182 GLY B CA 1
ATOM 3095 C C . GLY B 1 182 ? 11.469 -7.945 -16.266 1 96.38 182 GLY B C 1
ATOM 3096 O O . GLY B 1 182 ? 11.195 -7.23 -17.234 1 96.38 182 GLY B O 1
ATOM 3097 N N . ALA B 1 183 ? 10.531 -8.594 -15.664 1 95.88 183 ALA B N 1
ATOM 3098 C CA . ALA B 1 183 ? 9.156 -8.727 -16.141 1 95.88 183 ALA B CA 1
ATOM 3099 C C . ALA B 1 183 ? 8.398 -7.414 -15.961 1 95.88 183 ALA B C 1
ATOM 3101 O O . ALA B 1 183 ? 7.504 -7.098 -16.75 1 95.88 183 ALA B O 1
ATOM 3102 N N . LEU B 1 184 ? 8.773 -6.574 -14.969 1 96.06 184 LEU B N 1
ATOM 3103 C CA . LEU B 1 184 ? 8.047 -5.352 -14.648 1 96.06 184 LEU B CA 1
ATOM 3104 C C . LEU B 1 184 ? 8.82 -4.121 -15.117 1 96.06 184 LEU B C 1
ATOM 3106 O O . LEU B 1 184 ? 8.344 -2.992 -14.977 1 96.06 184 LEU B O 1
ATOM 3110 N N . ASP B 1 185 ? 10.023 -4.352 -15.711 1 94.38 185 ASP B N 1
ATOM 3111 C CA . ASP B 1 185 ? 10.914 -3.23 -16 1 94.38 185 ASP B CA 1
ATOM 3112 C C . ASP B 1 185 ? 11.141 -2.367 -14.766 1 94.38 185 ASP B C 1
ATOM 3114 O O . ASP B 1 185 ? 10.945 -1.149 -14.812 1 94.38 185 ASP B O 1
ATOM 3118 N N . ALA B 1 186 ? 11.492 -3.072 -13.68 1 96.94 186 ALA B N 1
ATOM 3119 C CA . ALA B 1 186 ? 11.656 -2.459 -12.367 1 96.94 186 ALA B CA 1
ATOM 3120 C C . ALA B 1 186 ? 13.133 -2.416 -11.961 1 96.94 186 ALA B C 1
ATOM 3122 O O . ALA B 1 186 ? 14 -2.889 -12.703 1 96.94 186 ALA B O 1
ATOM 3123 N N . GLU B 1 187 ? 13.406 -1.736 -10.852 1 96.44 187 GLU B N 1
ATOM 3124 C CA . GLU B 1 187 ? 14.773 -1.603 -10.336 1 96.44 187 GLU B CA 1
ATOM 3125 C C . GLU B 1 187 ? 14.812 -1.818 -8.828 1 96.44 187 GLU B C 1
ATOM 3127 O O . GLU B 1 187 ? 13.789 -1.71 -8.148 1 96.44 187 GLU B O 1
ATOM 3132 N N . GLU B 1 188 ? 15.984 -2.158 -8.383 1 95.44 188 GLU B N 1
ATOM 3133 C CA . GLU B 1 188 ? 16.172 -2.236 -6.941 1 95.44 188 GLU B CA 1
ATOM 3134 C C . GLU B 1 188 ? 16.109 -0.854 -6.301 1 95.44 188 GLU B C 1
ATOM 3136 O O . GLU B 1 188 ? 16.781 0.078 -6.762 1 95.44 188 GLU B O 1
ATOM 3141 N N . ALA B 1 189 ? 15.328 -0.743 -5.262 1 95.88 189 ALA B N 1
ATOM 3142 C CA . ALA B 1 189 ? 15.156 0.563 -4.633 1 95.88 189 ALA B CA 1
ATOM 3143 C C . ALA B 1 189 ? 15.82 0.604 -3.26 1 95.88 189 ALA B C 1
ATOM 3145 O O . ALA B 1 189 ? 16.156 1.679 -2.756 1 95.88 189 ALA B O 1
ATOM 3146 N N . ALA B 1 190 ? 15.969 -0.536 -2.623 1 95.12 190 ALA B N 1
ATOM 3147 C CA . ALA B 1 190 ? 16.547 -0.603 -1.281 1 95.12 190 ALA B CA 1
ATOM 3148 C C . ALA B 1 190 ? 16.797 -2.049 -0.862 1 95.12 190 ALA B C 1
ATOM 3150 O O . ALA B 1 190 ? 16.25 -2.979 -1.462 1 95.12 190 ALA B O 1
ATOM 3151 N N . ARG B 1 191 ? 17.703 -2.158 0.111 1 93.62 191 ARG B N 1
ATOM 3152 C CA . ARG B 1 191 ? 17.719 -3.389 0.895 1 93.62 191 ARG B CA 1
ATOM 3153 C C . ARG B 1 191 ? 16.812 -3.285 2.107 1 93.62 191 ARG B C 1
ATOM 3155 O O . ARG B 1 191 ? 16.938 -2.369 2.922 1 93.62 191 ARG B O 1
ATOM 3162 N N . TYR B 1 192 ? 15.898 -4.199 2.113 1 95.19 192 TYR B N 1
ATOM 3163 C CA . TYR B 1 192 ? 14.867 -4.188 3.146 1 95.19 192 TYR B CA 1
ATOM 3164 C C . TYR B 1 192 ? 15.297 -5 4.359 1 95.19 192 TYR B C 1
ATOM 3166 O O . TYR B 1 192 ? 15.562 -6.199 4.25 1 95.19 192 TYR B O 1
ATOM 3174 N N . ARG B 1 193 ? 15.383 -4.375 5.566 1 91.81 193 ARG B N 1
ATOM 3175 C CA . ARG B 1 193 ? 15.805 -4.93 6.848 1 91.81 193 ARG B CA 1
ATOM 3176 C C . ARG B 1 193 ? 17.172 -5.582 6.742 1 91.81 193 ARG B C 1
ATOM 3178 O O . ARG B 1 193 ? 17.359 -6.734 7.141 1 91.81 193 ARG B O 1
ATOM 3185 N N . PRO B 1 194 ? 18.094 -4.812 6.289 1 88.69 194 PRO B N 1
ATOM 3186 C CA . PRO B 1 194 ? 19.453 -5.352 6.238 1 88.69 194 PRO B CA 1
ATOM 3187 C C . PRO B 1 194 ? 20.047 -5.586 7.625 1 88.69 194 PRO B C 1
ATOM 3189 O O . PRO B 1 194 ? 19.688 -4.891 8.578 1 88.69 194 PRO B O 1
ATOM 3192 N N . GLN B 1 195 ? 20.844 -6.574 7.715 1 86.25 195 GLN B N 1
ATOM 3193 C CA . GLN B 1 195 ? 21.578 -6.809 8.961 1 86.25 195 GLN B CA 1
ATOM 3194 C C . GLN B 1 195 ? 22.766 -5.863 9.086 1 86.25 195 GLN B C 1
ATOM 3196 O O . GLN B 1 195 ? 23.578 -5.758 8.164 1 86.25 195 GLN B O 1
ATOM 3201 N N . PRO B 1 196 ? 22.75 -5.258 10.219 1 81.88 196 PRO B N 1
ATOM 3202 C CA . PRO B 1 196 ? 23.875 -4.34 10.391 1 81.88 196 PRO B CA 1
ATOM 3203 C C . PRO B 1 196 ? 25.234 -5.027 10.195 1 81.88 196 PRO B C 1
ATOM 3205 O O . PRO B 1 196 ? 25.453 -6.117 10.727 1 81.88 196 PRO B O 1
ATOM 3208 N N . GLY B 1 197 ? 26.094 -4.402 9.391 1 79.75 197 GLY B N 1
ATOM 3209 C CA . GLY B 1 197 ? 27.453 -4.891 9.219 1 79.75 197 GLY B CA 1
ATOM 3210 C C . GLY B 1 197 ? 27.547 -6.02 8.211 1 79.75 197 GLY B C 1
ATOM 3211 O O . GLY B 1 197 ? 28.641 -6.555 7.973 1 79.75 197 GLY B O 1
ATOM 3212 N N . VAL B 1 198 ? 26.469 -6.469 7.695 1 86.31 198 VAL B N 1
ATOM 3213 C CA . VAL B 1 198 ? 26.469 -7.562 6.73 1 86.31 198 VAL B CA 1
ATOM 3214 C C . VAL B 1 198 ? 26.016 -7.047 5.363 1 86.31 198 VAL B C 1
ATOM 3216 O O . VAL B 1 198 ? 24.812 -6.957 5.09 1 86.31 198 VAL B O 1
ATOM 3219 N N . PRO B 1 199 ? 26.953 -6.82 4.52 1 79.69 199 PRO B N 1
ATOM 3220 C CA . PRO B 1 199 ? 26.594 -6.297 3.201 1 79.69 199 PRO B CA 1
ATOM 3221 C C . PRO B 1 199 ? 25.703 -7.246 2.416 1 79.69 199 PRO B C 1
ATOM 3223 O O . PRO B 1 199 ? 25.875 -8.469 2.473 1 79.69 199 PRO B O 1
ATOM 3226 N N . GLY B 1 200 ? 24.844 -6.68 1.781 1 81.38 200 GLY B N 1
ATOM 3227 C CA . GLY B 1 200 ? 23.969 -7.473 0.924 1 81.38 200 GLY B CA 1
ATOM 3228 C C . GLY B 1 200 ? 22.875 -8.195 1.687 1 81.38 200 GLY B C 1
ATOM 3229 O O . GLY B 1 200 ? 22.078 -8.914 1.093 1 81.38 200 GLY B O 1
ATOM 3230 N N . SER B 1 201 ? 22.953 -8.039 3.006 1 88.19 201 SER B N 1
ATOM 3231 C CA . SER B 1 201 ? 21.906 -8.688 3.803 1 88.19 201 SER B CA 1
ATOM 3232 C C . SER B 1 201 ? 20.562 -8.008 3.621 1 88.19 201 SER B C 1
ATOM 3234 O O . SER B 1 201 ? 20.484 -6.922 3.037 1 88.19 201 SER B O 1
ATOM 3236 N N . GLY B 1 202 ? 19.5 -8.773 4.012 1 91.31 202 GLY B N 1
ATOM 3237 C CA . GLY B 1 202 ? 18.141 -8.25 3.871 1 91.31 202 GLY B CA 1
ATOM 3238 C C . GLY B 1 202 ? 17.484 -8.656 2.568 1 91.31 202 GLY B C 1
ATOM 3239 O O . GLY B 1 202 ? 18.125 -9.203 1.68 1 91.31 202 GLY B O 1
ATOM 3240 N N . MET B 1 203 ? 16.266 -8.352 2.465 1 95.31 203 MET B N 1
ATOM 3241 C CA . MET B 1 203 ? 15.516 -8.617 1.244 1 95.31 203 MET B CA 1
ATOM 3242 C C . MET B 1 203 ? 15.586 -7.434 0.286 1 95.31 203 MET B C 1
ATOM 3244 O O . MET B 1 203 ? 16.188 -6.406 0.607 1 95.31 203 MET B O 1
ATOM 3248 N N . LEU B 1 204 ? 15.109 -7.664 -0.944 1 96.5 204 LEU B N 1
ATOM 3249 C CA . LEU B 1 204 ? 15.227 -6.617 -1.953 1 96.5 204 LEU B CA 1
ATOM 3250 C C . LEU B 1 204 ? 13.891 -5.91 -2.158 1 96.5 204 LEU B C 1
ATOM 3252 O O . LEU B 1 204 ? 12.898 -6.539 -2.533 1 96.5 204 LEU B O 1
ATOM 3256 N N . LEU B 1 205 ? 13.891 -4.641 -1.787 1 97.81 205 LEU B N 1
ATOM 3257 C CA . LEU B 1 205 ? 12.773 -3.803 -2.217 1 97.81 205 LEU B CA 1
ATOM 3258 C C . LEU B 1 205 ? 12.93 -3.4 -3.68 1 97.81 205 LEU B C 1
ATOM 3260 O O . LEU B 1 205 ? 13.906 -2.734 -4.043 1 97.81 205 LEU B O 1
ATOM 3264 N N . VAL B 1 206 ? 11.969 -3.838 -4.484 1 97.94 206 VAL B N 1
ATOM 3265 C CA . VAL B 1 206 ? 11.961 -3.584 -5.922 1 97.94 206 VAL B CA 1
ATOM 3266 C C . VAL B 1 206 ? 10.867 -2.568 -6.262 1 97.94 206 VAL B C 1
ATOM 3268 O O . VAL B 1 206 ? 9.758 -2.635 -5.723 1 97.94 206 VAL B O 1
ATOM 3271 N N . GLU B 1 207 ? 11.211 -1.645 -7.172 1 97.75 207 GLU B N 1
ATOM 3272 C CA . GLU B 1 207 ? 10.273 -0.586 -7.543 1 97.75 207 GLU B CA 1
ATOM 3273 C C . GLU B 1 207 ? 10.109 -0.508 -9.062 1 97.75 207 GLU B C 1
ATOM 3275 O O . GLU B 1 207 ? 11.094 -0.443 -9.797 1 97.75 207 GLU B O 1
ATOM 3280 N N . MET B 1 208 ? 8.867 -0.575 -9.492 1 96.88 208 MET B N 1
ATOM 3281 C CA . MET B 1 208 ? 8.492 -0.147 -10.836 1 96.88 208 MET B CA 1
ATOM 3282 C C . MET B 1 208 ? 8.039 1.308 -10.844 1 96.88 208 MET B C 1
ATOM 3284 O O . MET B 1 208 ? 6.953 1.622 -10.352 1 96.88 208 MET B O 1
ATOM 3288 N N . PRO B 1 209 ? 8.859 2.182 -11.43 1 94.19 209 PRO B N 1
ATOM 3289 C CA . PRO B 1 209 ? 8.398 3.572 -11.492 1 94.19 209 PRO B CA 1
ATOM 3290 C C . PRO B 1 209 ? 7.188 3.754 -12.398 1 94.19 209 PRO B C 1
ATOM 3292 O O . PRO B 1 209 ? 7.102 3.129 -13.461 1 94.19 209 PRO B O 1
ATOM 3295 N N . GLY B 1 210 ? 6.25 4.562 -11.828 1 93 210 GLY B N 1
ATOM 3296 C CA . GLY B 1 210 ? 5.098 4.906 -12.648 1 93 210 GLY B CA 1
ATOM 3297 C C . GLY B 1 210 ? 5.309 6.16 -13.469 1 93 210 GLY B C 1
ATOM 3298 O O . GLY B 1 210 ? 6.355 6.809 -13.367 1 93 210 GLY B O 1
ATOM 3299 N N . PRO B 1 211 ? 4.355 6.453 -14.344 1 89.31 211 PRO B N 1
ATOM 3300 C CA . PRO B 1 211 ? 4.457 7.641 -15.203 1 89.31 211 PRO B CA 1
ATOM 3301 C C . PRO B 1 211 ? 4.543 8.938 -14.398 1 89.31 211 PRO B C 1
ATOM 3303 O O . PRO B 1 211 ? 5.047 9.945 -14.906 1 89.31 211 PRO B O 1
ATOM 3306 N N . ALA B 1 212 ? 4.109 8.969 -13.141 1 90.31 212 ALA B N 1
ATOM 3307 C CA . ALA B 1 212 ? 4.07 10.188 -12.344 1 90.31 212 ALA B CA 1
ATOM 3308 C C . ALA B 1 212 ? 5.117 10.148 -11.234 1 90.31 212 ALA B C 1
ATOM 3310 O O . ALA B 1 212 ? 4.992 10.852 -10.227 1 90.31 212 ALA B O 1
ATOM 3311 N N . ASN B 1 213 ? 6.051 9.312 -11.398 1 88.12 213 ASN B N 1
ATOM 3312 C CA . ASN B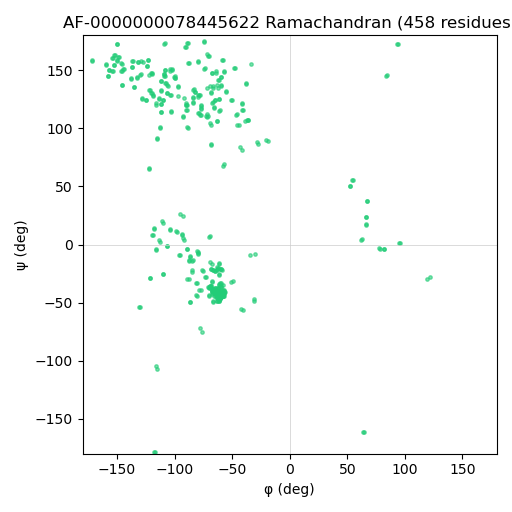 1 213 ? 7.098 9.227 -10.391 1 88.12 213 ASN B CA 1
ATOM 3313 C C . ASN B 1 213 ? 7.965 10.484 -10.367 1 88.12 213 ASN B C 1
ATOM 3315 O O . ASN B 1 213 ? 8.742 10.727 -11.297 1 88.12 213 ASN B O 1
ATOM 3319 N N . SER B 1 214 ? 7.82 11.375 -9.445 1 74.25 214 SER B N 1
ATOM 3320 C CA . SER B 1 214 ? 8.531 12.648 -9.383 1 74.25 214 SER B CA 1
ATOM 3321 C C . SER B 1 214 ? 9.859 12.508 -8.648 1 74.25 214 SER B C 1
ATOM 3323 O O . SER B 1 214 ? 10.781 13.289 -8.859 1 74.25 214 SER B O 1
ATOM 3325 N N . ILE B 1 215 ? 9.914 11.594 -7.738 1 65 215 ILE B N 1
ATOM 3326 C CA . ILE B 1 215 ? 11.141 11.445 -6.957 1 65 215 ILE B CA 1
ATOM 3327 C C . ILE B 1 215 ? 12.305 11.125 -7.891 1 65 215 ILE B C 1
ATOM 3329 O O . ILE B 1 215 ? 13.406 11.648 -7.715 1 65 215 ILE B O 1
ATOM 3333 N N . ARG B 1 216 ? 12 10.391 -8.844 1 59.66 216 ARG B N 1
ATOM 3334 C CA . ARG B 1 216 ? 13.016 10.109 -9.859 1 59.66 216 ARG B CA 1
ATOM 3335 C C . ARG B 1 216 ? 13.367 11.367 -10.648 1 59.66 216 ARG B C 1
ATOM 3337 O O . ARG B 1 216 ? 14.539 11.617 -10.938 1 59.66 216 ARG B O 1
ATOM 3344 N N . ASN B 1 217 ? 12.305 12.125 -10.711 1 55 217 ASN B N 1
ATOM 3345 C CA . ASN B 1 217 ? 12.492 13.328 -11.516 1 55 217 ASN B CA 1
ATOM 3346 C C . ASN B 1 217 ? 13.188 14.43 -10.711 1 55 217 ASN B C 1
ATOM 3348 O O . ASN B 1 217 ? 13.961 15.211 -11.266 1 55 217 ASN B O 1
ATOM 3352 N N . HIS B 1 218 ? 12.914 14.453 -9.43 1 53.69 218 HIS B N 1
ATOM 3353 C CA . HIS B 1 218 ? 13.539 15.453 -8.578 1 53.69 218 HIS B CA 1
ATOM 3354 C C . HIS B 1 218 ? 15.031 15.172 -8.398 1 53.69 218 HIS B C 1
ATOM 3356 O O . HIS B 1 218 ? 15.852 16.094 -8.453 1 53.69 218 HIS B O 1
ATOM 3362 N N . ALA B 1 219 ? 15.367 13.984 -8.188 1 50.22 219 ALA B N 1
ATOM 3363 C CA . ALA B 1 219 ? 16.766 13.602 -8.102 1 50.22 219 ALA B CA 1
ATOM 3364 C C . ALA B 1 219 ? 17.516 13.977 -9.383 1 50.22 219 ALA B C 1
ATOM 3366 O O . ALA B 1 219 ? 18.641 14.508 -9.328 1 50.22 219 ALA B O 1
ATOM 3367 N N . LYS B 1 220 ? 16.828 13.758 -10.469 1 49.06 220 LYS B N 1
ATOM 3368 C CA . LYS B 1 220 ? 17.469 14.125 -11.734 1 49.06 220 LYS B CA 1
ATOM 3369 C C . LYS B 1 220 ? 17.641 15.641 -11.844 1 49.06 220 LYS B C 1
ATOM 3371 O O . LYS B 1 220 ? 18.672 16.125 -12.305 1 49.06 220 LYS B O 1
ATOM 3376 N N . ARG B 1 221 ? 16.578 16.234 -11.336 1 46.84 221 ARG B N 1
ATOM 3377 C CA . ARG B 1 221 ? 16.625 17.703 -11.406 1 46.84 221 ARG B CA 1
ATOM 3378 C C . ARG B 1 221 ? 17.719 18.266 -10.492 1 46.84 221 ARG B C 1
ATOM 3380 O O . ARG B 1 221 ? 18.406 19.219 -10.852 1 46.84 221 ARG B O 1
ATOM 3387 N N . ASN B 1 222 ? 17.781 17.656 -9.383 1 48.28 222 ASN B N 1
ATOM 3388 C CA . ASN B 1 222 ? 18.828 18.109 -8.469 1 48.28 222 ASN B CA 1
ATOM 3389 C C . ASN B 1 222 ? 20.219 17.797 -9.023 1 48.28 222 ASN B C 1
ATOM 3391 O O . ASN B 1 222 ? 21.125 18.609 -8.891 1 48.28 222 ASN B O 1
ATOM 3395 N N . GLU B 1 223 ? 20.344 16.656 -9.57 1 47.28 223 GLU B N 1
ATOM 3396 C CA . GLU B 1 223 ? 21.609 16.312 -10.219 1 47.28 223 GLU B CA 1
ATOM 3397 C C . GLU B 1 223 ? 21.922 17.266 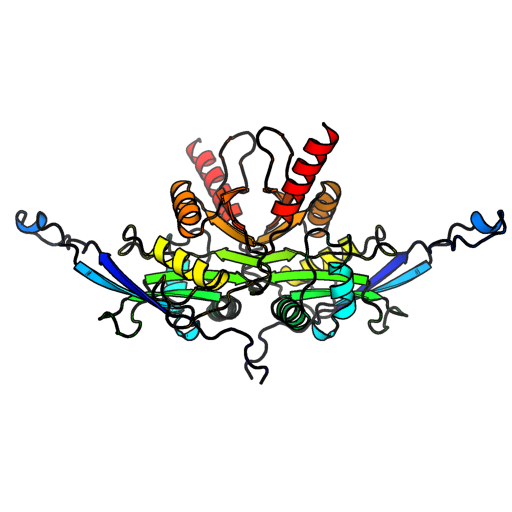-11.375 1 47.28 223 GLU B C 1
ATOM 3399 O O . GLU B 1 223 ? 23.062 17.703 -11.531 1 47.28 223 GLU B O 1
ATOM 3404 N N . GLU B 1 224 ? 20.906 17.453 -12.125 1 46.31 224 GLU B N 1
ATOM 3405 C CA . GLU B 1 224 ? 21.062 18.344 -13.266 1 46.31 224 GLU B CA 1
ATOM 3406 C C . GLU B 1 224 ? 21.344 19.781 -12.812 1 46.31 224 GLU B C 1
ATOM 3408 O O . GLU B 1 224 ? 22.172 20.469 -13.406 1 46.31 224 GLU B O 1
ATOM 3413 N N . ALA B 1 225 ? 20.766 20.219 -11.805 1 44 225 ALA B N 1
ATOM 3414 C CA . ALA B 1 225 ? 21 21.547 -11.234 1 44 225 ALA B CA 1
ATOM 3415 C C . ALA B 1 225 ? 22.406 21.656 -10.641 1 44 225 ALA B C 1
ATOM 3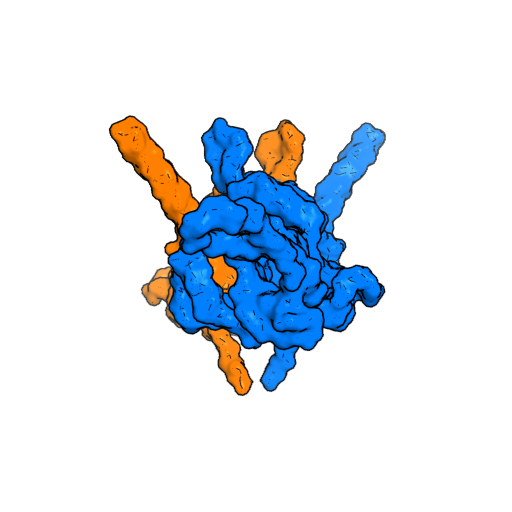417 O O . ALA B 1 225 ? 23.078 22.672 -10.828 1 44 225 ALA B O 1
ATOM 3418 N N . LYS B 1 226 ? 22.844 20.719 -9.977 1 45.81 226 LYS B N 1
ATOM 3419 C CA . LYS B 1 226 ? 24.219 20.703 -9.484 1 45.81 226 LYS B CA 1
ATOM 3420 C C . LYS B 1 226 ? 25.203 20.734 -10.641 1 45.81 226 LYS B C 1
ATOM 3422 O O . LYS B 1 226 ? 26.219 21.438 -10.586 1 45.81 226 LYS B O 1
ATOM 3427 N N . ALA B 1 227 ? 24.922 19.875 -11.57 1 48.53 227 ALA B N 1
ATOM 3428 C CA . ALA B 1 227 ? 25.797 19.844 -12.742 1 48.53 227 ALA B CA 1
ATOM 3429 C C . ALA B 1 227 ? 25.844 21.203 -13.422 1 48.53 227 ALA B C 1
ATOM 3431 O O . ALA B 1 227 ? 26.906 21.656 -13.859 1 48.53 227 ALA B O 1
ATOM 3432 N N . ALA B 1 228 ? 24.844 21.828 -13.398 1 43.78 228 ALA B N 1
ATOM 3433 C CA . ALA B 1 228 ? 24.75 23.156 -14.008 1 43.78 228 ALA B CA 1
ATOM 3434 C C . ALA B 1 228 ? 25.406 24.219 -13.117 1 43.78 228 ALA B C 1
ATOM 3436 O O . ALA B 1 228 ? 26.016 25.172 -13.617 1 43.78 228 ALA B O 1
ATOM 3437 N N . ALA B 1 229 ? 25.219 24.078 -11.93 1 49.47 229 ALA B N 1
ATOM 3438 C CA . ALA B 1 229 ? 25.859 25.031 -11.023 1 49.47 229 ALA B CA 1
ATOM 3439 C C . ALA B 1 229 ? 27.375 24.828 -11 1 49.47 229 ALA B C 1
ATOM 3441 O O . ALA B 1 229 ? 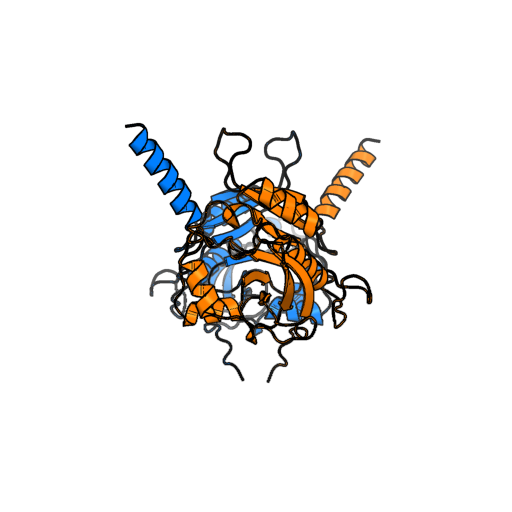28.125 25.75 -10.656 1 49.47 229 ALA B O 1
ATOM 3442 N N . GLY B 1 230 ? 27.734 23.562 -11.078 1 44.22 230 GLY B N 1
ATOM 3443 C CA . GLY B 1 230 ? 29.156 23.297 -11.148 1 44.22 230 GLY B CA 1
ATOM 3444 C C . GLY B 1 230 ? 29.781 23.734 -12.461 1 44.22 230 GLY B C 1
ATOM 3445 O O . GLY B 1 230 ? 30.984 23.578 -12.664 1 44.22 230 GLY B O 1
ATOM 3446 N N . THR B 1 231 ? 28.969 23.984 -13.422 1 38.03 231 THR B N 1
ATOM 3447 C CA . THR B 1 231 ? 29.578 24.594 -14.594 1 38.03 231 THR B CA 1
ATOM 3448 C C . THR B 1 231 ? 29.578 26.109 -14.469 1 38.03 231 THR B C 1
ATOM 3450 O O . THR B 1 231 ? 28.625 26.703 -13.945 1 38.03 231 THR B O 1
#

=== Feature glossary ===
The record interleaves many kinds of information about one protein. Here is each kind framed as the question it answers.

Q: What known structures does this most resemble?
A: Structural nearest neighbors (via Foldseek easy-search vs the PDB). Reported per hit: target PDB id, E-value, and alignment TM-score. A TM-score above ~0.5 is the conventional threshold for 'same fold'.

Q: Where is each backbone atom in 3D?
A: The mmCIF table is the protein's shape written out atom by atom. For each backbone N, Cα, C, and carbonyl O, it records an (x, y, z) coordinate triple in Å plus the residue type, chain letter, and residue number.

Q: What are the backbone torsion angles?
A: The φ/ψ torsion pair specifies the backbone conformation at each residue. φ rotates about the N–Cα bond, ψ about the Cα–C bond. Steric clashes forbid most of the (φ, ψ) plane — the allowed regions (α-helix basin, β-sheet basin, left-handed helix) are the Ramachandran-allowed regions.

Q: Which residues are buried vs exposed?
A: Solvent-accessible surface area (SASA) is the area in Å² traced out by the centre of a 1.4 Å probe sphere (a water molecule) rolled over the protein's van der Waals surface (Shrake–Rupley / Lee–Richards construction). Buried residues have near-zero SASA; fully exposed residues can exceed 200 Å². The total SASA scales roughly with the number of surface residues.

Q: How confident is the AlphaFold model at each residue?
A: pLDDT is the predicted lDDT-Cα score: AlphaFold's confidence that the local environment of each residue (all inter-atomic distances within 15 Å) is correctly placed. It is a per-residue number between 0 and 100, with higher meaning more reliable.

Q: What does the local fold look like, residue by residue?
A: 3Di is Foldseek's structural alphabet. Each residue is assigned one of twenty discrete states based on how its Cα sits relative to its spatial (not sequential) neighbors. Aligning 3Di strings finds structural homologs roughly as well as full 3D superposition, but orders of magnitude faster.

Q: How big and how compact is the whole molecule?
A: Radius of gyration (Rg) is the root-mean-square distance of Cα atoms from their centroid — a single number for overall size and compactness. A globular domain of N residues has Rg ≈ 2.2·N^0.38 Å; an extended or disordered chain has a much larger Rg. The Cα contact count is the number of residue pairs whose Cα atoms are within 8 Å and are more than four positions apart in sequence — a standard proxy for tertiary packing density. The bounding box is the smallest axis-aligned box enclosing all Cα atoms.

Q: Which residues are in helices, strands, or loops?
A: DSSP 8-state secondary structure assigns each residue one of H (α-helix), G (3₁₀-helix), I (π-helix), E (extended β-strand), B (isolated β-bridge), T (hydrogen-bonded turn), S (bend), or '-' (coil). The assignment is computed from backbone hydrogen-bond geometry via the Kabsch–Sander algorithm.

Q: How mobile is each atom in the crystal?
A: Crystallographic B-factors measure how much each atom's electron density is smeared out, in Å². They rise in mobile loops and surface residues and fall in the buried interior. In AlphaFold models this column is repurposed to hold pLDDT instead.

Q: What if only a Cα trace is available?
A: P-SEA three-state annotation labels each residue as helix, strand, or coil based purely on the geometry of the Cα trace. It serves as a fallback when the full backbone (and thus DSSP) is unavailable.

Q: What family and function is it annotated with?
A: Database cross-references. InterPro integrates a dozen domain/family signature databases into unified entries with residue-range hits. GO terms attach function/process/location labels with evidence codes. CATH codes position the fold in a four-level structural taxonomy. Organism is the NCBI-taxonomy species name.

Q: Are the domains correctly placed relative to each other?
A: Predicted Aligned Error (PAE) is an AlphaFold confidence matrix: entry (i, j) is the expected error in the position of residue j, in ångströms, when the prediction is superimposed on the true structure at residue i. Low PAE within a block of residues means that block is internally rigid and well-predicted; high PAE between two blocks means their relative placement is uncertain even if each block individually is confident.

Q: What do the diagnostic plots show?
A: Three diagnostic plots accompany the record. The Cα contact map visualizes the tertiary structure as a 2D adjacency matrix (8 Å cutoff, sequence-local contacts suppressed). The Ramachandran plot shows the distribution of backbone (φ, ψ) torsions, with points in the α and β basins reflecting secondary structure content. The PAE plot shows AlphaFold's inter-residue confidence as a color matrix.

Q: What is the amino-acid chain?
A: Primary structure: the covalent order of the twenty standard amino acids along the backbone. Two proteins with the same sequence will (almost always) fold to the same structure; two with 30% identity often share a fold but not the details.

Q: What do the rendered images show?
A: The six renders are orthographic views along the three Cartesian axes in both directions. Representation (cartoon, sticks, or surface) and color scheme (sequence-rainbow or by-chain) vary across proteins so the training set covers all the common visualization conventions.